Protein 5VE3 (pdb70)

B-factor: mean 38.24, std 14.17, range [18.42, 125.21]

Foldseek 3Di:
DFQDWDWDWDADVQQQFTKMWIAGLPVQEIEIEQAFQVCLQLVVQVSVVSVHQYAEYEYQAQDQRGAGNRVVCCVVRNHFYEFAPQRLAPAGPYHDDAQDWDDHPNWTWGWHQQAALARGGIKTATPVQQEIEREQLDDDLEHHAQPDNNHHLLSSLCRCVPPPLPGDQNRKYAYGGDDPPDGIDGSVCCLDRNPQRHDPDDSVSNVVVNVPPPDPDRPRRVPRRVCCSHPRDNDDDLAPWGAHSVGAIEGDVVRCLVPVVQEAEEEQDDPCVCVDPLAAAPNHDYDHLVRCLVPVVVDDQPGAYEYACQFDSSRVVQVSVVVVPRDRYHYHHGGSVVCVVVVGDGD/DFQDWDWDWDADVQQQFIKIWIAGLHVQEIEIEFAFQVCLQLVVQVSVVSPHQYAEYEYQAQDQRGAGNRVVCCVPRNHFYEFAPQRLAPAGPYHDDAQDWDDHPNWTWGWHQQAALARGGIKTATPVRQEIEREQLDDDLEHHAQDDRVHHLLSSLCSCVPPPLPGDQNRKYAYGGDDPPDGIDGSVCCQDRSPQRHNPDDSVSNVVVNVPPPDDDRDRRVPRNVCVSHPNPHDDDLADWGAHSVGAIEGDVVRCLVPVVQAAEEEQDDPCVCPDDLAAAPNHDYDHLVCCLVPCVVPDLVGAYEYACQFDSSRVVRVSVVVVPRPRYHYHHGGSVVCVVVPGDHD

InterPro domains:
  IPR001279 Metallo-beta-lactamase [PF00753] (13-171)
  IPR001279 Metallo-beta-lactamase [SM00849] (13-174)
  IPR001763 Rhodanese-like domain [PF00581] (258-347)
  IPR001763 Rhodanese-like domain [PS50206] (264-354)
  IPR001763 Rhodanese-like domain [SM00450] (254-351)
  IPR036866 Ribonuclease Z/Hydroxyacylglutathione hydrolase-like [G3DSA:3.60.15.10] (1-241)
  IPR036866 Ribonuclease Z/Hydroxyacylglutathione hydrolase-like [SSF56281] (4-230)
  IPR036873 Rhodanese-like domain superfamily [G3DSA:3.40.250.10] (242-353)
  IPR036873 Rhodanese-like domain superfamily [SSF52821] (245-354)
  IPR044528 Persulfide dioxygenase-like, MBL-fold metallo-hydrolase domain [cd07724] (3-176)
  IPR051682 Mitochondrial Persulfide Dioxygenase [PTHR43084] (2-232)

CATH classification: 3.60.15.10 (+1 more: 3.40.250.10)

Structure (mmCIF, N/CA/C/O backbone):
data_5VE3
#
_entry.id   5VE3
#
_cell.length_a   63.689
_cell.length_b   108.333
_cell.length_c   119.616
_cell.angle_alpha   90.000
_cell.angle_beta   90.000
_cell.angle_gamma   90.000
#
_symmetry.space_group_name_H-M   'P 21 21 21'
#
loop_
_entity.id
_entity.type
_entity.pdbx_description
1 polymer BpPRF
2 non-polymer 'FE (III) ION'
3 water water
#
loop_
_atom_site.group_PDB
_atom_site.id
_atom_site.type_symbol
_atom_site.label_atom_id
_atom_site.label_alt_id
_atom_site.label_comp_id
_atom_site.label_asym_id
_atom_site.label_entity_id
_atom_site.label_seq_id
_atom_site.pdbx_PDB_ins_code
_atom_site.Cartn_x
_atom_site.Cartn_y
_atom_site.Cartn_z
_atom_site.occupancy
_atom_site.B_iso_or_equiv
_atom_site.auth_seq_id
_atom_site.auth_comp_id
_atom_site.auth_asym_id
_atom_site.auth_atom_id
_atom_site.pdbx_PDB_model_num
ATOM 1 N N . GLY A 1 18 ? -14.832 24.780 36.472 1.00 66.99 -2 GLY B N 1
ATOM 2 C CA . GLY A 1 18 ? -14.198 24.806 35.161 1.00 62.82 -2 GLY B CA 1
ATOM 3 C C . GLY A 1 18 ? -14.928 24.116 34.012 1.00 63.74 -2 GLY B C 1
ATOM 4 O O . GLY A 1 18 ? -15.917 24.634 33.502 1.00 73.51 -2 GLY B O 1
ATOM 5 N N . SER A 1 19 ? -14.406 22.966 33.587 1.00 61.28 -1 SER B N 1
ATOM 6 C CA . SER A 1 19 ? -14.962 22.100 32.534 1.00 55.32 -1 SER B CA 1
ATOM 7 C C . SER A 1 19 ? -14.665 22.580 31.102 1.00 48.82 -1 SER B C 1
ATOM 8 O O . SER A 1 19 ? -15.081 23.669 30.693 1.00 42.90 -1 SER B O 1
ATOM 11 N N . HIS A 1 20 ? -13.958 21.735 30.338 1.00 42.31 0 HIS B N 1
ATOM 12 C CA . HIS A 1 20 ? -13.577 21.982 28.940 1.00 37.51 0 HIS B CA 1
ATOM 13 C C . HIS A 1 20 ? -12.896 23.341 28.792 1.00 40.53 0 HIS B C 1
ATOM 14 O O . HIS A 1 20 ? -13.067 24.039 27.798 1.00 38.97 0 HIS B O 1
ATOM 21 N N A MET A 1 21 ? -12.118 23.717 29.801 0.50 38.35 1 MET B N 1
ATOM 22 N N B MET A 1 21 ? -12.117 23.715 29.798 0.50 38.33 1 MET B N 1
ATOM 23 C CA A MET A 1 21 ? -11.252 24.874 29.698 0.50 36.85 1 MET B CA 1
ATOM 24 C CA B MET A 1 21 ? -11.252 24.870 29.690 0.50 36.83 1 MET B CA 1
ATOM 25 C C A MET A 1 21 ? -10.056 24.533 28.821 0.50 35.99 1 MET B C 1
ATOM 26 C C B MET A 1 21 ? -10.067 24.532 28.801 0.50 36.00 1 MET B C 1
ATOM 27 O O A MET A 1 21 ? -9.748 23.369 28.564 0.50 35.59 1 MET B O 1
ATOM 28 O O B MET A 1 21 ? -9.775 23.369 28.518 0.50 35.54 1 MET B O 1
ATOM 37 N N . LEU A 1 22 ? -9.381 25.572 28.354 1.00 33.01 2 LEU B N 1
ATOM 38 C CA . LEU A 1 22 ? -8.233 25.407 27.478 1.00 31.01 2 LEU B CA 1
ATOM 39 C C . LEU A 1 22 ? -6.978 25.235 28.321 1.00 34.03 2 LEU B C 1
ATOM 40 O O . LEU A 1 22 ? -6.670 26.091 29.155 1.00 31.39 2 LEU B O 1
ATOM 45 N N A ILE A 1 23 ? -6.290 24.117 28.133 0.48 28.69 3 ILE B N 1
ATOM 46 N N B ILE A 1 23 ? -6.274 24.126 28.132 0.52 28.57 3 ILE B N 1
ATOM 47 C CA A ILE A 1 23 ? -4.913 23.968 28.578 0.48 27.25 3 ILE B CA 1
ATOM 48 C CA B ILE A 1 23 ? -4.910 24.001 28.627 0.52 27.25 3 ILE B CA 1
ATOM 49 C C A ILE A 1 23 ? -4.039 24.491 27.456 0.48 28.50 3 ILE B C 1
ATOM 50 C C B ILE A 1 23 ? -3.999 24.438 27.499 0.52 28.33 3 ILE B C 1
ATOM 51 O O A ILE A 1 23 ? -4.265 24.157 26.288 0.48 28.29 3 ILE B O 1
ATOM 52 O O B ILE A 1 23 ? -4.157 23.982 26.364 0.52 29.47 3 ILE B O 1
ATOM 61 N N . PHE A 1 24 ? -3.105 25.385 27.785 1.00 23.78 4 PHE B N 1
ATOM 62 C CA . PHE A 1 24 ? -2.334 26.047 26.760 1.00 23.02 4 PHE B CA 1
ATOM 63 C C . PHE A 1 24 ? -0.882 26.079 27.165 1.00 27.47 4 PHE B C 1
ATOM 64 O O . PHE A 1 24 ? -0.580 26.530 28.278 1.00 27.40 4 PHE B O 1
ATOM 72 N N . ARG A 1 25 ? 0.022 25.708 26.257 1.00 22.44 5 ARG B N 1
ATOM 73 C CA . ARG A 1 25 ? 1.462 25.879 26.530 1.00 23.22 5 ARG B CA 1
ATOM 74 C C . ARG A 1 25 ? 2.161 26.381 25.287 1.00 28.08 5 ARG B C 1
ATOM 75 O O . ARG A 1 25 ? 2.070 25.749 24.223 1.00 29.02 5 ARG B O 1
ATOM 83 N N . GLN A 1 26 ? 2.926 27.465 25.449 1.00 21.84 6 GLN B N 1
ATOM 84 C CA . GLN A 1 26 ? 3.773 27.969 24.387 1.00 22.84 6 GLN B CA 1
ATOM 85 C C . GLN A 1 26 ? 5.191 27.518 24.693 1.00 24.57 6 GLN B C 1
ATOM 86 O O . GLN A 1 26 ? 5.652 27.655 25.830 1.00 27.01 6 GLN B O 1
ATOM 92 N N . LEU A 1 27 ? 5.859 26.917 23.705 1.00 20.74 7 LEU B N 1
ATOM 93 C CA . LEU A 1 27 ? 7.190 26.367 23.896 1.00 21.12 7 LEU B CA 1
ATOM 94 C C . LEU A 1 27 ? 8.064 26.948 22.815 1.00 27.13 7 LEU B C 1
ATOM 95 O O . LEU A 1 27 ? 7.644 27.018 21.662 1.00 25.87 7 LEU B O 1
ATOM 100 N N . PHE A 1 28 ? 9.280 27.315 23.167 1.00 23.17 8 PHE B N 1
ATOM 101 C CA . PHE A 1 28 ? 10.187 27.965 22.219 1.00 24.56 8 PHE B CA 1
ATOM 102 C C . PHE A 1 28 ? 11.348 27.031 21.902 1.00 30.01 8 PHE B C 1
ATOM 103 O O . PHE A 1 28 ? 1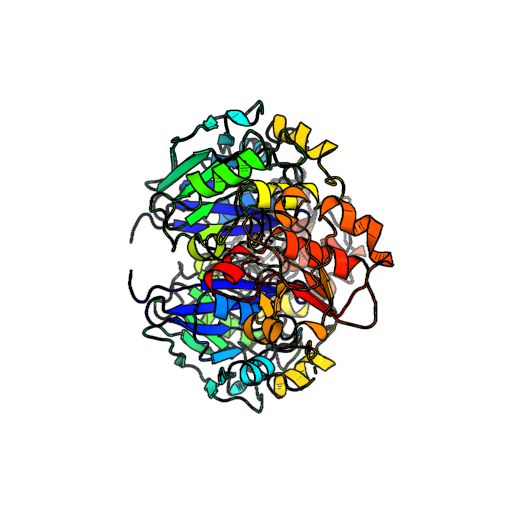1.871 26.347 22.796 1.00 27.02 8 PHE B O 1
ATOM 111 N N . ASP A 1 29 ? 11.758 27.015 20.637 1.00 25.66 9 ASP B N 1
ATOM 112 C CA . ASP A 1 29 ? 12.916 26.249 20.189 1.00 30.59 9 ASP B CA 1
ATOM 113 C C . ASP A 1 29 ? 14.030 27.237 19.904 1.00 30.98 9 ASP B C 1
ATOM 114 O O . ASP A 1 29 ? 13.942 28.010 18.949 1.00 34.19 9 ASP B O 1
ATOM 119 N N . GLN A 1 30 ? 15.068 27.226 20.740 1.00 28.29 10 GLN B N 1
ATOM 120 C CA . GLN A 1 30 ? 16.091 28.251 20.635 1.00 32.43 10 GLN B CA 1
ATOM 121 C C . GLN A 1 30 ? 16.803 28.193 19.303 1.00 34.95 10 GLN B C 1
ATOM 122 O O . GLN A 1 30 ? 17.190 29.227 18.777 1.00 33.87 10 GLN B O 1
ATOM 128 N N . GLN A 1 31 ? 17.009 26.992 18.748 1.00 31.33 11 GLN B N 1
ATOM 129 C CA . GLN A 1 31 ? 17.816 26.896 17.531 1.00 37.06 11 GLN B CA 1
ATOM 130 C C . GLN A 1 31 ? 17.159 27.634 16.361 1.00 35.03 11 GLN B C 1
ATOM 131 O O . GLN A 1 31 ? 17.804 28.421 15.674 1.00 37.57 11 GLN B O 1
ATOM 137 N N . SER A 1 32 ? 15.852 27.462 16.178 1.00 32.47 12 SER B N 1
ATOM 138 C CA . SER A 1 32 ? 15.140 28.025 15.040 1.00 32.47 12 SER B CA 1
ATOM 139 C C . SER A 1 32 ? 14.249 29.212 15.400 1.00 32.33 12 SER B C 1
ATOM 140 O O . SER A 1 32 ? 13.650 29.831 14.505 1.00 31.89 12 SER B O 1
ATOM 143 N N . SER A 1 33 ? 14.123 29.525 16.682 1.00 27.15 13 SER B N 1
ATOM 144 C CA . SER A 1 33 ? 13.239 30.578 17.195 1.00 25.27 13 SER B CA 1
ATOM 145 C C . SER A 1 33 ? 11.794 30.316 16.885 1.00 26.58 13 SER B C 1
ATOM 146 O O . SER A 1 33 ? 11.016 31.257 16.711 1.00 26.77 13 SER B O 1
ATOM 149 N N . THR A 1 34 ? 11.430 29.047 16.841 1.00 25.67 14 THR B N 1
ATOM 150 C CA . THR A 1 34 ? 10.073 28.611 16.542 1.00 25.73 14 THR B CA 1
ATOM 151 C C . THR A 1 34 ? 9.261 28.493 17.821 1.00 24.52 14 THR B C 1
ATOM 152 O O . THR A 1 34 ? 9.730 27.910 18.805 1.00 26.65 14 THR B O 1
ATOM 156 N N . TYR A 1 35 ? 8.001 28.918 17.768 1.00 21.98 15 TYR B N 1
ATOM 157 C CA . TYR A 1 35 ? 7.049 28.614 18.840 1.00 20.39 15 TYR B CA 1
ATOM 158 C C . TYR A 1 35 ? 6.187 27.423 18.454 1.00 24.64 15 TYR B C 1
ATOM 159 O O . TYR A 1 35 ? 5.635 27.389 17.339 1.00 26.89 15 TYR B O 1
ATOM 168 N N . THR A 1 36 ? 6.076 26.455 19.378 1.00 25.72 16 THR B N 1
ATOM 169 C CA . THR A 1 36 ? 5.187 25.304 19.251 1.00 24.32 16 THR B CA 1
ATOM 170 C C . THR A 1 36 ? 4.082 25.519 20.273 1.00 24.54 16 THR B C 1
ATOM 171 O O . THR A 1 36 ? 4.354 25.962 21.384 1.00 25.32 16 THR B O 1
ATOM 175 N N . TYR A 1 37 ? 2.846 25.227 19.925 1.00 24.20 17 TYR B N 1
ATOM 176 C CA . TYR A 1 37 ? 1.749 25.470 20.864 1.00 19.41 17 TYR B CA 1
ATOM 177 C C . TYR A 1 37 ? 1.039 24.161 21.176 1.00 21.97 17 TYR B C 1
ATOM 178 O O . TYR A 1 37 ? 0.529 23.513 20.259 1.00 23.77 17 TYR B O 1
ATOM 187 N N . LEU A 1 38 ? 0.970 23.810 22.462 1.00 24.85 18 LEU B N 1
ATOM 188 C CA . LEU A 1 38 ? 0.169 22.663 22.924 1.00 23.18 18 LEU B CA 1
ATOM 189 C C . LEU A 1 38 ? -1.179 23.193 23.406 1.00 26.19 18 LEU B C 1
ATOM 190 O O . LEU A 1 38 ? -1.225 24.128 24.210 1.00 27.87 18 LEU B O 1
ATOM 195 N N . LEU A 1 39 ? -2.278 22.648 22.894 1.00 21.44 19 LEU B N 1
ATOM 196 C CA . LEU A 1 39 ? -3.608 23.039 23.337 1.00 23.98 19 LEU B CA 1
ATOM 197 C C . LEU A 1 39 ? -4.343 21.785 23.751 1.00 27.95 19 LEU B C 1
ATOM 198 O O . LEU A 1 39 ? -4.240 20.776 23.064 1.00 28.93 19 LEU B O 1
ATOM 203 N N . ALA A 1 40 ? -5.129 21.851 24.830 1.00 26.43 20 ALA B N 1
ATOM 204 C CA . ALA A 1 40 ? -5.916 20.677 25.159 1.00 24.55 20 ALA B CA 1
ATOM 205 C C . ALA A 1 40 ? -7.199 21.097 25.860 1.00 28.46 20 ALA B C 1
ATOM 206 O O . ALA A 1 40 ? -7.292 22.177 26.426 1.00 27.50 20 ALA B O 1
ATOM 208 N N . ASP A 1 41 ? -8.192 20.232 25.766 1.00 29.52 21 ASP B N 1
ATOM 209 C CA . ASP A 1 41 ? -9.421 20.304 26.542 1.00 30.12 21 ASP B CA 1
ATOM 210 C C . ASP A 1 41 ? -9.163 19.772 27.963 1.00 33.50 21 ASP B C 1
ATOM 211 O O . ASP A 1 41 ? -8.785 18.608 28.125 1.00 31.61 21 ASP B O 1
ATOM 216 N N . SER A 1 42 ? -9.442 20.605 28.979 1.00 36.46 22 SER B N 1
ATOM 217 C CA . SER A 1 42 ? -9.088 20.283 30.357 1.00 40.67 22 SER B CA 1
ATOM 218 C C . SER A 1 42 ? -9.866 19.113 30.905 1.00 38.83 22 SER B C 1
ATOM 219 O O . SER A 1 42 ? -9.437 18.507 31.890 1.00 38.97 22 SER B O 1
ATOM 222 N N . THR A 1 43 ? -11.041 18.842 30.364 1.00 33.21 23 THR B N 1
ATOM 223 C CA . THR A 1 43 ? -11.867 17.738 30.853 1.00 33.45 23 THR B CA 1
ATOM 224 C C . THR A 1 43 ? -11.510 16.430 30.158 1.00 38.09 23 THR B C 1
ATOM 225 O O . THR A 1 43 ? -11.264 15.425 30.825 1.00 40.49 23 THR B O 1
ATOM 229 N N . THR A 1 44 ? -11.495 16.418 28.823 1.00 36.41 24 THR B N 1
ATOM 230 C CA . THR A 1 44 ? -11.260 15.184 28.091 1.00 35.63 24 THR B CA 1
ATOM 231 C C . THR A 1 44 ? -9.778 14.871 27.947 1.00 35.80 24 THR B C 1
ATOM 232 O O . THR A 1 44 ? -9.428 13.723 27.611 1.00 37.72 24 THR B O 1
ATOM 236 N N . ARG A 1 45 ? -8.920 15.862 28.172 1.00 30.72 25 ARG B N 1
ATOM 237 C CA . ARG A 1 45 ? -7.466 15.786 28.059 1.00 42.14 25 ARG B CA 1
ATOM 238 C C . ARG A 1 45 ? -6.998 15.484 26.633 1.00 40.23 25 ARG B C 1
ATOM 239 O O . ARG A 1 45 ? -5.828 15.165 26.416 1.00 36.75 25 ARG B O 1
ATOM 247 N N . GLU A 1 46 ? -7.860 15.646 25.644 1.00 34.23 26 GLU B N 1
ATOM 248 C CA . GLU A 1 46 ? -7.430 15.529 24.257 1.00 37.05 26 GLU B CA 1
ATOM 249 C C . GLU A 1 46 ? -6.753 16.817 23.799 1.00 33.53 26 GLU B C 1
ATOM 250 O O . GLU A 1 46 ? -7.208 17.918 24.129 1.00 29.43 26 GLU B O 1
ATOM 256 N N . ALA A 1 47 ? -5.695 16.669 22.995 1.00 29.13 27 ALA B N 1
ATOM 257 C CA . ALA A 1 47 ? -4.743 17.737 22.688 1.00 28.67 27 ALA B CA 1
ATOM 258 C C . ALA A 1 47 ? -4.415 17.800 21.207 1.00 28.31 27 ALA B C 1
ATOM 259 O O . ALA A 1 47 ? -4.520 16.808 20.475 1.00 33.57 27 ALA B O 1
ATOM 261 N N . VAL A 1 48 ? -3.996 19.004 20.781 1.00 27.93 28 VAL B N 1
ATOM 262 C CA . VAL A 1 48 ? -3.330 19.200 19.508 1.00 25.13 28 VAL B CA 1
ATOM 263 C C . VAL A 1 48 ? -2.030 19.935 19.782 1.00 27.97 28 VAL B C 1
ATOM 264 O O . VAL A 1 48 ? -1.876 20.624 20.788 1.00 29.13 28 VAL B O 1
ATOM 268 N N . LEU A 1 49 ? -1.089 19.802 18.856 1.00 24.98 29 LEU B N 1
ATOM 269 C CA . LEU A 1 49 ? 0.214 20.438 18.979 1.00 23.19 29 LEU B CA 1
ATOM 270 C C . LEU A 1 49 ? 0.479 21.119 17.644 1.00 29.69 29 LEU B C 1
ATOM 271 O O . LEU A 1 49 ? 0.456 20.456 16.592 1.00 28.89 29 LEU B O 1
ATOM 276 N N . ILE A 1 50 ? 0.683 22.424 17.674 1.00 23.16 30 ILE B N 1
ATOM 277 C CA . ILE A 1 50 ? 0.853 23.245 16.472 1.00 23.92 30 ILE B CA 1
ATOM 278 C C . ILE A 1 50 ? 2.337 23.485 16.257 1.00 27.38 30 ILE B C 1
ATOM 279 O O . ILE A 1 50 ? 3.009 23.987 17.166 1.00 26.34 30 ILE B O 1
ATOM 284 N N . ASP A 1 51 ? 2.839 23.168 15.058 1.00 25.99 31 ASP B N 1
ATOM 285 C CA . ASP A 1 51 ? 4.232 23.400 14.684 1.00 23.28 31 ASP B CA 1
ATOM 286 C C . ASP A 1 51 ? 5.253 22.768 15.642 1.00 27.22 31 ASP B C 1
ATOM 287 O O . ASP A 1 51 ? 6.172 23.450 16.114 1.00 27.76 31 ASP B O 1
ATOM 292 N N . PRO A 1 52 ? 5.174 21.447 15.868 1.00 29.43 32 PRO B N 1
ATOM 293 C CA . PRO A 1 52 ? 6.225 20.743 16.624 1.00 27.30 32 PRO B CA 1
ATOM 294 C C . PRO A 1 52 ? 7.563 20.720 15.896 1.00 33.08 32 PRO B C 1
ATOM 295 O O . PRO A 1 52 ? 7.635 20.571 14.676 1.00 29.62 32 PRO B O 1
ATOM 299 N N . VAL A 1 53 ? 8.646 20.827 16.654 1.00 30.48 33 VAL B N 1
ATOM 300 C CA . VAL A 1 53 ? 9.984 20.849 16.077 1.00 30.10 33 VAL B CA 1
ATOM 301 C C . VAL A 1 53 ? 10.659 19.505 16.328 1.00 34.61 33 VAL B C 1
ATOM 302 O O . VAL A 1 53 ? 10.669 18.999 17.467 1.00 32.83 33 VAL B O 1
ATOM 306 N N . PHE A 1 54 ? 11.277 18.956 15.275 1.00 35.57 34 PHE B N 1
ATOM 307 C CA . PHE A 1 54 ? 11.919 17.648 15.357 1.00 35.88 34 PHE B CA 1
ATOM 308 C C . PHE A 1 54 ? 12.882 17.522 16.540 1.00 32.33 34 PHE B C 1
ATOM 309 O O . PHE A 1 54 ? 12.873 16.508 17.230 1.00 32.53 34 PHE B O 1
ATOM 317 N N . GLU A 1 55 ? 13.750 18.507 16.758 1.00 32.79 35 GLU B N 1
ATOM 318 C CA . GLU A 1 55 ? 14.710 18.431 17.857 1.00 37.58 35 GLU B CA 1
ATOM 319 C C . GLU A 1 55 ? 14.037 18.417 19.228 1.00 36.23 35 GLU B C 1
ATOM 320 O O . GLU A 1 55 ? 14.667 18.009 20.199 1.00 41.43 35 GLU B O 1
ATOM 326 N N . GLN A 1 56 ? 12.768 18.804 19.318 1.00 33.71 36 GLN B N 1
ATOM 327 C CA . GLN A 1 56 ? 12.054 18.919 20.593 1.00 31.85 36 GLN B CA 1
ATOM 328 C C . GLN A 1 56 ? 11.020 17.817 20.780 1.00 33.89 36 GLN B C 1
ATOM 329 O O . GLN A 1 56 ? 10.140 17.934 21.637 1.00 34.45 36 GLN B O 1
ATOM 335 N N . VAL A 1 57 ? 11.085 16.758 19.976 1.00 31.14 37 VAL B N 1
ATOM 336 C CA . VAL A 1 57 ? 10.040 15.745 20.054 1.00 30.78 37 VAL B CA 1
ATOM 337 C C . VAL A 1 57 ? 10.037 15.055 21.425 1.00 31.16 37 VAL B C 1
ATOM 338 O O . VAL A 1 57 ? 8.969 14.773 21.981 1.00 30.33 37 VAL B O 1
ATOM 342 N N . ARG A 1 58 ? 11.210 14.774 22.008 1.00 31.46 38 ARG B N 1
ATOM 343 C CA . ARG A 1 58 ? 11.167 14.091 23.306 1.00 32.12 38 ARG B CA 1
ATOM 344 C C . ARG A 1 58 ? 10.590 15.028 24.365 1.00 33.48 38 ARG B C 1
ATOM 345 O O . ARG A 1 58 ? 9.831 14.605 25.261 1.00 31.46 38 ARG B O 1
ATOM 353 N N . ARG A 1 59 ? 10.942 16.305 24.269 1.00 30.03 39 ARG B N 1
ATOM 354 C CA . ARG A 1 59 ? 10.445 17.306 25.212 1.00 35.85 39 ARG B CA 1
ATOM 355 C C . ARG A 1 59 ? 8.928 17.418 25.118 1.00 37.50 39 ARG B C 1
ATOM 356 O O . ARG A 1 59 ? 8.217 17.319 26.119 1.00 31.27 39 ARG B O 1
ATOM 364 N N . ASP A 1 60 ? 8.416 17.613 23.906 1.00 33.04 40 ASP B N 1
ATOM 365 C CA . ASP A 1 60 ? 6.973 17.705 23.707 1.00 31.01 40 ASP B CA 1
ATOM 366 C C . ASP A 1 60 ? 6.255 16.459 24.207 1.00 29.69 40 ASP B C 1
ATOM 367 O O . ASP A 1 60 ? 5.223 16.559 24.887 1.00 31.55 40 ASP B O 1
ATOM 372 N N . ALA A 1 61 ? 6.750 15.277 23.843 1.00 27.69 41 ALA B N 1
ATOM 373 C CA . ALA A 1 61 ? 6.115 14.033 24.308 1.00 30.99 41 ALA B CA 1
ATOM 374 C C . ALA A 1 61 ? 6.139 13.923 25.822 1.00 35.01 41 ALA B C 1
ATOM 375 O O . ALA A 1 61 ? 5.170 13.438 26.431 1.00 30.50 41 ALA B O 1
ATOM 377 N N . ALA A 1 62 ? 7.267 14.281 26.444 1.00 29.94 42 ALA B N 1
ATOM 378 C CA . ALA A 1 62 ? 7.312 14.184 27.902 1.00 34.05 42 ALA B CA 1
ATOM 379 C C . ALA A 1 62 ? 6.317 15.151 28.558 1.00 30.24 42 ALA B C 1
ATOM 380 O O . ALA A 1 62 ? 5.709 14.824 29.591 1.00 32.68 42 ALA B O 1
ATOM 382 N N . LEU A 1 63 ? 6.112 16.317 27.975 1.00 29.60 43 LEU B N 1
ATOM 383 C CA . LEU A 1 63 ? 5.168 17.275 28.542 1.00 27.38 43 LEU B CA 1
ATOM 384 C C . LEU A 1 63 ? 3.745 16.773 28.429 1.00 31.24 43 LEU B C 1
ATOM 385 O O . LEU A 1 63 ? 2.936 16.935 29.355 1.00 29.47 43 LEU B O 1
ATOM 390 N N . ILE A 1 64 ? 3.425 16.176 27.283 1.00 32.14 44 ILE B N 1
ATOM 391 C CA . ILE A 1 64 ? 2.098 15.622 27.059 1.00 28.36 44 ILE B CA 1
ATOM 392 C C . ILE A 1 64 ? 1.812 14.519 28.081 1.00 34.23 44 ILE B C 1
ATOM 393 O O . ILE A 1 64 ? 0.711 14.428 28.625 1.00 31.81 44 ILE B O 1
ATOM 398 N N . GLU A 1 65 ? 2.810 13.685 28.369 1.00 32.68 45 GLU B N 1
ATOM 399 C CA . GLU A 1 65 ? 2.679 12.630 29.382 1.00 33.80 45 GLU B CA 1
ATOM 400 C C . GLU A 1 65 ? 2.504 13.216 30.789 1.00 33.38 45 GLU B C 1
ATOM 401 O O . GLU A 1 65 ? 1.638 12.777 31.556 1.00 32.48 45 GLU B O 1
ATOM 407 N N . GLU A 1 66 ? 3.322 14.202 31.153 1.00 32.74 46 GLU B N 1
ATOM 408 C CA . GLU A 1 66 ? 3.206 14.741 32.509 1.00 38.42 46 GLU B CA 1
ATOM 409 C C . GLU A 1 66 ? 1.876 15.458 32.718 1.00 36.24 46 GLU B C 1
ATOM 410 O O . GLU A 1 66 ? 1.341 15.428 33.831 1.00 33.79 46 GLU B O 1
ATOM 416 N N . LEU A 1 67 ? 1.341 16.118 31.685 1.00 34.72 47 LEU B N 1
ATOM 417 C CA . LEU A 1 67 ? 0.021 16.730 31.781 1.00 35.52 47 LEU B CA 1
ATOM 418 C C . LEU A 1 67 ? -1.115 15.729 31.602 1.00 37.17 47 LEU B C 1
ATOM 419 O O . LEU A 1 67 ? -2.292 16.124 31.646 1.00 35.94 47 LEU B O 1
ATOM 424 N N . GLY A 1 68 ? -0.786 14.475 31.338 1.00 32.95 48 GLY B N 1
ATOM 425 C CA . GLY A 1 68 ? -1.761 13.398 31.157 1.00 35.64 48 GLY B CA 1
ATOM 426 C C . GLY A 1 68 ? -2.697 13.588 29.976 1.00 34.29 48 GLY B C 1
ATOM 427 O O . GLY A 1 68 ? -3.893 13.293 30.086 1.00 38.07 48 GLY B O 1
ATOM 428 N N . LEU A 1 69 ? -2.185 14.069 28.855 1.00 34.29 49 LEU B N 1
ATOM 429 C CA . LEU A 1 69 ? -2.955 14.387 27.653 1.00 32.19 49 LEU B CA 1
ATOM 430 C C . LEU A 1 69 ? -2.872 13.260 26.632 1.00 32.54 49 LEU B C 1
ATOM 431 O O . LEU A 1 69 ? -1.952 12.445 26.644 1.00 36.47 49 LEU B O 1
ATOM 436 N N . HIS A 1 70 ? -3.831 13.241 25.721 1.00 35.50 50 HIS B N 1
ATOM 437 C CA . HIS A 1 70 ? -3.801 12.355 24.550 1.00 33.05 50 HIS B CA 1
ATOM 438 C C . HIS A 1 70 ? -3.651 13.239 23.297 1.00 32.36 50 HIS B C 1
ATOM 439 O O . HIS A 1 70 ? -4.539 14.033 22.980 1.00 31.46 50 HIS B O 1
ATOM 446 N N . LEU A 1 71 ? -2.518 13.139 22.603 1.00 28.31 51 LEU B N 1
ATOM 447 C CA . LEU A 1 71 ? -2.286 14.009 21.440 1.00 29.43 51 LEU B CA 1
ATOM 448 C C . LEU A 1 71 ? -2.986 13.423 20.211 1.00 33.27 51 LEU B C 1
ATOM 449 O O . LEU A 1 71 ? -2.591 12.371 19.689 1.00 34.09 51 LEU B O 1
ATOM 454 N N . LEU A 1 72 ? -4.041 14.098 19.741 1.00 30.95 52 LEU B N 1
ATOM 455 C CA . LEU A 1 72 ? -4.789 13.607 18.585 1.00 33.45 52 LEU B CA 1
ATOM 456 C C . LEU A 1 72 ? -4.110 13.982 17.261 1.00 37.87 52 LEU B C 1
ATOM 457 O O . LEU A 1 72 ? -4.112 13.190 16.314 1.00 32.99 52 LEU B O 1
ATOM 462 N N . TYR A 1 73 ? -3.536 15.183 17.183 1.00 30.33 53 TYR B N 1
ATOM 463 C CA . TYR A 1 73 ? -3.026 15.753 15.942 1.00 30.25 53 TYR B CA 1
ATOM 464 C C . TYR A 1 73 ? -1.801 16.602 16.226 1.00 30.07 53 TYR B C 1
ATOM 465 O O . TYR A 1 73 ? -1.781 17.340 17.208 1.00 31.34 53 TYR B O 1
ATOM 474 N N . THR A 1 74 ? -0.821 16.572 15.314 1.00 28.14 54 THR B N 1
ATOM 475 C CA . THR A 1 74 ? 0.067 17.710 15.113 1.00 26.51 54 THR B CA 1
ATOM 476 C C . THR A 1 74 ? -0.492 18.485 13.925 1.00 31.61 54 THR B C 1
ATOM 477 O O . THR A 1 74 ? -1.042 17.884 13.007 1.00 29.26 54 THR B O 1
ATOM 481 N N . ILE A 1 75 ? -0.369 19.811 13.968 1.00 26.57 55 ILE B N 1
ATOM 482 C CA . ILE A 1 75 ? -0.820 20.686 12.896 1.00 26.85 55 ILE B CA 1
ATOM 483 C C . ILE A 1 75 ? 0.338 21.574 12.493 1.00 27.87 55 ILE B C 1
ATOM 484 O O . ILE A 1 75 ? 0.878 22.302 13.331 1.00 28.43 55 ILE B O 1
ATOM 489 N N . ASP A 1 76 ? 0.727 21.525 11.219 1.00 27.89 56 ASP B N 1
ATOM 490 C CA . ASP A 1 76 ? 1.722 22.473 10.734 1.00 31.15 56 ASP B CA 1
ATOM 491 C C . ASP A 1 76 ? 1.024 23.624 9.996 1.00 34.02 56 ASP B C 1
ATOM 492 O O . ASP A 1 76 ? 0.162 23.384 9.141 1.00 32.10 56 ASP B O 1
ATOM 497 N N . THR A 1 77 ? 1.340 24.860 10.410 1.00 29.66 57 THR B N 1
ATOM 498 C CA . THR A 1 77 ? 0.788 26.055 9.768 1.00 29.42 57 THR B CA 1
ATOM 499 C C . THR A 1 77 ? 1.267 26.170 8.325 1.00 26.99 57 THR B C 1
ATOM 500 O O . THR A 1 77 ? 0.569 26.761 7.512 1.00 30.36 57 THR B O 1
ATOM 504 N N . HIS A 1 78 ? 2.412 25.578 7.988 1.00 26.68 58 HIS B N 1
ATOM 505 C CA . HIS A 1 78 ? 2.930 25.653 6.616 1.00 28.46 58 HIS B CA 1
ATOM 506 C C . HIS A 1 78 ? 4.140 24.724 6.541 1.00 31.46 58 HIS B C 1
ATOM 507 O O . HIS A 1 78 ? 4.552 24.138 7.548 1.00 30.28 58 HIS B O 1
ATOM 514 N N . VAL A 1 79 ? 4.710 24.593 5.345 1.00 31.05 59 VAL B N 1
ATOM 515 C CA . VAL A 1 79 ? 5.979 23.887 5.165 1.00 30.49 59 VAL B CA 1
ATOM 516 C C . VAL A 1 79 ? 7.091 24.799 5.670 1.00 32.25 59 VAL B C 1
ATOM 517 O O . VAL A 1 79 ? 7.356 25.849 5.075 1.00 30.46 59 VAL B O 1
ATOM 521 N N . HIS A 1 80 ? 7.764 24.399 6.753 1.00 33.25 60 HIS B N 1
ATOM 522 C CA . HIS A 1 80 ? 8.780 25.267 7.348 1.00 28.88 60 HIS B CA 1
ATOM 523 C C . HIS A 1 80 ? 10.106 25.203 6.594 1.00 30.39 60 HIS B C 1
ATOM 524 O O . HIS A 1 80 ? 10.540 24.147 6.115 1.00 29.56 60 HIS B O 1
ATOM 531 N N . ALA A 1 81 ? 10.777 26.352 6.504 1.00 28.67 61 ALA B N 1
ATOM 532 C CA . ALA A 1 81 ? 12.076 26.369 5.863 1.00 30.80 61 ALA B CA 1
ATOM 533 C C . ALA A 1 81 ? 13.220 26.369 6.856 1.00 29.02 61 ALA B C 1
ATOM 534 O O . ALA A 1 81 ? 14.377 26.258 6.448 1.00 37.40 61 ALA B O 1
ATOM 536 N N . ASP A 1 82 ? 12.919 26.614 8.121 1.00 31.93 62 ASP B N 1
ATOM 537 C CA . ASP A 1 82 ? 13.923 26.865 9.148 1.00 35.40 62 ASP B CA 1
ATOM 538 C C . ASP A 1 82 ? 14.147 25.669 10.062 1.00 35.26 62 ASP B C 1
ATOM 539 O O . ASP A 1 82 ? 15.136 25.659 10.811 1.00 34.55 62 ASP B O 1
ATOM 544 N N . HIS A 1 83 ? 13.266 24.667 10.025 1.00 31.46 63 HIS B N 1
ATOM 545 C CA . HIS A 1 83 ? 13.460 23.467 10.852 1.00 33.55 63 HIS B CA 1
ATOM 546 C C . HIS A 1 83 ? 12.635 22.358 10.244 1.00 33.11 63 HIS B C 1
ATOM 547 O O . HIS A 1 83 ? 11.720 22.619 9.462 1.00 35.46 63 HIS B O 1
ATOM 554 N N . VAL A 1 84 ? 12.942 21.119 10.657 1.00 31.69 64 VAL B N 1
ATOM 555 C CA . VAL A 1 84 ? 12.153 19.958 10.274 1.00 29.39 64 VAL B CA 1
ATOM 556 C C . VAL A 1 84 ? 11.036 19.752 11.286 1.00 32.43 64 VAL B C 1
ATOM 557 O O . VAL A 1 84 ? 11.266 19.803 12.490 1.00 31.31 64 VAL B O 1
ATOM 561 N N . THR A 1 85 ? 9.816 19.567 10.798 1.00 27.72 65 THR B N 1
ATOM 562 C CA . THR A 1 85 ? 8.691 19.318 11.688 1.00 29.22 65 THR B CA 1
ATOM 563 C C . THR A 1 85 ? 8.861 17.991 12.460 1.00 31.97 65 THR B C 1
ATOM 564 O O . THR A 1 85 ? 9.460 17.018 11.966 1.00 31.18 65 THR B O 1
ATOM 568 N N . GLY A 1 86 ? 8.359 17.971 13.691 1.00 31.51 66 GLY B N 1
ATOM 569 C CA . GLY A 1 86 ? 8.314 16.743 14.452 1.00 33.28 66 GLY B CA 1
ATOM 570 C C . GLY A 1 86 ? 7.103 15.876 14.190 1.00 30.47 66 GLY B C 1
ATOM 571 O O . GLY A 1 86 ? 6.905 14.868 14.894 1.00 30.88 66 GLY B O 1
ATOM 572 N N . ALA A 1 87 ? 6.273 16.253 13.223 1.00 30.79 67 ALA B N 1
ATOM 573 C CA . ALA A 1 87 ? 5.025 15.533 12.959 1.00 35.44 67 ALA B CA 1
ATOM 574 C C . ALA A 1 87 ? 5.266 14.046 12.733 1.00 34.33 67 ALA B C 1
ATOM 575 O O . ALA A 1 87 ? 4.612 13.209 13.360 1.00 34.05 67 ALA B O 1
ATOM 577 N N . TRP A 1 88 ? 6.204 13.708 11.849 1.00 31.13 68 TRP B N 1
ATOM 578 C CA . TRP A 1 88 ? 6.453 12.310 11.513 1.00 34.41 68 TRP B CA 1
ATOM 579 C C . TRP A 1 88 ? 6.882 11.520 12.736 1.00 36.64 68 TRP B C 1
ATOM 580 O O . TRP A 1 88 ? 6.406 10.405 12.960 1.00 37.41 68 TRP B O 1
ATOM 591 N N . MET A 1 89 ? 7.796 12.080 13.520 1.00 37.76 69 MET B N 1
ATOM 592 C CA . MET A 1 89 ? 8.381 11.339 14.624 1.00 39.04 69 MET B CA 1
ATOM 593 C C . MET A 1 89 ? 7.374 11.188 15.763 1.00 36.49 69 MET B C 1
ATOM 594 O O . MET A 1 89 ? 7.340 10.153 16.442 1.00 37.87 69 MET B O 1
ATOM 599 N N . LEU A 1 90 ? 6.509 12.179 15.957 1.00 34.72 70 LEU B N 1
ATOM 600 C CA . LEU A 1 90 ? 5.487 12.036 16.987 1.00 32.19 70 LEU B CA 1
ATOM 601 C C . LEU A 1 90 ? 4.415 11.046 16.554 1.00 37.29 70 LEU B C 1
ATOM 602 O O . LEU A 1 90 ? 3.831 10.333 17.391 1.00 36.67 70 LEU B O 1
ATOM 607 N N . ASN A 1 91 ? 4.105 11.023 15.251 1.00 32.77 71 ASN B N 1
ATOM 608 C CA . ASN A 1 91 ? 3.169 10.029 14.751 1.00 38.30 71 ASN B CA 1
ATOM 609 C C . ASN A 1 91 ? 3.700 8.635 15.035 1.00 37.34 71 ASN B C 1
ATOM 610 O O . ASN A 1 91 ? 2.976 7.757 15.526 1.00 37.06 71 ASN B O 1
ATOM 615 N N . ARG A 1 92 ? 4.990 8.444 14.795 1.00 42.21 72 ARG B N 1
ATOM 616 C CA . ARG A 1 92 ? 5.620 7.153 15.026 1.00 47.06 72 ARG B CA 1
ATOM 617 C C . ARG A 1 92 ? 5.642 6.816 16.508 1.00 42.87 72 ARG B C 1
ATOM 618 O O . ARG A 1 92 ? 5.412 5.667 16.902 1.00 42.10 72 ARG B O 1
ATOM 626 N N . ARG A 1 93 ? 5.925 7.803 17.345 1.00 40.08 73 ARG B N 1
ATOM 627 C CA . ARG A 1 93 ? 6.177 7.529 18.757 1.00 43.57 73 ARG B CA 1
ATOM 628 C C . ARG A 1 93 ? 4.901 7.419 19.579 1.00 43.57 73 ARG B C 1
ATOM 629 O O . ARG A 1 93 ? 4.773 6.500 20.386 1.00 47.77 73 ARG B O 1
ATOM 637 N N . ILE A 1 94 ? 3.943 8.302 19.389 1.00 37.23 74 ILE B N 1
ATOM 638 C CA . ILE A 1 94 ? 2.776 8.293 20.261 1.00 38.40 74 ILE B CA 1
ATOM 639 C C . ILE A 1 94 ? 1.475 8.278 19.466 1.00 42.79 74 ILE B C 1
ATOM 640 O O . ILE A 1 94 ? 0.401 8.403 20.043 1.00 45.34 74 ILE B O 1
ATOM 645 N N . GLY A 1 95 ? 1.547 8.092 18.150 1.00 40.76 75 GLY B N 1
ATOM 646 C CA . GLY A 1 95 ? 0.358 7.885 17.344 1.00 39.59 75 GLY B CA 1
ATOM 647 C C . GLY A 1 95 ? -0.494 9.102 17.025 1.00 43.55 75 GLY B C 1
ATOM 648 O O . GLY A 1 95 ? -1.632 8.929 16.573 1.00 43.40 75 GLY B O 1
ATOM 649 N N . SER A 1 96 ? -0.003 10.325 17.229 1.00 35.05 76 SER B N 1
ATOM 650 C CA . SER A 1 96 ? -0.747 11.492 16.775 1.00 36.09 76 SER B CA 1
ATOM 651 C C . SER A 1 96 ? -0.873 11.461 15.254 1.00 34.27 76 SER B C 1
ATOM 652 O O . SER A 1 96 ? -0.005 10.932 14.550 1.00 37.31 76 SER B O 1
ATOM 655 N N . ARG A 1 97 ? -1.983 11.983 14.755 1.00 34.10 77 ARG B N 1
ATOM 656 C CA . ARG A 1 97 ? -2.207 12.140 13.324 1.00 33.15 77 ARG B CA 1
ATOM 657 C C . ARG A 1 97 ? -1.572 13.435 12.807 1.00 36.12 77 ARG B C 1
ATOM 658 O O . ARG A 1 97 ? -1.424 14.419 13.538 1.00 37.96 77 ARG B O 1
ATOM 666 N N . ILE A 1 98 ? -1.169 13.418 11.545 1.00 34.08 78 ILE B N 1
ATOM 667 C CA . ILE A 1 98 ? -0.464 14.535 10.926 1.00 33.24 78 ILE B CA 1
ATOM 668 C C . ILE A 1 98 ? -1.462 15.329 10.103 1.00 34.33 78 ILE B C 1
ATOM 669 O O . ILE A 1 98 ? -2.122 14.757 9.219 1.00 33.71 78 ILE B O 1
ATOM 674 N N . ALA A 1 99 ? -1.554 16.633 10.366 1.00 33.37 79 ALA B N 1
ATOM 675 C CA . ALA A 1 99 ? -2.398 17.527 9.583 1.00 33.55 79 ALA B CA 1
ATOM 676 C C . ALA A 1 99 ? -1.566 18.693 9.061 1.00 39.86 79 ALA B C 1
ATOM 677 O O . ALA A 1 99 ? -0.703 19.228 9.767 1.00 36.86 79 ALA B O 1
ATOM 679 N N . ILE A 1 100 ? -1.809 19.056 7.800 1.00 37.02 80 ILE B N 1
ATOM 680 C CA . ILE A 1 100 ? -1.137 20.172 7.145 1.00 34.11 80 ILE B CA 1
ATOM 681 C C . ILE A 1 100 ? -2.129 20.668 6.092 1.00 31.47 80 ILE B C 1
ATOM 682 O O . ILE A 1 100 ? -3.106 19.985 5.783 1.00 35.83 80 ILE B O 1
ATOM 687 N N . SER A 1 101 ? -1.931 21.879 5.583 1.00 33.52 81 SER B N 1
ATOM 688 C CA . SER A 1 101 ? -2.850 22.325 4.524 1.00 34.22 81 SER B CA 1
ATOM 689 C C . SER A 1 101 ? -2.739 21.508 3.241 1.00 35.68 81 SER B C 1
ATOM 690 O O . SER A 1 101 ? -1.662 21.024 2.851 1.00 34.39 81 SER B O 1
ATOM 693 N N . ALA A 1 102 ? -3.886 21.375 2.541 1.00 36.32 82 ALA B N 1
ATOM 694 C CA . ALA A 1 102 ? -3.874 20.783 1.215 1.00 41.07 82 ALA B CA 1
ATOM 695 C C . ALA A 1 102 ? -3.054 21.642 0.264 1.00 44.10 82 ALA B C 1
ATOM 696 O O . ALA A 1 102 ? -2.348 21.126 -0.598 1.00 43.29 82 ALA B O 1
ATOM 698 N N . ALA A 1 103 ? -3.074 22.955 0.456 1.00 38.93 83 ALA B N 1
ATOM 699 C CA . ALA A 1 103 ? -2.350 23.809 -0.474 1.00 41.22 83 ALA B CA 1
ATOM 700 C C . ALA A 1 103 ? -0.837 23.742 -0.300 1.00 46.04 83 ALA B C 1
ATOM 701 O O . ALA A 1 103 ? -0.124 24.250 -1.165 1.00 44.85 83 ALA B O 1
ATOM 703 N N . SER A 1 104 ? -0.330 23.148 0.801 1.00 42.46 84 SER B N 1
ATOM 704 C CA . SER A 1 104 ? 1.113 23.078 1.011 1.00 37.95 84 SER B CA 1
ATOM 705 C C . SER A 1 104 ? 1.811 22.191 -0.022 1.00 41.59 84 SER B C 1
ATOM 706 O O . SER A 1 104 ? 3.023 22.327 -0.240 1.00 41.25 84 SER B O 1
ATOM 709 N N . GLY A 1 105 ? 1.094 21.251 -0.613 1.00 40.66 85 GLY B N 1
ATOM 710 C CA . GLY A 1 105 ? 1.753 20.270 -1.451 1.00 45.76 85 GLY B CA 1
ATOM 711 C C . GLY A 1 105 ? 2.486 19.183 -0.690 1.00 47.08 85 GLY B C 1
ATOM 712 O O . GLY A 1 105 ? 3.135 18.354 -1.310 1.00 42.84 85 GLY B O 1
ATOM 713 N N . ALA A 1 106 ? 2.401 19.142 0.630 1.00 40.92 86 ALA B N 1
ATOM 714 C CA . ALA A 1 106 ? 3.127 18.114 1.373 1.00 42.08 86 ALA B CA 1
ATOM 715 C C . ALA A 1 106 ? 2.503 16.721 1.188 1.00 43.67 86 ALA B C 1
ATOM 716 O O . ALA A 1 106 ? 1.293 16.571 1.033 1.00 49.82 86 ALA B O 1
ATOM 718 N N . GLU A 1 107 ? 3.348 15.689 1.196 1.00 39.19 87 GLU B N 1
ATOM 719 C CA . GLU A 1 107 ? 2.883 14.308 1.119 1.00 53.25 87 GLU B CA 1
ATOM 720 C C . GLU A 1 107 ? 2.997 13.623 2.477 1.00 47.31 87 GLU B C 1
ATOM 721 O O . GLU A 1 107 ? 3.855 13.968 3.275 1.00 45.66 87 GLU B O 1
ATOM 727 N N . GLY A 1 108 ? 2.154 12.619 2.707 1.00 47.40 88 GLY B N 1
ATOM 728 C CA . GLY A 1 108 ? 2.254 11.776 3.890 1.00 48.47 88 GLY B CA 1
ATOM 729 C C . GLY A 1 108 ? 1.516 12.264 5.113 1.00 49.37 88 GLY B C 1
ATOM 730 O O . GLY A 1 108 ? 1.798 11.787 6.209 1.00 54.49 88 GLY B O 1
ATOM 731 N N . ALA A 1 109 ? 0.604 13.212 4.974 1.00 41.64 89 ALA B N 1
ATOM 732 C CA . ALA A 1 109 ? -0.228 13.627 6.089 1.00 36.60 89 ALA B CA 1
ATOM 733 C C . ALA A 1 109 ? -1.448 12.714 6.202 1.00 38.97 89 ALA B C 1
ATOM 734 O O . ALA A 1 109 ? -1.790 11.975 5.279 1.00 45.00 89 ALA B O 1
ATOM 736 N N . ASP A 1 110 ? -2.038 12.705 7.398 1.00 36.01 90 ASP B N 1
ATOM 737 C CA . ASP A 1 110 ? -3.277 12.005 7.708 1.00 38.64 90 ASP B CA 1
ATOM 738 C C . ASP A 1 110 ? -4.495 12.837 7.386 1.00 45.35 90 ASP B C 1
ATOM 739 O O . ASP A 1 110 ? -5.548 12.279 7.034 1.00 43.80 90 ASP B O 1
ATOM 744 N N . ARG A 1 111 ? -4.366 14.166 7.467 1.00 39.81 91 ARG B N 1
ATOM 745 C CA . ARG A 1 111 ? -5.467 15.045 7.140 1.00 43.88 91 ARG B CA 1
ATOM 746 C C . ARG A 1 111 ? -4.956 16.291 6.417 1.00 35.02 91 ARG B C 1
ATOM 747 O O . ARG A 1 111 ? -4.032 16.962 6.889 1.00 34.42 91 ARG B O 1
ATOM 755 N N . TYR A 1 112 ? -5.587 16.617 5.295 1.00 36.94 92 TYR B N 1
ATOM 756 C CA . TYR A 1 112 ? -5.230 17.805 4.535 1.00 39.34 92 TYR B CA 1
ATOM 757 C C . TYR A 1 112 ? -6.273 18.888 4.804 1.00 39.88 92 TYR B C 1
ATOM 758 O O . TYR A 1 112 ? -7.472 18.668 4.600 1.00 40.54 92 TYR B O 1
ATOM 767 N N . LEU A 1 113 ? -5.833 20.044 5.278 1.00 34.35 93 LEU B N 1
ATOM 768 C CA . LEU A 1 113 ? -6.742 21.081 5.732 1.00 35.71 93 LEU B CA 1
ATOM 769 C C . LEU A 1 113 ? -7.015 22.122 4.645 1.00 40.42 93 LEU B C 1
ATOM 770 O O . LEU A 1 113 ? -6.098 22.557 3.934 1.00 37.59 93 LEU B O 1
ATOM 775 N N . SER A 1 114 ? -8.273 22.567 4.579 1.00 35.37 94 SER B N 1
ATOM 776 C CA . SER A 1 114 ? -8.724 23.628 3.689 1.00 38.68 94 SER B CA 1
ATOM 777 C C . SER A 1 114 ? -9.434 24.677 4.524 1.00 40.39 94 SER B C 1
ATOM 778 O O . SER A 1 114 ? -9.925 24.390 5.619 1.00 33.70 94 SER B O 1
ATOM 781 N N . HIS A 1 115 ? -9.515 25.878 3.954 1.00 36.75 95 HIS B N 1
ATOM 782 C CA . HIS A 1 115 ? -10.250 26.990 4.548 1.00 35.41 95 HIS B CA 1
ATOM 783 C C . HIS A 1 115 ? -11.587 26.510 5.102 1.00 36.31 95 HIS B C 1
ATOM 784 O O . HIS A 1 115 ? -12.382 25.900 4.386 1.00 32.87 95 HIS B O 1
ATOM 791 N N . GLY A 1 116 ? -11.853 26.816 6.358 1.00 31.74 96 GLY B N 1
ATOM 792 C CA . GLY A 1 116 ? -13.143 26.469 6.949 1.00 33.04 96 GLY B CA 1
ATOM 793 C C . GLY A 1 116 ? -13.171 25.143 7.692 1.00 39.66 96 GLY B C 1
ATOM 794 O O . GLY A 1 116 ? -14.143 24.864 8.415 1.00 38.12 96 GLY B O 1
ATOM 795 N N . ASP A 1 117 ? -12.156 24.312 7.531 1.00 37.22 97 ASP B N 1
ATOM 796 C CA . ASP A 1 117 ? -12.116 23.043 8.257 1.00 35.86 97 ASP B CA 1
ATOM 797 C C . ASP A 1 117 ? -11.953 23.278 9.757 1.00 36.06 97 ASP B C 1
ATOM 798 O 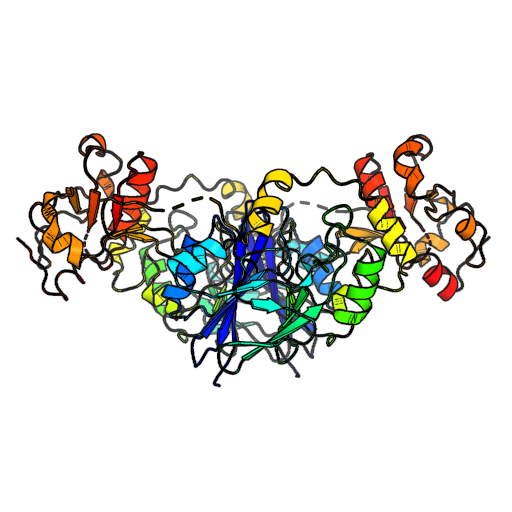O . ASP A 1 117 ? -11.305 24.234 10.186 1.00 30.63 97 ASP B O 1
ATOM 803 N N . LYS A 1 118 ? -12.527 22.370 10.564 1.00 36.91 98 LYS B N 1
ATOM 804 C CA . LYS A 1 118 ? -12.376 22.376 12.024 1.00 38.66 98 LYS B CA 1
ATOM 805 C C . LYS A 1 118 ? -11.482 21.233 12.466 1.00 40.65 98 LYS B C 1
ATOM 806 O O . LYS A 1 118 ? -11.677 20.087 12.029 1.00 37.48 98 LYS B O 1
ATOM 812 N N . VAL A 1 119 ? -10.497 21.541 13.306 1.00 33.21 99 VAL B N 1
ATOM 813 C CA . VAL A 1 119 ? -9.697 20.518 13.980 1.00 39.89 99 VAL B CA 1
ATOM 814 C C . VAL A 1 119 ? -10.199 20.425 15.416 1.00 34.56 99 VAL B C 1
ATOM 815 O O . VAL A 1 119 ? -9.991 21.346 16.212 1.00 33.84 99 VAL B O 1
ATOM 819 N N . GLU A 1 120 ? -10.817 19.299 15.754 1.00 31.77 100 GLU B N 1
ATOM 820 C CA A GLU A 1 120 ? -11.563 19.141 16.998 0.49 35.18 100 GLU B CA 1
ATOM 821 C CA B GLU A 1 120 ? -11.540 19.181 17.002 0.51 35.07 100 GLU B CA 1
ATOM 822 C C . GLU A 1 120 ? -10.694 18.470 18.056 1.00 38.44 100 GLU B C 1
ATOM 823 O O . GLU A 1 120 ? -9.905 17.585 17.742 1.00 38.29 100 GLU B O 1
ATOM 834 N N . PHE A 1 121 ? -10.818 18.914 19.303 1.00 35.50 101 PHE B N 1
ATOM 835 C CA . PHE A 1 121 ? -10.162 18.221 20.407 1.00 33.82 101 PHE B CA 1
ATOM 836 C C . PHE A 1 121 ? -11.057 18.365 21.636 1.00 34.85 101 PHE B C 1
ATOM 837 O O . PHE A 1 121 ? -11.210 19.460 22.190 1.00 36.43 101 PHE B O 1
ATOM 845 N N . GLY A 1 122 ? -11.681 17.257 22.020 1.00 33.05 102 GLY B N 1
ATOM 846 C CA . GLY A 1 122 ? -12.736 17.294 23.028 1.00 39.15 102 GLY B CA 1
ATOM 847 C C . GLY A 1 122 ? -13.896 18.084 22.466 1.00 42.67 102 GLY B C 1
ATOM 848 O O . GLY A 1 122 ? -14.280 17.899 21.311 1.00 40.96 102 GLY B O 1
ATOM 849 N N . THR A 1 123 ? -14.429 19.017 23.257 1.00 43.06 103 THR B N 1
ATOM 850 C CA . THR A 1 123 ? -15.447 19.942 22.779 1.00 42.79 103 THR B CA 1
ATOM 851 C C . THR A 1 123 ? -14.856 21.216 22.187 1.00 39.07 103 THR B C 1
ATOM 852 O O . THR A 1 123 ? -15.603 22.095 21.756 1.00 43.72 103 THR B O 1
ATOM 856 N N . ARG A 1 124 ? -13.544 21.350 22.149 1.00 32.03 104 ARG B N 1
ATOM 857 C CA . ARG A 1 124 ? -12.909 22.545 21.631 1.00 32.22 104 ARG B CA 1
ATOM 858 C C . ARG A 1 124 ? -12.504 22.323 20.172 1.00 36.71 104 ARG B C 1
ATOM 859 O O . ARG A 1 124 ? -12.373 21.175 19.710 1.00 32.40 104 ARG B O 1
ATOM 867 N N . TYR A 1 125 ? -12.294 23.419 19.446 1.00 30.62 105 TYR B N 1
ATOM 868 C CA . TYR A 1 125 ? -11.780 23.274 18.087 1.00 32.36 105 TYR B CA 1
ATOM 869 C C . TYR A 1 125 ? -11.022 24.510 17.627 1.00 32.91 105 TYR B C 1
ATOM 870 O O . TYR A 1 125 ? -11.154 25.595 18.195 1.00 28.77 105 TYR B O 1
ATOM 879 N N . LEU A 1 126 ? -10.191 24.305 16.592 1.00 29.02 106 LEU B N 1
ATOM 880 C CA . LEU A 1 126 ? -9.565 25.354 15.800 1.00 24.76 106 LEU B CA 1
ATOM 881 C C . LEU A 1 126 ? -10.236 25.379 14.426 1.00 29.95 106 LEU B C 1
ATOM 882 O O . LEU A 1 126 ? -10.616 24.329 13.894 1.00 33.21 106 LEU B O 1
ATOM 887 N N . THR A 1 127 ? -10.460 26.569 13.879 1.00 27.98 107 THR B N 1
ATOM 888 C CA . THR A 1 127 ? -10.981 26.673 12.519 1.00 29.26 107 THR B CA 1
ATOM 889 C C . THR A 1 127 ? -9.855 27.178 11.624 1.00 31.15 107 THR B C 1
ATOM 890 O O . THR A 1 127 ? -9.069 28.027 12.036 1.00 31.13 107 THR B O 1
ATOM 894 N N . VAL A 1 128 ? -9.778 26.632 10.429 1.00 26.22 108 VAL B N 1
ATOM 895 C CA . VAL A 1 128 ? -8.721 26.947 9.484 1.00 26.31 108 VAL B CA 1
ATOM 896 C C . VAL A 1 128 ? -9.112 28.146 8.649 1.00 26.60 108 VAL B C 1
ATOM 897 O O . VAL A 1 128 ? -10.192 28.165 8.032 1.00 30.14 108 VAL B O 1
ATOM 901 N N . ARG A 1 129 ? -8.206 29.116 8.558 1.00 27.26 109 ARG B N 1
ATOM 902 C CA . ARG A 1 129 ? -8.333 30.182 7.569 1.00 25.86 109 ARG B CA 1
ATOM 903 C C . ARG A 1 129 ? -7.110 30.115 6.668 1.00 29.00 109 ARG B C 1
ATOM 904 O O . ARG A 1 129 ? -5.987 30.009 7.172 1.00 30.21 109 ARG B O 1
ATOM 912 N N . ALA A 1 130 ? -7.319 30.171 5.352 1.00 27.74 110 ALA B N 1
ATOM 913 C CA . ALA A 1 130 ? -6.201 30.126 4.402 1.00 31.82 110 ALA B CA 1
ATOM 914 C C . ALA A 1 130 ? -5.513 31.488 4.398 1.00 32.42 110 ALA B C 1
ATOM 915 O O . ALA A 1 130 ? -6.158 32.505 4.169 1.00 31.87 110 ALA B O 1
ATOM 917 N N . THR A 1 131 ? -4.216 31.535 4.658 1.00 28.73 111 THR B N 1
ATOM 918 C CA . THR A 1 131 ? -3.508 32.816 4.740 1.00 26.69 111 THR B CA 1
ATOM 919 C C . THR A 1 131 ? -2.170 32.688 4.034 1.00 29.07 111 THR B C 1
ATOM 920 O O . THR A 1 131 ? -1.102 32.793 4.675 1.00 31.37 111 THR B O 1
ATOM 924 N N . PRO A 1 132 ? -2.190 32.448 2.719 1.00 29.65 112 PRO B N 1
ATOM 925 C CA . PRO A 1 132 ? -0.940 32.290 1.968 1.00 33.90 112 PRO B CA 1
ATOM 926 C C . PRO A 1 132 ? -0.235 33.631 1.834 1.00 37.13 112 PRO B C 1
ATOM 927 O O . PRO A 1 132 ? -0.757 34.666 2.246 1.00 35.28 112 PRO B O 1
ATOM 931 N N . GLY A 1 133 ? 1.002 33.582 1.338 1.00 31.20 113 GLY B N 1
ATOM 932 C CA . GLY A 1 133 ? 1.792 34.785 1.166 1.00 30.44 113 GLY B CA 1
ATOM 933 C C . GLY A 1 133 ? 3.242 34.597 1.546 1.00 27.62 113 GLY B C 1
ATOM 934 O O . GLY A 1 133 ? 4.154 34.985 0.810 1.00 32.33 113 GLY B O 1
ATOM 935 N N . HIS A 1 134 ? 3.469 34.076 2.742 1.00 28.03 114 HIS B N 1
ATOM 936 C CA . HIS A 1 134 ? 4.789 33.600 3.102 1.00 29.35 114 HIS B CA 1
ATOM 937 C C . HIS A 1 134 ? 5.142 32.390 2.248 1.00 31.35 114 HIS B C 1
ATOM 938 O O . HIS A 1 134 ? 6.230 32.320 1.653 1.00 33.01 114 HIS B O 1
ATOM 945 N N . THR A 1 135 ? 4.226 31.415 2.185 1.00 30.60 115 THR B N 1
ATOM 946 C CA . THR A 1 135 ? 4.257 30.303 1.242 1.00 28.05 115 THR B CA 1
ATOM 947 C C . THR A 1 135 ? 2.873 30.207 0.609 1.00 30.62 115 THR B C 1
ATOM 948 O O . THR A 1 135 ? 1.910 30.793 1.112 1.00 35.24 115 THR B O 1
ATOM 952 N N . ASP A 1 136 ? 2.719 29.300 -0.369 1.00 32.48 116 ASP B N 1
ATOM 953 C CA . ASP A 1 136 ? 1.379 29.135 -0.912 1.00 41.75 116 ASP B CA 1
ATOM 954 C C . ASP A 1 136 ? 0.468 28.266 -0.020 1.00 41.10 116 ASP B C 1
ATOM 955 O O . ASP A 1 136 ? -0.760 28.286 -0.182 1.00 47.64 116 ASP B O 1
ATOM 960 N N . GLY A 1 137 ? 1.008 27.569 0.971 1.00 36.03 117 GLY B N 1
ATOM 961 C CA . GLY A 1 137 ? 0.204 26.685 1.794 1.00 35.24 117 GLY B CA 1
ATOM 962 C C . GLY A 1 137 ? -0.024 27.124 3.227 1.00 36.41 117 GLY B C 1
ATOM 963 O O . GLY A 1 137 ? -0.456 26.298 4.041 1.00 34.18 117 GLY B O 1
ATOM 964 N N . CYS A 1 138 ? 0.264 28.383 3.585 1.00 28.90 118 CYS B N 1
ATOM 965 C CA . CYS A 1 138 ? 0.091 28.826 4.960 1.00 28.50 118 CYS B CA 1
ATOM 966 C C . CYS A 1 138 ? -1.378 28.852 5.350 1.00 29.39 118 CYS B C 1
ATOM 967 O O . CYS A 1 138 ? -2.245 29.221 4.554 1.00 31.96 118 CYS B O 1
ATOM 970 N N . ILE A 1 139 ? -1.639 28.514 6.605 1.00 23.89 119 ILE B N 1
ATOM 971 C CA . ILE A 1 139 ? -2.961 28.641 7.209 1.00 26.63 119 ILE B CA 1
ATOM 972 C C . ILE A 1 139 ? -2.827 29.288 8.576 1.00 26.82 119 ILE B C 1
ATOM 973 O O . ILE A 1 139 ? -1.761 29.283 9.196 1.00 30.34 119 ILE B O 1
ATOM 978 N N . THR A 1 140 ? -3.948 29.849 9.050 1.00 24.75 120 THR B N 1
ATOM 979 C CA . THR A 1 140 ? -4.075 30.461 10.364 1.00 25.79 120 THR B CA 1
ATOM 980 C C . THR A 1 140 ? -5.145 29.646 11.078 1.00 25.23 120 THR B C 1
ATOM 981 O O . THR A 1 140 ? -6.119 29.228 10.453 1.00 27.95 120 THR B O 1
ATOM 985 N N . LEU A 1 141 ? -4.902 29.331 12.337 1.00 22.34 121 LEU B N 1
ATOM 986 C CA . LEU A 1 141 ? -5.784 28.480 13.145 1.00 25.20 121 LEU B CA 1
ATOM 987 C C . LEU A 1 141 ? -6.452 29.361 14.184 1.00 23.53 121 LEU B C 1
ATOM 988 O O . LEU A 1 141 ? -5.774 29.906 15.044 1.00 24.01 121 LEU B O 1
ATOM 993 N N . VAL A 1 142 ? -7.774 29.433 14.152 1.00 24.70 122 VAL B N 1
ATOM 994 C CA . VAL A 1 142 ? -8.534 30.317 15.008 1.00 26.19 122 VAL B CA 1
ATOM 995 C C . VAL A 1 142 ? -9.244 29.487 16.074 1.00 25.95 122 VAL B C 1
ATOM 996 O O . VAL A 1 142 ? -10.040 28.601 15.754 1.00 26.67 122 VAL B O 1
ATOM 1000 N N . LEU A 1 143 ? -8.961 29.778 17.353 1.00 24.06 123 LEU B N 1
ATOM 1001 C CA . LEU A 1 143 ? -9.656 29.075 18.429 1.00 22.32 123 LEU B CA 1
ATOM 1002 C C . LEU A 1 143 ? -11.150 29.313 18.325 1.00 29.92 123 LEU B C 1
ATOM 1003 O O . LEU A 1 143 ? -11.590 30.372 17.885 1.00 31.33 123 LEU B O 1
ATOM 1008 N N . ASP A 1 144 ? -11.932 28.297 18.752 1.00 28.25 124 ASP B N 1
ATOM 1009 C CA . ASP A 1 144 ? -13.387 28.332 18.632 1.00 28.63 124 ASP B CA 1
ATOM 1010 C C . ASP A 1 144 ? -13.991 29.669 19.069 1.00 35.39 124 ASP B C 1
ATOM 1011 O O . ASP A 1 144 ? -14.901 30.186 18.415 1.00 35.38 124 ASP B O 1
ATOM 1016 N N . ASN A 1 145 ? -13.599 30.182 20.237 1.00 32.16 125 ASN B N 1
ATOM 1017 C CA . ASN A 1 145 ? -14.242 31.402 20.745 1.00 30.77 125 ASN B CA 1
ATOM 1018 C C . ASN A 1 145 ? -13.562 32.676 20.237 1.00 33.51 125 ASN B C 1
ATOM 1019 O O . ASN A 1 145 ? -13.901 33.749 20.701 1.00 32.68 125 ASN B O 1
ATOM 1024 N N . GLU A 1 146 ? -12.595 32.564 19.331 1.00 29.93 126 GLU B N 1
ATOM 1025 C CA . GLU A 1 146 ? -11.924 33.703 18.705 1.00 30.28 126 GLU B CA 1
ATOM 1026 C C . GLU A 1 146 ? -11.229 34.589 19.717 1.00 32.95 126 GLU B C 1
ATOM 1027 O O . GLU A 1 146 ? -11.115 35.789 19.496 1.00 33.13 126 GLU B O 1
ATOM 1033 N N . THR A 1 147 ? -10.758 34.000 20.828 1.00 31.82 127 THR B N 1
ATOM 1034 C CA . THR A 1 147 ? -9.926 34.727 21.784 1.00 26.20 127 THR B CA 1
ATOM 1035 C C . THR A 1 147 ? -8.465 34.596 21.445 1.00 27.27 127 THR B C 1
ATOM 1036 O O . THR A 1 147 ? -7.667 35.407 21.914 1.00 26.16 127 THR B O 1
ATOM 1040 N N . MET A 1 148 ? -8.089 33.612 20.631 1.00 28.22 128 MET B N 1
ATOM 1041 C CA . MET A 1 148 ? -6.720 33.583 20.116 1.00 26.27 128 MET B CA 1
ATOM 1042 C C . MET A 1 148 ? -6.684 32.897 18.755 1.00 21.59 128 MET B C 1
ATOM 1043 O O . MET A 1 148 ? -7.611 32.182 18.381 1.00 26.75 128 MET B O 1
ATOM 1048 N N . ALA A 1 149 ? -5.601 33.142 18.013 1.00 21.92 129 ALA B N 1
ATOM 1049 C CA . ALA A 1 149 ? -5.405 32.582 16.688 1.00 22.69 129 ALA B CA 1
ATOM 1050 C C . ALA A 1 149 ? -3.912 32.414 16.520 1.00 25.33 129 ALA B C 1
ATOM 1051 O O . ALA A 1 149 ? -3.140 33.118 17.148 1.00 23.91 129 ALA B O 1
ATOM 1053 N N . PHE A 1 150 ? -3.515 31.379 15.789 1.00 25.64 130 PHE B N 1
ATOM 1054 C CA . PHE A 1 150 ? -2.121 31.033 15.564 1.00 22.93 130 PHE B CA 1
ATOM 1055 C C . PHE A 1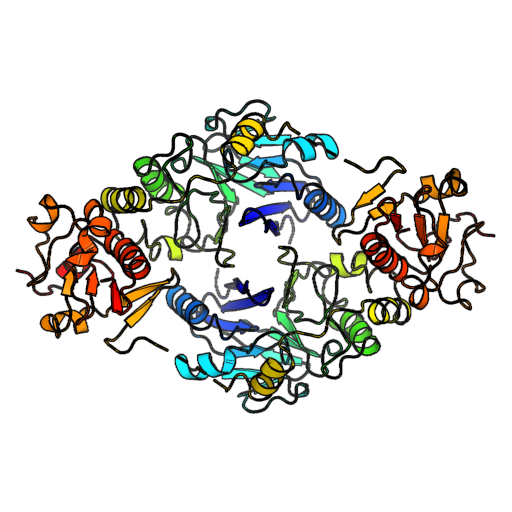 150 ? -1.835 31.389 14.101 1.00 26.22 130 PHE B C 1
ATOM 1056 O O . PHE A 1 150 ? -2.432 30.796 13.226 1.00 24.54 130 PHE B O 1
ATOM 1064 N N . THR A 1 151 ? -0.938 32.356 13.847 1.00 23.76 131 THR B N 1
ATOM 1065 C CA . THR A 1 151 ? -0.790 32.950 12.518 1.00 23.73 131 THR B CA 1
ATOM 1066 C C . THR A 1 151 ? 0.386 32.399 11.727 1.00 26.70 131 THR B C 1
ATOM 1067 O O . THR A 1 151 ? 0.675 32.914 10.626 1.00 26.20 131 THR B O 1
ATOM 1071 N N . GLY A 1 152 ? 1.102 31.403 12.256 1.00 26.72 132 GLY B N 1
ATOM 1072 C CA . GLY A 1 152 ? 2.216 30.847 11.500 1.00 26.16 132 GLY B CA 1
ATOM 1073 C C . GLY A 1 152 ? 3.247 31.941 11.249 1.00 29.22 132 GLY B C 1
ATOM 1074 O O . GLY A 1 152 ? 3.517 32.793 12.121 1.00 27.03 132 GLY B O 1
ATOM 1075 N N . ASP A 1 153 ? 3.826 31.916 10.039 1.00 28.40 133 ASP B N 1
ATOM 1076 C CA . ASP A 1 153 ? 4.715 32.954 9.532 1.00 27.54 133 ASP B CA 1
ATOM 1077 C C . ASP A 1 153 ? 3.983 33.983 8.665 1.00 30.32 133 ASP B C 1
ATOM 1078 O O . ASP A 1 153 ? 4.621 34.748 7.955 1.00 33.96 133 ASP B O 1
ATOM 1083 N N . CYS A 1 154 ? 2.666 34.048 8.743 1.00 24.41 134 CYS B N 1
ATOM 1084 C CA . CYS A 1 154 ? 1.957 35.035 7.947 1.00 25.30 134 CYS B CA 1
ATOM 1085 C C . CYS A 1 154 ? 2.064 36.414 8.615 1.00 28.30 134 CYS B C 1
ATOM 1086 O O . CYS A 1 154 ? 2.689 37.316 8.070 1.00 33.36 134 CYS B O 1
ATOM 1089 N N . LEU A 1 155 ? 1.498 36.570 9.815 1.00 28.14 135 LEU B N 1
ATOM 1090 C CA . LEU A 1 155 ? 1.628 37.785 10.629 1.00 27.93 135 LEU B CA 1
ATOM 1091 C C . LEU A 1 155 ? 2.521 37.446 11.803 1.00 27.83 135 LEU B C 1
ATOM 1092 O O . LEU A 1 155 ? 2.284 36.429 12.468 1.00 28.66 135 LEU B O 1
ATOM 1097 N N . LEU A 1 156 ? 3.593 38.216 11.985 1.00 21.94 136 LEU B N 1
ATOM 1098 C CA . LEU A 1 156 ? 4.488 38.092 13.137 1.00 21.37 136 LEU B CA 1
ATOM 1099 C C . LEU A 1 156 ? 4.305 39.310 14.054 1.00 27.15 136 LEU B C 1
ATOM 1100 O O . LEU A 1 156 ? 3.572 40.248 13.728 1.00 29.88 136 LEU B O 1
ATOM 1105 N N . ILE A 1 157 ? 4.970 39.297 15.216 1.00 22.10 137 ILE B N 1
ATOM 1106 C CA . ILE A 1 157 ? 4.778 40.408 16.160 1.00 25.99 137 ILE B CA 1
ATOM 1107 C C . ILE A 1 157 ? 5.439 41.673 15.584 1.00 26.87 137 ILE B C 1
ATOM 1108 O O . ILE A 1 157 ? 6.657 41.738 15.429 1.00 26.59 137 ILE B O 1
ATOM 1113 N N . ARG A 1 158 ? 4.619 42.667 15.205 1.00 25.64 138 ARG B N 1
ATOM 1114 C CA . ARG A 1 158 ? 5.073 43.904 14.511 1.00 25.09 138 ARG B CA 1
ATOM 1115 C C . ARG A 1 158 ? 5.922 43.573 13.281 1.00 28.53 138 ARG B C 1
ATOM 1116 O O . ARG A 1 158 ? 6.919 44.231 12.998 1.00 25.98 138 ARG B O 1
ATOM 1124 N N . GLY A 1 159 ? 5.540 42.523 12.563 1.00 27.64 139 GLY B N 1
ATOM 1125 C CA . GLY A 1 159 ? 6.231 42.166 11.337 1.00 22.51 139 GLY B CA 1
ATOM 1126 C C . GLY A 1 159 ? 5.418 41.161 10.561 1.00 25.05 139 GLY B C 1
ATOM 1127 O O . GLY A 1 159 ? 4.221 41.007 10.789 1.00 24.96 139 GLY B O 1
ATOM 1128 N N . THR A 1 160 ? 6.083 40.483 9.623 1.00 26.64 140 THR B N 1
ATOM 1129 C CA . THR A 1 160 ? 5.495 39.448 8.779 1.00 25.37 140 THR B CA 1
ATOM 1130 C C . THR A 1 160 ? 6.590 38.436 8.475 1.00 26.20 140 THR B C 1
ATOM 1131 O O . THR A 1 160 ? 7.777 38.752 8.577 1.00 24.37 140 THR B O 1
ATOM 1135 N N . GLY A 1 161 ? 6.191 37.248 7.992 1.00 27.32 141 GLY B N 1
ATOM 1136 C CA . GLY A 1 161 ? 7.162 36.353 7.379 1.00 24.58 141 GLY B CA 1
ATOM 1137 C C . GLY A 1 161 ? 7.733 36.931 6.100 1.00 30.45 141 GLY B C 1
ATOM 1138 O O . GLY A 1 161 ? 7.181 37.846 5.464 1.00 28.79 141 GLY B O 1
ATOM 1139 N N . ARG A 1 162 ? 8.864 36.388 5.706 1.00 27.22 142 ARG B N 1
ATOM 1140 C CA . ARG A 1 162 ? 9.448 36.818 4.457 1.00 29.99 142 ARG B CA 1
ATOM 1141 C C . ARG A 1 162 ? 8.666 36.227 3.268 1.00 31.68 142 ARG B C 1
ATOM 1142 O O . ARG A 1 162 ? 7.941 35.235 3.402 1.00 29.48 142 ARG B O 1
ATOM 1150 N N . THR A 1 163 ? 8.777 36.882 2.096 1.00 26.48 143 THR B N 1
ATOM 1151 C CA . THR A 1 163 ? 7.945 36.518 0.946 1.00 30.42 143 THR B CA 1
ATOM 1152 C C . THR A 1 163 ? 8.744 36.108 -0.286 1.00 41.20 143 THR B C 1
ATOM 1153 O O . THR A 1 163 ? 8.155 35.891 -1.357 1.00 39.16 143 THR B O 1
ATOM 1157 N N . ASP A 1 164 ? 10.056 35.972 -0.167 1.00 39.40 144 ASP B N 1
ATOM 1158 C CA . ASP A 1 164 ? 10.909 35.767 -1.327 1.00 41.37 144 ASP B CA 1
ATOM 1159 C C . ASP A 1 164 ? 11.191 34.296 -1.656 1.00 42.47 144 ASP B C 1
ATOM 1160 O O . ASP A 1 164 ? 11.871 34.044 -2.639 1.00 41.34 144 ASP B O 1
ATOM 1165 N N . PHE A 1 165 ? 10.692 33.316 -0.897 1.00 38.62 145 PHE B N 1
ATOM 1166 C CA . PHE A 1 165 ? 10.891 31.901 -1.243 1.00 37.64 145 PHE B CA 1
ATOM 1167 C C . PHE A 1 165 ? 9.582 31.118 -1.160 1.00 34.04 145 PHE B C 1
ATOM 1168 O O . PHE A 1 165 ? 8.557 31.628 -0.732 1.00 34.28 145 PHE B O 1
ATOM 1176 N N . GLN A 1 166 ? 9.615 29.842 -1.566 1.00 37.05 146 GLN B N 1
ATOM 1177 C CA . GLN A 1 166 ? 8.471 28.942 -1.345 1.00 41.72 146 GLN B CA 1
ATOM 1178 C C . GLN A 1 166 ? 7.189 29.462 -1.996 1.00 39.03 146 GLN B C 1
ATOM 1179 O O . GLN A 1 166 ? 6.083 29.263 -1.472 1.00 37.54 146 GLN B O 1
ATOM 1185 N N . ARG A 1 167 ? 7.344 30.171 -3.111 1.00 42.38 147 ARG B N 1
ATOM 1186 C CA . ARG A 1 167 ? 6.214 30.702 -3.858 1.00 39.33 147 ARG B CA 1
ATOM 1187 C C . ARG A 1 167 ? 5.491 31.781 -3.062 1.00 44.22 147 ARG B C 1
ATOM 1188 O O . ARG A 1 167 ? 4.281 31.960 -3.211 1.00 48.21 147 ARG B O 1
ATOM 1196 N N . GLY A 1 168 ? 6.231 32.454 -2.162 1.00 35.93 148 GLY B N 1
ATOM 1197 C CA . GLY A 1 168 ? 5.653 33.537 -1.385 1.00 30.66 148 GLY B CA 1
ATOM 1198 C C . GLY A 1 168 ? 5.353 34.706 -2.293 1.00 35.30 148 GLY B C 1
ATOM 1199 O O . GLY A 1 168 ? 5.820 34.766 -3.434 1.00 33.99 148 GLY B O 1
ATOM 1200 N N . ASP A 1 169 ? 4.525 35.624 -1.805 1.00 35.38 149 ASP B N 1
ATOM 1201 C CA . ASP A 1 169 ? 4.050 36.678 -2.683 1.00 36.53 149 ASP B CA 1
ATOM 1202 C C . ASP A 1 169 ? 3.540 37.794 -1.795 1.00 30.81 149 ASP B C 1
ATOM 1203 O O . ASP A 1 169 ? 2.659 37.582 -0.931 1.00 28.62 149 ASP B O 1
ATOM 1208 N N . ALA A 1 170 ? 4.142 38.969 -1.919 1.00 30.11 150 ALA B N 1
ATOM 1209 C CA . ALA A 1 170 ? 3.805 39.974 -0.919 1.00 32.96 150 ALA B CA 1
ATOM 1210 C C . ALA A 1 170 ? 2.393 40.514 -1.136 1.00 35.12 150 ALA B C 1
ATOM 1211 O O . ALA A 1 170 ? 1.692 40.844 -0.170 1.00 32.90 150 ALA B O 1
ATOM 1213 N N . HIS A 1 171 ? 1.956 40.614 -2.385 1.00 34.24 151 HIS B N 1
ATOM 1214 C CA . HIS A 1 171 ? 0.567 40.994 -2.631 1.00 34.90 151 HIS B CA 1
ATOM 1215 C C . HIS A 1 171 ? -0.380 40.026 -1.934 1.00 34.21 151 HIS B C 1
ATOM 1216 O O . HIS A 1 171 ? -1.319 40.433 -1.250 1.00 33.88 151 HIS B O 1
ATOM 1223 N N . THR A 1 172 ? -0.114 38.726 -2.068 1.00 31.34 152 THR B N 1
ATOM 1224 C CA . THR A 1 172 ? -0.969 37.712 -1.444 1.00 28.67 152 THR B CA 1
ATOM 1225 C C . THR A 1 172 ? -0.936 37.801 0.073 1.00 28.13 152 THR B C 1
ATOM 1226 O O . THR A 1 172 ? -1.978 37.701 0.743 1.00 28.83 152 THR B O 1
ATOM 1230 N N . MET A 1 173 ? 0.258 37.949 0.649 1.00 25.65 153 MET B N 1
ATOM 1231 C CA . MET A 1 173 ? 0.353 38.137 2.095 1.00 28.28 153 MET B CA 1
ATOM 1232 C C . MET A 1 173 ? -0.476 39.325 2.582 1.00 29.22 153 MET B C 1
ATOM 1233 O O . MET A 1 173 ? -1.163 39.243 3.610 1.00 25.29 153 MET B O 1
ATOM 1238 N N . PHE A 1 174 ? -0.362 40.472 1.904 1.00 25.73 154 PHE B N 1
ATOM 1239 C CA . PHE A 1 174 ? -1.110 41.638 2.359 1.00 31.12 154 PHE B CA 1
ATOM 1240 C C . PHE A 1 174 ? -2.603 41.334 2.395 1.00 25.60 154 PHE B C 1
ATOM 1241 O O . PHE A 1 174 ? -3.295 41.665 3.362 1.00 25.81 154 PHE B O 1
ATOM 1249 N N . ARG A 1 175 ? -3.119 40.726 1.320 1.00 27.49 155 ARG B N 1
ATOM 1250 C CA . ARG A 1 175 ? -4.541 40.424 1.229 1.00 29.49 155 ARG B CA 1
ATOM 1251 C C . ARG A 1 175 ? -4.963 39.386 2.264 1.00 30.63 155 ARG B C 1
ATOM 1252 O O . ARG A 1 175 ? -6.082 39.457 2.782 1.00 29.64 155 ARG B O 1
ATOM 1260 N N . ALA A 1 176 ? -4.102 38.412 2.553 1.00 29.90 156 ALA B N 1
ATOM 1261 C CA . ALA A 1 176 ? -4.439 37.419 3.580 1.00 31.81 156 ALA B CA 1
ATOM 1262 C C . ALA A 1 176 ? -4.492 38.063 4.965 1.00 30.26 156 ALA B C 1
ATOM 1263 O O . ALA A 1 176 ? -5.436 37.834 5.730 1.00 30.22 156 ALA B O 1
ATOM 1265 N N . VAL A 1 177 ? -3.461 38.835 5.329 1.00 23.03 157 VAL B N 1
ATOM 1266 C CA . VAL A 1 177 ? -3.485 39.481 6.636 1.00 23.14 157 VAL B CA 1
ATOM 1267 C C . VAL A 1 177 ? -4.717 40.359 6.754 1.00 28.14 157 VAL B C 1
ATOM 1268 O O . VAL A 1 177 ? -5.495 40.245 7.721 1.00 27.14 157 VAL B O 1
ATOM 1272 N N . HIS A 1 178 ? -4.919 41.256 5.767 1.00 24.80 158 HIS B N 1
ATOM 1273 C CA . HIS A 1 178 ? -6.060 42.153 5.873 1.00 26.53 158 HIS B CA 1
ATOM 1274 C C . HIS A 1 178 ? -7.367 41.400 5.785 1.00 30.86 158 HIS B C 1
ATOM 1275 O O . HIS A 1 178 ? -8.331 41.773 6.460 1.00 31.29 158 HIS B O 1
ATOM 1282 N N . GLY A 1 179 ? -7.416 40.327 5.001 1.00 28.61 159 GLY B N 1
ATOM 1283 C CA . GLY A 1 179 ? -8.713 39.719 4.783 1.00 29.72 159 GLY B CA 1
ATOM 1284 C C . GLY A 1 179 ? -9.101 38.606 5.753 1.00 28.97 159 GLY B C 1
ATOM 1285 O O . GLY A 1 179 ? -10.288 38.283 5.883 1.00 33.34 159 GLY B O 1
ATOM 1286 N N . GLN A 1 180 ? -8.136 38.002 6.415 1.00 25.18 160 GLN B N 1
ATOM 1287 C CA . GLN A 1 180 ? -8.381 36.853 7.292 1.00 29.16 160 GLN B CA 1
ATOM 1288 C C . GLN A 1 180 ? -7.955 37.041 8.738 1.00 29.39 160 GLN B C 1
ATOM 1289 O O . GLN A 1 180 ? -8.490 36.361 9.614 1.00 30.86 160 GLN B O 1
ATOM 1295 N N . ILE A 1 181 ? -6.956 37.866 9.005 1.00 23.11 161 ILE B N 1
ATOM 1296 C CA . ILE A 1 181 ? -6.473 38.064 10.361 1.00 22.69 161 ILE B CA 1
ATOM 1297 C C . ILE A 1 181 ? -6.987 39.370 10.935 1.00 28.28 161 ILE B C 1
ATOM 1298 O O . ILE A 1 181 ? -7.496 39.395 12.052 1.00 26.02 161 ILE B O 1
ATOM 1303 N N . PHE A 1 182 ? -6.883 40.468 10.167 1.00 24.37 162 PHE B N 1
ATOM 1304 C CA . PHE A 1 182 ? -7.359 41.744 10.717 1.00 24.85 162 PHE B CA 1
ATOM 1305 C C . PHE A 1 182 ? -8.874 41.791 10.806 1.00 31.04 162 PHE B C 1
ATOM 1306 O O . PHE A 1 182 ? -9.418 42.780 11.286 1.00 30.93 162 PHE B O 1
ATOM 1314 N N . THR A 1 183 ? -9.582 40.783 10.286 1.00 25.31 163 THR B N 1
ATOM 1315 C CA . THR A 1 183 ? -11.022 40.730 10.426 1.00 23.87 163 THR B CA 1
ATOM 1316 C C . THR A 1 183 ? -11.462 40.009 11.700 1.00 26.73 163 THR B C 1
ATOM 1317 O O . THR A 1 183 ? -12.663 39.871 11.942 1.00 27.93 163 THR B O 1
ATOM 1321 N N . LEU A 1 184 ? -10.536 39.464 12.460 1.00 23.58 164 LEU B N 1
ATOM 1322 C CA . LEU A 1 184 ? -10.857 38.846 13.756 1.00 27.15 164 LEU B CA 1
ATOM 1323 C C . LEU A 1 184 ? -11.178 39.929 14.783 1.00 31.31 164 LEU B C 1
ATOM 1324 O O . LEU A 1 184 ? -10.966 41.112 14.524 1.00 27.96 164 LEU B O 1
ATOM 1329 N N . PRO A 1 185 ? -11.703 39.576 15.957 1.00 29.60 165 PRO B N 1
ATOM 1330 C CA . PRO A 1 185 ? -12.034 40.627 16.942 1.00 24.45 165 PRO B CA 1
ATOM 1331 C C . PRO A 1 185 ? -10.774 41.325 17.441 1.00 24.80 165 PRO B C 1
ATOM 1332 O O . PRO A 1 185 ? -9.699 40.723 17.517 1.00 25.67 165 PRO B O 1
ATOM 1336 N N . THR A 1 186 ? -10.916 42.619 17.799 1.00 25.14 166 THR B N 1
ATOM 1337 C CA . THR A 1 186 ? -9.716 43.404 18.132 1.00 22.29 166 THR B CA 1
ATOM 1338 C C . THR A 1 186 ? -8.981 42.857 19.355 1.00 24.49 166 THR B C 1
ATOM 1339 O O . THR A 1 186 ? -7.751 42.901 19.408 1.00 25.22 166 THR B O 1
ATOM 1343 N N . ALA A 1 187 ? -9.701 42.332 20.345 1.00 25.67 167 ALA B N 1
ATOM 1344 C CA . ALA A 1 187 ? -9.076 41.710 21.520 1.00 29.13 167 ALA B CA 1
ATOM 1345 C C . ALA A 1 187 ? -8.490 40.312 21.251 1.00 25.00 167 ALA B C 1
ATOM 1346 O O . ALA A 1 187 ? -7.842 39.752 22.133 1.00 29.19 167 ALA B O 1
ATOM 1348 N N . CYS A 1 188 ? -8.624 39.762 20.059 1.00 24.48 168 CYS B N 1
ATOM 1349 C CA . CYS A 1 188 ? -8.129 38.402 19.802 1.00 23.14 168 CYS B CA 1
ATOM 1350 C C . CYS A 1 188 ? -6.606 38.379 19.881 1.00 26.27 168 CYS B C 1
ATOM 1351 O O . CYS A 1 188 ? -5.936 39.185 19.244 1.00 25.71 168 CYS B O 1
ATOM 1354 N N . LEU A 1 189 ? -6.048 37.455 20.650 1.00 20.97 169 LEU B N 1
ATOM 1355 C CA . LEU A 1 189 ? -4.588 37.305 20.727 1.00 22.51 169 LEU B CA 1
ATOM 1356 C C . LEU A 1 189 ? -4.042 36.585 19.499 1.00 24.65 169 LEU B C 1
ATOM 1357 O O . LEU A 1 189 ? -4.716 35.749 18.904 1.00 25.60 169 LEU B O 1
ATOM 1362 N N . LEU A 1 190 ? -2.815 36.936 19.094 1.00 21.33 170 LEU B N 1
ATOM 1363 C CA . LEU A 1 190 ? -2.218 36.352 17.893 1.00 22.34 170 LEU B CA 1
ATOM 1364 C C . LEU A 1 190 ? -0.870 35.794 18.272 1.00 23.78 170 LEU B C 1
ATOM 1365 O O . LEU A 1 190 ? 0.002 36.540 18.714 1.00 22.93 170 LEU B O 1
ATOM 1370 N N . TYR A 1 191 ? -0.722 34.483 18.110 1.00 21.36 171 TYR B N 1
ATOM 1371 C CA . TYR A 1 191 ? 0.476 33.723 18.459 1.00 22.47 171 TYR B CA 1
ATOM 1372 C C . TYR A 1 191 ? 1.192 33.323 17.191 1.00 23.75 171 TYR B C 1
ATOM 1373 O O . TYR A 1 191 ? 0.685 32.499 16.419 1.00 27.11 171 TYR B O 1
ATOM 1382 N N . PRO A 1 192 ? 2.387 33.808 17.004 1.00 24.82 172 PRO B N 1
ATOM 1383 C CA . PRO A 1 192 ? 3.122 33.551 15.772 1.00 21.70 172 PRO B CA 1
ATOM 1384 C C . PRO A 1 192 ? 3.988 32.309 15.871 1.00 23.42 172 PRO B C 1
ATOM 1385 O O . PRO A 1 192 ? 4.264 31.778 16.958 1.00 23.63 172 PRO B O 1
ATOM 1389 N N . ALA A 1 193 ? 4.477 31.891 14.700 1.00 24.92 173 ALA B N 1
ATOM 1390 C CA . ALA A 1 193 ? 5.298 30.701 14.653 1.00 25.44 173 ALA B CA 1
ATOM 1391 C C . ALA A 1 193 ? 6.738 31.028 14.984 1.00 26.67 173 ALA B C 1
ATOM 1392 O O . ALA A 1 193 ? 7.494 30.122 15.267 1.00 24.21 173 ALA B O 1
ATOM 1394 N N . HIS A 1 194 ? 7.157 32.293 14.880 1.00 25.32 174 HIS B N 1
ATOM 1395 C CA . HIS A 1 194 ? 8.535 32.648 15.221 1.00 22.50 174 HIS B CA 1
ATOM 1396 C C . HIS A 1 194 ? 8.554 33.992 15.945 1.00 25.41 174 HIS B C 1
ATOM 1397 O O . HIS A 1 194 ? 7.701 34.837 15.690 1.00 28.91 174 HIS B O 1
ATOM 1404 N N . ASP A 1 195 ? 9.598 34.227 16.746 1.00 23.24 175 ASP B N 1
ATOM 1405 C CA . ASP A 1 195 ? 9.895 35.592 17.178 1.00 27.03 175 ASP B CA 1
ATOM 1406 C C . ASP A 1 195 ? 11.360 35.604 17.543 1.00 28.30 175 ASP B C 1
ATOM 1407 O O . ASP A 1 195 ? 11.854 34.629 18.129 1.00 29.57 175 ASP B O 1
ATOM 1412 N N . TYR A 1 196 ? 12.051 36.682 17.184 1.00 25.32 176 TYR B N 1
ATOM 1413 C CA . TYR A 1 196 ? 13.491 36.744 17.384 1.00 30.30 176 TYR B CA 1
ATOM 1414 C C . TYR A 1 196 ? 13.864 37.749 18.460 1.00 34.16 176 TYR B C 1
ATOM 1415 O O . TYR A 1 196 ? 15.061 38.009 18.652 1.00 31.57 176 TYR B O 1
ATOM 1424 N N . ARG A 1 197 ? 12.875 38.343 19.134 1.00 24.27 177 ARG B N 1
ATOM 1425 C CA . ARG A 1 197 ? 13.151 39.415 20.097 1.00 31.62 177 ARG B CA 1
ATOM 1426 C C . ARG A 1 197 ? 12.641 39.127 21.515 1.00 34.75 177 ARG B C 1
ATOM 1427 O O . ARG A 1 197 ? 12.663 40.018 22.356 1.00 28.79 177 ARG B O 1
ATOM 1435 N N . GLY A 1 198 ? 12.235 37.901 21.824 1.00 27.29 178 GLY B N 1
ATOM 1436 C CA . GLY A 1 198 ? 11.730 37.632 23.159 1.00 28.32 178 GLY B CA 1
ATOM 1437 C C . GLY A 1 198 ? 10.277 37.985 23.329 1.00 31.83 178 GLY B C 1
ATOM 1438 O O . GLY A 1 198 ? 9.786 38.033 24.461 1.00 32.16 178 GLY B O 1
ATOM 1439 N N . LEU A 1 199 ? 9.555 38.234 22.247 1.00 25.41 179 LEU B N 1
ATOM 1440 C CA . LEU A 1 199 ? 8.142 38.551 22.372 1.00 25.60 179 LEU B CA 1
ATOM 1441 C C . LEU A 1 199 ? 7.291 37.303 22.163 1.00 28.53 179 LEU B C 1
ATOM 1442 O O . LEU A 1 199 ? 7.613 36.457 21.331 1.00 30.02 179 LEU B O 1
ATOM 1447 N N . THR A 1 200 ? 6.168 37.219 22.883 1.00 24.87 180 THR B N 1
ATOM 1448 C CA . THR A 1 200 ? 5.410 35.972 22.892 1.00 22.39 180 THR B CA 1
ATOM 1449 C C . THR A 1 200 ? 4.076 36.077 22.182 1.00 21.81 180 THR B C 1
ATOM 1450 O O . THR A 1 200 ? 3.566 35.060 21.724 1.00 23.38 180 THR B O 1
ATOM 1454 N N . VAL A 1 201 ? 3.453 37.254 22.136 1.00 25.61 181 VAL B N 1
ATOM 1455 C CA . VAL A 1 201 ? 2.082 37.340 21.636 1.00 23.24 181 VAL B CA 1
ATOM 1456 C C . VAL A 1 201 ? 1.832 38.769 21.198 1.00 27.83 181 VAL B C 1
ATOM 1457 O O . VAL A 1 201 ? 2.482 39.705 21.676 1.00 23.77 181 VAL B O 1
ATOM 1461 N N . THR A 1 202 ? 0.866 38.934 20.301 1.00 23.10 182 THR B N 1
ATOM 1462 C CA . THR A 1 202 ? 0.369 40.234 19.916 1.00 28.85 182 THR B CA 1
ATOM 1463 C C . THR A 1 202 ? -1.152 40.103 19.861 1.00 30.67 182 THR B C 1
ATOM 1464 O O . THR A 1 202 ? -1.728 39.143 20.368 1.00 25.58 182 THR B O 1
ATOM 1468 N N . SER A 1 203 ? -1.824 41.084 19.304 1.00 29.19 183 SER B N 1
ATOM 1469 C CA . SER A 1 203 ? -3.279 41.074 19.253 1.00 27.21 183 SER B CA 1
ATOM 1470 C C . SER A 1 203 ? -3.740 41.738 17.953 1.00 28.54 183 SER B C 1
ATOM 1471 O O . SER A 1 203 ? -2.987 42.458 17.285 1.00 25.36 183 SER B O 1
ATOM 1474 N N . VAL A 1 204 ? -4.984 41.463 17.577 1.00 23.07 184 VAL B N 1
ATOM 1475 C CA . VAL A 1 204 ? -5.519 42.027 16.355 1.00 24.28 184 VAL B CA 1
ATOM 1476 C C . VAL A 1 204 ? -5.465 43.554 16.412 1.00 24.97 184 VAL B C 1
ATOM 1477 O O . VAL A 1 204 ? -4.955 44.204 15.498 1.00 24.75 184 VAL B O 1
ATOM 1481 N N . GLY A 1 205 ? -5.899 44.139 17.516 1.00 23.32 185 GLY B N 1
ATOM 1482 C CA . GLY A 1 205 ? -5.950 45.596 17.584 1.00 25.57 185 GLY B CA 1
ATOM 1483 C C . GLY A 1 205 ? -4.582 46.243 17.498 1.00 28.58 185 GLY B C 1
ATOM 1484 O O . GLY A 1 205 ? -4.406 47.266 16.816 1.00 26.89 185 GLY B O 1
ATOM 1485 N N . GLU A 1 206 ? -3.583 45.632 18.142 1.00 25.02 186 GLU B N 1
ATOM 1486 C CA . GLU A 1 206 ? -2.215 46.143 18.070 1.00 26.96 186 GLU B CA 1
ATOM 1487 C C . GLU A 1 206 ? -1.682 46.121 16.644 1.00 26.39 186 GLU B C 1
ATOM 1488 O O . GLU A 1 206 ? -1.009 47.050 16.194 1.00 25.26 186 GLU B O 1
ATOM 1494 N N . GLU A 1 207 ? -1.815 44.973 15.981 1.00 22.54 187 GLU B N 1
ATOM 1495 C CA . GLU A 1 207 ? -1.239 44.875 14.656 1.00 25.37 187 GLU B CA 1
ATOM 1496 C C . GLU A 1 207 ? -1.996 45.747 13.666 1.00 25.62 187 GLU B C 1
ATOM 1497 O O . GLU A 1 207 ? -1.376 46.373 12.811 1.00 24.62 187 GLU B O 1
ATOM 1503 N N . ARG A 1 208 ? -3.331 45.801 13.765 1.00 22.22 188 ARG B N 1
ATOM 1504 C CA . ARG A 1 208 ? -4.100 46.657 12.872 1.00 23.57 188 ARG B CA 1
ATOM 1505 C C . ARG A 1 208 ? -3.568 48.082 12.927 1.00 26.28 188 ARG B C 1
ATOM 1506 O O . ARG A 1 208 ? -3.514 48.797 11.921 1.00 27.86 188 ARG B O 1
ATOM 1514 N N . ARG A 1 209 ? -3.159 48.485 14.107 1.00 24.23 189 ARG B N 1
ATOM 1515 C CA . ARG A 1 209 ? -2.810 49.879 14.297 1.00 26.87 189 ARG B CA 1
ATOM 1516 C C . ARG A 1 209 ? -1.323 50.118 14.092 1.00 29.57 189 ARG B C 1
ATOM 1517 O O . ARG A 1 209 ? -0.916 51.122 13.474 1.00 27.29 189 ARG B O 1
ATOM 1525 N N . PHE A 1 210 ? -0.506 49.211 14.589 1.00 25.75 190 PHE B N 1
ATOM 1526 C CA . PHE A 1 210 ? 0.914 49.475 14.782 1.00 25.65 190 PHE B CA 1
ATOM 1527 C C . PHE A 1 210 ? 1.838 48.612 13.943 1.00 23.73 190 PHE B C 1
ATOM 1528 O O . PHE A 1 210 ? 3.046 48.862 13.969 1.00 27.95 190 PHE B O 1
ATOM 1536 N N . ASN A 1 211 ? 1.340 47.599 13.242 1.00 26.36 191 ASN B N 1
ATOM 1537 C CA . ASN A 1 211 ? 2.264 46.819 12.386 1.00 20.47 191 ASN B CA 1
ATOM 1538 C C . ASN A 1 211 ? 2.951 47.774 11.388 1.00 22.21 191 ASN B C 1
ATOM 1539 O O . ASN A 1 211 ? 2.267 48.513 10.666 1.00 25.42 191 ASN B O 1
ATOM 1544 N N . PRO A 1 212 ? 4.279 47.806 11.339 1.00 24.05 192 PRO B N 1
ATOM 1545 C CA . PRO A 1 212 ? 4.960 48.851 10.584 1.00 28.91 192 PRO B CA 1
ATOM 1546 C C . PRO A 1 212 ? 5.060 48.545 9.111 1.00 31.42 192 PRO B C 1
ATOM 1547 O O . PRO A 1 212 ? 5.502 49.415 8.348 1.00 27.10 192 PRO B O 1
ATOM 1551 N N . ARG A 1 213 ? 4.681 47.333 8.702 1.00 27.26 193 ARG B N 1
ATOM 1552 C CA . ARG A 1 213 ? 4.771 46.942 7.291 1.00 25.36 193 ARG B CA 1
ATOM 1553 C C . ARG A 1 213 ? 3.444 47.039 6.596 1.00 26.62 193 ARG B C 1
ATOM 1554 O O . ARG A 1 213 ? 3.397 47.403 5.427 1.00 28.74 193 ARG B O 1
ATOM 1562 N N . LEU A 1 214 ? 2.364 46.711 7.303 1.00 25.24 194 LEU B N 1
ATOM 1563 C CA . LEU A 1 214 ? 1.066 46.691 6.636 1.00 23.31 194 LEU B CA 1
ATOM 1564 C C . LEU A 1 214 ? -0.077 47.086 7.573 1.00 24.00 194 LEU B C 1
ATOM 1565 O O . LEU A 1 214 ? -1.231 46.837 7.228 1.00 28.43 194 LEU B O 1
ATOM 1570 N N . GLY A 1 215 ? 0.188 47.716 8.727 1.00 22.62 195 GLY B N 1
ATOM 1571 C CA . GLY A 1 215 ? -0.874 48.225 9.571 1.00 24.65 195 GLY B CA 1
ATOM 1572 C C . GLY A 1 215 ? -1.184 49.692 9.285 1.00 24.89 195 GLY B C 1
ATOM 1573 O O . GLY A 1 215 ? -0.817 50.240 8.246 1.00 27.06 195 GLY B O 1
ATOM 1574 N N . GLY A 1 216 ? -1.895 50.317 10.213 1.00 24.80 196 GLY B N 1
ATOM 1575 C CA . GLY A 1 216 ? -2.291 51.713 10.022 1.00 24.88 196 GLY B CA 1
ATOM 1576 C C . GLY A 1 216 ? -2.985 51.916 8.682 1.00 31.50 196 GLY B C 1
ATOM 1577 O O . GLY A 1 216 ? -3.887 51.155 8.302 1.00 27.88 196 GLY B O 1
ATOM 1578 N N . GLU A 1 217 ? -2.575 52.958 7.941 1.00 28.93 197 GLU B N 1
ATOM 1579 C CA . GLU A 1 217 ? -3.151 53.219 6.629 1.00 31.68 197 GLU B CA 1
ATOM 1580 C C . GLU A 1 217 ? -2.302 52.667 5.464 1.00 28.77 197 GLU B C 1
ATOM 1581 O O . GLU A 1 217 ? -2.467 53.101 4.328 1.00 27.07 197 GLU B O 1
ATOM 1587 N N . LEU A 1 218 ? -1.338 51.800 5.746 1.00 25.99 198 LEU B N 1
ATOM 1588 C CA . LEU A 1 218 ? -0.438 51.322 4.695 1.00 25.47 198 LEU B CA 1
ATOM 1589 C C . LEU A 1 218 ? -1.222 50.515 3.649 1.00 29.25 198 LEU B C 1
ATOM 1590 O O . LEU A 1 218 ? -2.063 49.689 4.003 1.00 31.09 198 LEU B O 1
ATOM 1595 N N . CYS A 1 219 ? -0.967 50.784 2.373 1.00 28.22 199 CYS B N 1
ATOM 1596 C CA . CYS A 1 219 ? -1.639 50.029 1.329 1.00 33.92 199 CYS B CA 1
ATOM 1597 C C . CYS A 1 219 ? -0.741 48.917 0.795 1.00 31.26 199 CYS B C 1
ATOM 1598 O O . CYS A 1 219 ? 0.421 48.760 1.187 1.00 29.93 199 CYS B O 1
ATOM 1601 N N . GLU A 1 220 ? -1.306 48.122 -0.112 1.00 32.87 200 GLU B N 1
ATOM 1602 C CA . GLU A 1 220 ? -0.592 46.949 -0.608 1.00 29.01 200 GLU B CA 1
ATOM 1603 C C . GLU A 1 220 ? 0.742 47.327 -1.270 1.00 31.56 200 GLU B C 1
ATOM 1604 O O . GLU A 1 220 ? 1.759 46.656 -1.058 1.00 34.52 200 GLU B O 1
ATOM 1610 N N . GLU A 1 221 ? 0.759 48.401 -2.069 1.00 29.12 201 GLU B N 1
ATOM 1611 C CA . GLU A 1 221 ? 2.009 48.860 -2.693 1.00 28.99 201 GLU B CA 1
ATOM 1612 C C . GLU A 1 221 ? 3.032 49.355 -1.656 1.00 27.80 201 GLU B C 1
ATOM 1613 O O . GLU A 1 221 ? 4.241 49.161 -1.833 1.00 32.32 201 GLU B O 1
ATOM 1619 N N . ASP A 1 222 ? 2.584 49.986 -0.573 1.00 27.12 202 ASP B N 1
ATOM 1620 C CA . ASP A 1 222 ? 3.519 50.362 0.485 1.00 25.61 202 ASP B CA 1
ATOM 1621 C C . ASP A 1 222 ? 4.179 49.120 1.060 1.00 30.15 202 ASP B C 1
ATOM 1622 O O . ASP A 1 222 ? 5.392 49.098 1.304 1.00 29.08 202 ASP B O 1
ATOM 1627 N N . PHE A 1 223 ? 3.374 48.081 1.303 1.00 28.72 203 PHE B N 1
ATOM 1628 C CA . PHE A 1 223 ? 3.864 46.839 1.878 1.00 27.13 203 PHE B CA 1
ATOM 1629 C C . PHE A 1 223 ? 4.825 46.139 0.931 1.00 28.44 203 PHE B C 1
ATOM 1630 O O . PHE A 1 223 ? 5.899 45.685 1.350 1.00 29.65 203 PHE B O 1
ATOM 1638 N N . THR A 1 224 ? 4.494 46.072 -0.351 1.00 28.47 204 THR B N 1
ATOM 1639 C CA A THR A 1 224 ? 5.367 45.347 -1.274 0.68 30.23 204 THR B CA 1
ATOM 1640 C CA B THR A 1 224 ? 5.371 45.339 -1.262 0.32 31.33 204 THR B CA 1
ATOM 1641 C C . THR A 1 224 ? 6.682 46.084 -1.478 1.00 36.48 204 THR B C 1
ATOM 1642 O O . THR A 1 224 ? 7.718 45.447 -1.623 1.00 34.08 204 THR B O 1
ATOM 1649 N N . GLY A 1 225 ? 6.670 47.431 -1.420 1.00 36.13 205 GLY B N 1
ATOM 1650 C CA . GLY A 1 225 ? 7.930 48.167 -1.451 1.00 30.70 205 GLY B CA 1
ATOM 1651 C C . GLY A 1 225 ? 8.767 47.898 -0.207 1.00 27.60 205 GLY B C 1
ATOM 1652 O O . GLY A 1 225 ? 9.988 47.754 -0.284 1.00 37.85 205 GLY B O 1
ATOM 1653 N N . TYR A 1 226 ? 8.125 47.829 0.960 1.00 28.57 206 TYR B N 1
ATOM 1654 C CA . TYR A 1 226 ? 8.849 47.420 2.162 1.00 27.47 206 TYR B CA 1
ATOM 1655 C C . TYR A 1 226 ? 9.513 46.061 1.940 1.00 33.06 206 TYR B C 1
ATOM 1656 O O . TYR A 1 226 ? 10.719 45.894 2.177 1.00 27.29 206 TYR B O 1
ATOM 1665 N N . MET A 1 227 ? 8.731 45.077 1.478 1.00 31.11 207 MET B N 1
ATOM 1666 C CA . MET A 1 227 ? 9.239 43.695 1.430 1.00 29.24 207 MET B CA 1
ATOM 1667 C C . MET A 1 227 ? 10.346 43.528 0.387 1.00 33.50 207 MET B C 1
ATOM 1668 O O . MET A 1 227 ? 11.350 42.837 0.623 1.00 33.25 207 MET B O 1
ATOM 1673 N N . THR A 1 228 ? 10.206 44.188 -0.744 1.00 28.29 208 THR B N 1
ATOM 1674 C CA . THR A 1 228 ? 11.241 44.146 -1.781 1.00 30.97 208 THR B CA 1
ATOM 1675 C C . THR A 1 228 ? 12.598 44.633 -1.270 1.00 36.96 208 THR B C 1
ATOM 1676 O O . THR A 1 228 ? 13.651 44.268 -1.820 1.00 35.70 208 THR B O 1
ATOM 1680 N N . ASN A 1 229 ? 12.612 45.514 -0.266 1.00 34.14 209 ASN B N 1
ATOM 1681 C CA . ASN A 1 229 ? 13.874 46.087 0.183 1.00 30.96 209 ASN B CA 1
ATOM 1682 C C . ASN A 1 229 ? 14.302 45.565 1.553 1.00 38.22 209 ASN B C 1
ATOM 1683 O O . ASN A 1 229 ? 15.127 46.209 2.212 1.00 43.00 209 ASN B O 1
ATOM 1688 N N . LEU A 1 230 ? 13.812 44.395 1.978 1.00 53.69 210 LEU B N 1
ATOM 1689 C CA . LEU A 1 230 ? 14.378 43.775 3.168 1.00 50.75 210 LEU B CA 1
ATOM 1690 C C . LEU A 1 230 ? 15.787 43.245 2.907 1.00 55.79 210 LEU B C 1
ATOM 1691 O O . LEU A 1 230 ? 16.693 43.438 3.727 1.00 54.29 210 LEU B O 1
ATOM 1696 N N . HIS A 1 231 ? 15.977 42.538 1.790 1.00 52.03 211 HIS B N 1
ATOM 1697 C CA . HIS A 1 231 ? 17.241 41.876 1.442 1.00 62.26 211 HIS B CA 1
ATOM 1698 C C . HIS A 1 231 ? 17.797 41.049 2.612 1.00 63.96 211 HIS B C 1
ATOM 1699 O O . HIS A 1 231 ? 18.916 41.233 3.091 1.00 71.82 211 HIS B O 1
ATOM 1706 N N . LEU A 1 232 ? 16.971 40.127 3.073 1.00 55.69 212 LEU B N 1
ATOM 1707 C CA . LEU A 1 232 ? 17.376 39.210 4.120 1.00 55.29 212 LEU B CA 1
ATOM 1708 C C . LEU A 1 232 ? 18.431 38.250 3.577 1.00 55.71 212 LEU B C 1
ATOM 1709 O O . LEU A 1 232 ? 18.442 37.938 2.383 1.00 51.66 212 LEU B O 1
ATOM 1714 N N . PRO A 1 233 ? 19.321 37.751 4.430 1.00 58.93 213 PRO B N 1
ATOM 1715 C CA . PRO A 1 233 ? 20.230 36.692 3.983 1.00 57.95 213 PRO B CA 1
ATOM 1716 C C . PRO A 1 233 ? 19.459 35.467 3.493 1.00 49.19 213 PRO B C 1
ATOM 1717 O O . PRO A 1 233 ? 18.297 35.249 3.836 1.00 47.15 213 PRO B O 1
ATOM 1721 N N . HIS A 1 234 ? 20.122 34.682 2.653 1.00 46.95 214 HIS B N 1
ATOM 1722 C CA . HIS A 1 234 ? 19.552 33.437 2.165 1.00 47.58 214 HIS B CA 1
ATOM 1723 C C . HIS A 1 234 ? 19.162 32.537 3.333 1.00 43.36 214 HIS B C 1
ATOM 1724 O O . HIS A 1 234 ? 19.956 32.362 4.261 1.00 46.75 214 HIS B O 1
ATOM 1731 N N . PRO A 1 235 ? 17.966 31.955 3.326 1.00 41.18 215 PRO B N 1
ATOM 1732 C CA . PRO A 1 235 ? 17.540 31.075 4.434 1.00 41.53 215 PRO B CA 1
ATOM 1733 C C . PRO A 1 235 ? 18.503 29.912 4.613 1.00 47.31 215 PRO B C 1
ATOM 1734 O O . PRO A 1 235 ? 18.715 29.124 3.703 1.00 47.67 215 PRO B O 1
ATOM 1738 N N . LYS A 1 236 ? 19.082 29.804 5.803 1.00 48.44 216 LYS B N 1
ATOM 1739 C CA . LYS A 1 236 ? 20.223 28.911 5.992 1.00 55.93 216 LYS B CA 1
ATOM 1740 C C . LYS A 1 236 ? 19.861 27.424 5.927 1.00 47.19 216 LYS B C 1
ATOM 1741 O O . LYS A 1 236 ? 20.739 26.614 5.629 1.00 49.14 216 LYS B O 1
ATOM 1747 N N . GLN A 1 237 ? 18.603 27.043 6.180 1.00 42.94 217 GLN B N 1
ATOM 1748 C CA . GLN A 1 237 ? 18.207 25.625 6.243 1.00 46.72 217 GLN B CA 1
ATOM 1749 C C . GLN A 1 237 ? 17.232 25.205 5.149 1.00 37.14 217 GLN B C 1
ATOM 1750 O O . GLN A 1 237 ? 16.848 24.032 5.103 1.00 37.32 217 GLN B O 1
ATOM 1756 N N . ILE A 1 238 ? 16.828 26.118 4.270 1.00 39.72 218 ILE B N 1
ATOM 1757 C CA . ILE A 1 238 ? 15.727 25.849 3.345 1.00 41.36 218 ILE B CA 1
ATOM 1758 C C . ILE A 1 238 ? 16.020 24.639 2.455 1.00 42.06 218 ILE B C 1
ATOM 1759 O O . ILE A 1 238 ? 15.101 23.919 2.060 1.00 37.69 218 ILE B O 1
ATOM 1764 N N . ASP A 1 239 ? 17.278 24.390 2.134 1.00 36.70 219 ASP B N 1
ATOM 1765 C CA . ASP A 1 239 ? 17.534 23.314 1.180 1.00 43.91 219 ASP B CA 1
ATOM 1766 C C . ASP A 1 239 ? 17.468 21.935 1.838 1.00 51.38 219 ASP B C 1
ATOM 1767 O O . ASP A 1 239 ? 17.361 20.939 1.124 1.00 54.01 219 ASP B O 1
ATOM 1772 N N . VAL A 1 240 ? 17.553 21.865 3.164 1.00 47.80 220 VAL B N 1
ATOM 1773 C CA . VAL A 1 240 ? 17.357 20.632 3.914 1.00 48.48 220 VAL B CA 1
ATOM 1774 C C . VAL A 1 240 ? 15.931 20.534 4.439 1.00 46.22 220 VAL B C 1
ATOM 1775 O O . VAL A 1 240 ? 15.280 19.492 4.319 1.00 45.48 220 VAL B O 1
ATOM 1779 N N . ALA A 1 241 ? 15.436 21.632 5.010 1.00 37.36 221 ALA B N 1
ATOM 1780 C CA . ALA A 1 241 ? 14.167 21.608 5.738 1.00 41.08 221 ALA B CA 1
ATOM 1781 C C . ALA A 1 241 ? 12.977 21.401 4.815 1.00 35.29 221 ALA B C 1
ATOM 1782 O O . ALA A 1 241 ? 12.068 20.633 5.129 1.00 36.87 221 ALA B O 1
ATOM 1784 N N . VAL A 1 242 ? 12.937 22.105 3.702 1.00 32.24 222 VAL B N 1
ATOM 1785 C CA . VAL A 1 242 ? 11.775 22.024 2.822 1.00 35.80 222 VAL B CA 1
ATOM 1786 C C . VAL A 1 242 ? 11.577 20.623 2.236 1.00 40.10 222 VAL B C 1
ATOM 1787 O O . VAL A 1 242 ? 10.446 20.111 2.298 1.00 39.82 222 VAL B O 1
ATOM 1791 N N . PRO A 1 243 ? 12.598 19.947 1.667 1.00 44.62 223 PRO B N 1
ATOM 1792 C CA . PRO A 1 243 ? 12.349 18.573 1.182 1.00 44.13 223 PRO B CA 1
ATOM 1793 C C . PRO A 1 243 ? 11.924 17.627 2.295 1.00 46.13 223 PRO B C 1
ATOM 1794 O O . PRO A 1 243 ? 11.090 16.740 2.063 1.00 45.23 223 PRO B O 1
ATOM 1798 N N . ALA A 1 244 ? 12.439 17.816 3.516 1.00 40.55 224 ALA B N 1
ATOM 1799 C CA . ALA A 1 244 ? 12.002 16.957 4.614 1.00 46.90 224 ALA B CA 1
ATOM 1800 C C . ALA A 1 244 ? 10.541 17.235 4.987 1.00 38.80 224 ALA B C 1
ATOM 1801 O O . ALA A 1 244 ? 9.751 16.304 5.213 1.00 44.03 224 ALA B O 1
ATOM 1803 N N . ASN A 1 245 ? 10.165 18.501 5.038 1.00 34.32 225 ASN B N 1
ATOM 1804 C CA . ASN A 1 245 ? 8.811 18.867 5.420 1.00 34.74 225 ASN B CA 1
ATOM 1805 C C . ASN A 1 245 ? 7.774 18.605 4.334 1.00 37.19 225 ASN B C 1
ATOM 1806 O O . ASN A 1 245 ? 6.588 18.458 4.659 1.00 39.57 225 ASN B O 1
ATOM 1811 N N . LEU A 1 246 ? 8.190 18.500 3.068 1.00 35.97 226 LEU B N 1
ATOM 1812 C CA . LEU A 1 246 ? 7.277 18.057 2.017 1.00 41.87 226 LEU B CA 1
ATOM 1813 C C . LEU A 1 246 ? 6.906 16.575 2.131 1.00 39.78 226 LEU B C 1
ATOM 1814 O O . LEU A 1 246 ? 6.093 16.107 1.332 1.00 45.54 226 LEU B O 1
ATOM 1819 N N . LYS A 1 247 ? 7.501 15.850 3.086 1.00 39.15 227 LYS B N 1
ATOM 1820 C CA . LYS A 1 247 ? 7.153 14.492 3.492 1.00 47.63 227 LYS B CA 1
ATOM 1821 C C . LYS A 1 247 ? 6.792 14.452 4.979 1.00 49.79 227 LYS B C 1
ATOM 1822 O O . LYS A 1 247 ? 6.829 13.390 5.619 1.00 47.79 227 LYS B O 1
ATOM 1828 N N . CYS A 1 248 ? 6.453 15.621 5.527 1.00 42.51 228 CYS B N 1
ATOM 1829 C CA . CYS A 1 248 ? 5.956 15.797 6.871 1.00 37.23 228 CYS B CA 1
ATOM 1830 C C . CYS A 1 248 ? 6.991 15.407 7.909 1.00 38.90 228 CYS B C 1
ATOM 1831 O O . CYS A 1 248 ? 6.651 14.966 9.010 1.00 39.35 228 CYS B O 1
ATOM 1834 N N . GLY A 1 249 ? 8.262 15.562 7.572 1.00 37.99 229 GLY B N 1
ATOM 1835 C CA . GLY A 1 249 ? 9.307 15.319 8.539 1.00 38.04 229 GLY B CA 1
ATOM 1836 C C . GLY A 1 249 ? 9.939 13.938 8.525 1.00 45.74 229 GLY B C 1
ATOM 1837 O O . GLY A 1 249 ? 10.547 13.553 9.533 1.00 56.23 229 GLY B O 1
ATOM 1838 N N . LEU A 1 250 ? 9.754 13.170 7.461 1.00 49.90 230 LEU B N 1
ATOM 1839 C CA . LEU A 1 250 ? 10.503 11.934 7.245 1.00 58.78 230 LEU B CA 1
ATOM 1840 C C . LEU A 1 250 ? 11.965 12.241 6.915 1.00 72.46 230 LEU B C 1
ATOM 1841 O O . LEU A 1 250 ? 12.256 13.002 5.976 1.00 73.13 230 LEU B O 1
ATOM 1846 N N . ALA A 1 251 ? 12.882 11.616 7.659 1.00 79.72 231 ALA B N 1
ATOM 1847 C CA . ALA A 1 251 ? 14.332 11.801 7.457 1.00 83.49 231 ALA B CA 1
ATOM 1848 C C . ALA A 1 251 ? 14.866 11.483 6.040 1.00 88.73 231 ALA B C 1
ATOM 1849 O O . ALA A 1 251 ? 14.205 10.858 5.199 1.00 91.70 231 ALA B O 1
ATOM 1851 N N . GLU A 1 260 ? 18.047 6.838 20.406 1.00 95.19 240 GLU B N 1
ATOM 1852 C CA . GLU A 1 260 ? 17.388 6.565 21.688 1.00 97.93 240 GLU B CA 1
ATOM 1853 C C . GLU A 1 260 ? 18.116 5.474 22.493 1.00 97.16 240 GLU B C 1
ATOM 1854 O O . GLU A 1 260 ? 18.652 4.526 21.917 1.00 100.70 240 GLU B O 1
ATOM 1860 N N . PRO A 1 261 ? 18.117 5.602 23.822 1.00 91.42 241 PRO B N 1
ATOM 1861 C CA . PRO A 1 261 ? 18.862 4.646 24.663 1.00 88.88 241 PRO B CA 1
ATOM 1862 C C . PRO A 1 261 ? 18.146 3.305 24.744 1.00 85.83 241 PRO B C 1
ATOM 1863 O O . PRO A 1 261 ? 16.968 3.229 25.104 1.00 85.88 241 PRO B O 1
ATOM 1867 N N . ASP A 1 262 ? 18.874 2.242 24.419 1.00 80.97 242 ASP B N 1
ATOM 1868 C CA . ASP A 1 262 ? 18.285 0.931 24.210 1.00 82.03 242 ASP B CA 1
ATOM 1869 C C . ASP A 1 262 ? 18.764 -0.099 25.219 1.00 72.13 242 ASP B C 1
ATOM 1870 O O . ASP A 1 262 ? 18.416 -1.280 25.090 1.00 72.20 242 ASP B O 1
ATOM 1875 N N . TRP A 1 263 ? 19.562 0.308 26.213 1.00 61.91 243 TRP B N 1
ATOM 1876 C CA . TRP A 1 263 ? 20.118 -0.659 27.148 1.00 53.85 243 TRP B CA 1
ATOM 1877 C C . TRP A 1 263 ? 19.105 -1.111 28.199 1.00 50.49 243 TRP B C 1
ATOM 1878 O O . TRP A 1 263 ? 19.354 -2.098 28.902 1.00 51.32 243 TRP B O 1
ATOM 1889 N N . ALA A 1 264 ? 17.945 -0.478 28.258 1.00 40.97 244 ALA B N 1
ATOM 1890 C CA . ALA A 1 264 ? 16.878 -0.800 29.191 1.00 43.82 244 ALA B CA 1
ATOM 1891 C C . ALA A 1 264 ? 15.638 -0.033 28.755 1.00 46.52 244 ALA B C 1
ATOM 1892 O O . ALA A 1 264 ? 15.746 0.930 27.987 1.00 46.30 244 ALA B O 1
ATOM 1894 N N . PRO A 1 265 ? 14.462 -0.399 29.284 1.00 51.59 245 PRO B N 1
ATOM 1895 C CA . PRO A 1 265 ? 13.291 0.484 29.145 1.00 51.28 245 PRO B CA 1
ATOM 1896 C C . PRO A 1 265 ? 13.485 1.799 29.927 1.00 43.58 245 PRO B C 1
ATOM 1897 O O . PRO A 1 265 ? 13.443 1.794 31.161 1.00 36.61 245 PRO B O 1
ATOM 1901 N N . LEU A 1 266 ? 13.744 2.894 29.213 1.00 35.38 246 LEU B N 1
ATOM 1902 C CA . LEU A 1 266 ? 14.071 4.202 29.776 1.00 36.01 246 LEU B CA 1
ATOM 1903 C C . LEU A 1 266 ? 13.017 5.185 29.345 1.00 36.67 246 LEU B C 1
ATOM 1904 O O . LEU A 1 266 ? 12.466 5.054 28.263 1.00 39.49 246 LEU B O 1
ATOM 1909 N N . THR A 1 267 ? 12.760 6.191 30.169 1.00 33.57 247 THR B N 1
ATOM 1910 C CA . THR A 1 267 ? 11.907 7.294 29.758 1.00 35.94 247 THR B CA 1
ATOM 1911 C C . THR A 1 267 ? 12.564 8.577 30.238 1.00 38.14 247 THR B C 1
ATOM 1912 O O . THR A 1 267 ? 13.242 8.592 31.282 1.00 37.24 247 THR B O 1
ATOM 1916 N N . CYS A 1 268 ? 12.413 9.638 29.444 1.00 29.00 248 CYS B N 1
ATOM 1917 C CA . CYS A 1 268 ? 13.036 10.912 29.749 1.00 34.56 248 CYS B CA 1
ATOM 1918 C C . CYS A 1 268 ? 11.948 11.811 30.331 1.00 34.55 248 CYS B C 1
ATOM 1919 O O . CYS A 1 268 ? 10.863 11.933 29.748 1.00 33.96 248 CYS B O 1
ATOM 1922 N N . SER A 1 269 ? 12.218 12.399 31.492 1.00 28.66 249 SER B N 1
ATOM 1923 C CA . SER A 1 269 ? 11.237 13.289 32.077 1.00 30.27 249 SER B CA 1
ATOM 1924 C C . SER A 1 269 ? 11.209 14.628 31.322 1.00 29.68 249 SER B C 1
ATOM 1925 O O . SER A 1 269 ? 12.147 14.998 30.608 1.00 28.56 249 SER B O 1
ATOM 1928 N N . PHE A 1 270 ? 10.136 15.385 31.531 1.00 28.18 250 PHE B N 1
ATOM 1929 C CA . PHE A 1 270 ? 10.110 16.741 30.985 1.00 27.77 250 PHE B CA 1
ATOM 1930 C C . PHE A 1 270 ? 11.285 17.551 31.504 1.00 27.37 250 PHE B C 1
ATOM 1931 O O . PHE A 1 270 ? 11.881 18.332 30.749 1.00 32.01 250 PHE B O 1
ATOM 1939 N N . ALA A 1 271 ? 11.668 17.354 32.777 1.00 30.26 251 ALA B N 1
ATOM 1940 C CA . ALA A 1 271 ? 12.882 18.008 33.290 1.00 31.04 251 ALA B CA 1
ATOM 1941 C C . ALA A 1 271 ? 14.152 17.588 32.555 1.00 33.43 251 ALA B C 1
ATOM 1942 O O . ALA A 1 271 ? 15.166 18.241 32.742 1.00 36.06 251 ALA B O 1
ATOM 1944 N N . GLY A 1 272 ? 14.144 16.517 31.752 1.00 31.69 252 GLY B N 1
ATOM 1945 C CA . GLY A 1 272 ? 15.349 16.093 31.070 1.00 33.20 252 GLY B CA 1
ATOM 1946 C C . GLY A 1 272 ? 16.128 14.956 31.722 1.00 36.31 252 GLY B C 1
ATOM 1947 O O . GLY A 1 272 ? 17.268 14.737 31.347 1.00 40.69 252 GLY B O 1
ATOM 1948 N N . ILE A 1 273 ? 15.554 14.232 32.674 1.00 31.76 253 ILE B N 1
ATOM 1949 C CA . ILE A 1 273 ? 16.276 13.187 33.380 1.00 33.65 253 ILE B CA 1
ATOM 1950 C C . ILE A 1 273 ? 15.825 11.845 32.824 1.00 29.60 253 ILE B C 1
ATOM 1951 O O . ILE A 1 273 ? 14.625 11.588 32.678 1.00 30.53 253 ILE B O 1
ATOM 1956 N N . TRP A 1 274 ? 16.785 11.007 32.479 1.00 28.18 254 TRP B N 1
ATOM 1957 C CA . TRP A 1 274 ? 16.506 9.648 32.046 1.00 29.25 254 TRP B CA 1
ATOM 1958 C C . TRP A 1 274 ? 16.173 8.796 33.272 1.00 33.30 254 TRP B C 1
ATOM 1959 O O . TRP A 1 274 ? 16.958 8.752 34.216 1.00 30.42 254 TRP B O 1
ATOM 1970 N N . GLU A 1 275 ? 15.013 8.129 33.255 1.00 30.96 255 GLU B N 1
ATOM 1971 C CA . GLU A 1 275 ? 14.518 7.325 34.364 1.00 29.55 255 GLU B CA 1
ATOM 1972 C C . GLU A 1 275 ? 14.369 5.873 33.938 1.00 25.49 255 GLU B C 1
ATOM 1973 O O . GLU A 1 275 ? 13.873 5.592 32.848 1.00 26.35 255 GLU B O 1
ATOM 1979 N N . ILE A 1 276 ? 14.795 4.956 34.778 1.00 29.13 256 ILE B N 1
ATOM 1980 C CA . ILE A 1 276 ? 14.704 3.530 34.433 1.00 27.71 256 ILE B CA 1
ATOM 1981 C C . ILE A 1 276 ? 13.416 2.958 34.989 1.00 32.36 256 ILE B C 1
ATOM 1982 O O . ILE A 1 276 ? 12.878 3.426 35.988 1.00 36.32 256 ILE B O 1
ATOM 1987 N N . ASN A 1 277 ? 12.933 1.900 34.346 1.00 31.61 257 ASN B N 1
ATOM 1988 C CA . ASN A 1 277 ? 11.768 1.179 34.811 1.00 34.15 257 ASN B CA 1
ATOM 1989 C C . ASN A 1 277 ? 12.167 0.308 36.006 1.00 38.21 257 ASN B C 1
ATOM 1990 O O . ASN A 1 277 ? 13.109 -0.485 35.914 1.00 32.26 257 ASN B O 1
ATOM 1995 N N . ALA A 1 278 ? 11.465 0.455 37.130 1.00 31.89 258 ALA B N 1
ATOM 1996 C CA . ALA A 1 278 ? 11.918 -0.186 38.359 1.00 25.30 258 ALA B CA 1
ATOM 1997 C C . ALA A 1 278 ? 11.678 -1.709 38.333 1.00 30.01 258 ALA B C 1
ATOM 1998 O O . ALA A 1 278 ? 12.484 -2.468 38.871 1.00 27.01 258 ALA B O 1
ATOM 2000 N N . GLN A 1 279 ? 10.570 -2.173 37.724 1.00 27.37 259 GLN B N 1
ATOM 2001 C CA . GLN A 1 279 ? 10.348 -3.616 37.588 1.00 27.27 259 GLN B CA 1
ATOM 2002 C C . GLN A 1 279 ? 11.461 -4.265 36.783 1.00 29.76 259 GLN B C 1
ATOM 2003 O O . GLN A 1 279 ? 11.978 -5.318 37.165 1.00 32.82 259 GLN B O 1
ATOM 2009 N N . TRP A 1 280 ? 11.835 -3.655 35.656 1.00 29.84 260 TRP B N 1
ATOM 2010 C CA . TRP A 1 280 ? 12.950 -4.166 34.863 1.00 30.17 260 TRP B CA 1
ATOM 2011 C C . TRP A 1 280 ? 14.226 -4.204 35.679 1.00 29.65 260 TRP B C 1
ATOM 2012 O O . TRP A 1 280 ? 14.978 -5.191 35.652 1.00 27.98 260 TRP B O 1
ATOM 2023 N N . LEU A 1 281 ? 14.512 -3.107 36.377 1.00 28.25 261 LEU B N 1
ATOM 2024 C CA . LEU A 1 281 ? 15.709 -3.052 37.210 1.00 30.53 261 LEU B CA 1
ATOM 2025 C C . LEU A 1 281 ? 15.730 -4.203 38.218 1.00 28.75 261 LEU B C 1
ATOM 2026 O O . LEU A 1 281 ? 16.745 -4.861 38.390 1.00 29.03 261 LEU B O 1
ATOM 2031 N N . GLU A 1 282 ? 14.620 -4.452 38.911 1.00 25.56 262 GLU B N 1
ATOM 2032 C CA . GLU A 1 282 ? 14.670 -5.507 39.914 1.00 24.35 262 GLU B CA 1
ATOM 2033 C C . GLU A 1 282 ? 14.939 -6.870 39.268 1.00 29.66 262 GLU B C 1
ATOM 2034 O O . GLU A 1 282 ? 15.570 -7.746 39.882 1.00 27.70 262 GLU B O 1
ATOM 2040 N N . GLU A 1 283 ? 14.511 -7.046 38.024 1.00 30.37 263 GLU B N 1
ATOM 2041 C CA . GLU A 1 283 ? 14.715 -8.321 37.320 1.00 35.57 263 GLU B CA 1
ATOM 2042 C C . GLU A 1 283 ? 16.044 -8.377 36.623 1.00 32.08 263 GLU B C 1
ATOM 2043 O O . GLU A 1 283 ? 16.421 -9.426 36.094 1.00 35.00 263 GLU B O 1
ATOM 2049 N N . ASN A 1 284 ? 16.789 -7.293 36.630 1.00 34.51 264 ASN B N 1
ATOM 2050 C CA . ASN A 1 284 ? 18.033 -7.264 35.874 1.00 32.59 264 ASN B CA 1
ATOM 2051 C C . ASN A 1 284 ? 19.121 -6.588 36.672 1.00 33.60 264 ASN B C 1
ATOM 2052 O O . ASN A 1 284 ? 19.943 -5.861 36.109 1.00 31.15 264 ASN B O 1
ATOM 2057 N N . LEU A 1 285 ? 19.149 -6.826 37.994 1.00 32.57 265 LEU B N 1
ATOM 2058 C CA . LEU A 1 285 ? 20.040 -6.072 38.897 1.00 36.46 265 LEU B CA 1
ATOM 2059 C C . LEU A 1 285 ? 21.507 -6.230 38.530 1.00 36.32 265 LEU B C 1
ATOM 2060 O O . LEU A 1 285 ? 22.295 -5.296 38.694 1.00 41.48 265 LEU B O 1
ATOM 2065 N N . ARG A 1 286 ? 21.899 -7.392 38.051 1.00 34.86 266 ARG B N 1
ATOM 2066 C CA . ARG A 1 286 ? 23.300 -7.600 37.703 1.00 42.95 266 ARG B CA 1
ATOM 2067 C C . ARG A 1 286 ? 23.694 -6.982 36.363 1.00 41.99 266 ARG B C 1
ATOM 2068 O O . ARG A 1 286 ? 24.883 -6.953 36.044 1.00 43.08 266 ARG B O 1
ATOM 2076 N N . ALA A 1 287 ? 22.748 -6.494 35.558 1.00 36.02 267 ALA B N 1
ATOM 2077 C CA . ALA A 1 287 ? 23.151 -5.894 34.289 1.00 37.87 267 ALA B CA 1
ATOM 2078 C C . ALA A 1 287 ? 23.655 -4.461 34.457 1.00 41.62 267 ALA B C 1
ATOM 2079 O O . ALA A 1 287 ? 24.245 -3.913 33.522 1.00 44.77 267 ALA B O 1
ATOM 2081 N N . VAL A 1 288 ? 23.484 -3.857 35.631 1.00 39.57 268 VAL B N 1
ATOM 2082 C CA . VAL A 1 288 ? 23.832 -2.449 35.844 1.00 41.21 268 VAL B CA 1
ATOM 2083 C C . VAL A 1 288 ? 24.654 -2.307 37.109 1.00 42.76 268 VAL B C 1
ATOM 2084 O O . VAL A 1 288 ? 24.633 -3.163 37.990 1.00 40.05 268 VAL B O 1
ATOM 2088 N N . GLU A 1 289 ? 25.368 -1.192 37.210 1.00 36.67 269 GLU B N 1
ATOM 2089 C CA . GLU A 1 289 ? 25.981 -0.820 38.466 1.00 32.85 269 GLU B CA 1
ATOM 2090 C C . GLU A 1 289 ? 25.025 0.138 39.191 1.00 39.23 269 GLU B C 1
ATOM 2091 O O . GLU A 1 289 ? 24.629 1.171 38.639 1.00 39.05 269 GLU B O 1
ATOM 2097 N N . ILE A 1 290 ? 24.631 -0.220 40.401 1.00 29.37 270 ILE B N 1
ATOM 2098 C CA . ILE A 1 290 ? 23.720 0.586 41.212 1.00 25.42 270 ILE B CA 1
ATOM 2099 C C . ILE A 1 290 ? 24.581 1.483 42.081 1.00 26.39 270 ILE B C 1
ATOM 2100 O O . ILE A 1 290 ? 25.305 0.982 42.943 1.00 30.78 270 ILE B O 1
ATOM 2105 N N . VAL A 1 291 ? 24.480 2.794 41.886 1.00 29.26 271 VAL B N 1
ATOM 2106 C CA . VAL A 1 291 ? 25.234 3.773 42.663 1.00 29.92 271 VAL B CA 1
ATOM 2107 C C . VAL A 1 291 ? 24.264 4.487 43.601 1.00 28.37 271 VAL B C 1
ATOM 2108 O O . VAL A 1 291 ? 23.392 5.237 43.160 1.00 30.89 271 VAL B O 1
ATOM 2112 N N . ASP A 1 292 ? 24.450 4.267 44.900 1.00 26.92 272 ASP B N 1
ATOM 2113 C CA . ASP A 1 292 ? 23.610 4.843 45.923 1.00 26.22 272 ASP B CA 1
ATOM 2114 C C . ASP A 1 292 ? 24.301 6.135 46.403 1.00 27.88 272 ASP B C 1
ATOM 2115 O O . ASP A 1 292 ? 25.388 6.084 46.993 1.00 26.63 272 ASP B O 1
ATOM 2120 N N . VAL A 1 293 ? 23.679 7.274 46.183 1.00 29.98 273 VAL B N 1
ATOM 2121 C CA . VAL A 1 293 ? 24.343 8.541 46.502 1.00 27.68 273 VAL B CA 1
ATOM 2122 C C . VAL A 1 293 ? 23.831 9.125 47.826 1.00 31.97 273 VAL B C 1
ATOM 2123 O O . VAL A 1 293 ? 24.056 10.320 48.121 1.00 33.76 273 VAL B O 1
ATOM 2127 N N . ARG A 1 294 ? 23.184 8.304 48.659 1.00 29.31 274 ARG B N 1
ATOM 2128 C CA . ARG A 1 294 ? 22.758 8.811 49.960 1.00 30.27 274 ARG B CA 1
ATOM 2129 C C . ARG A 1 294 ? 23.961 8.981 50.901 1.00 30.34 274 ARG B C 1
ATOM 2130 O O . ARG A 1 294 ? 25.090 8.587 50.602 1.00 34.18 274 ARG B O 1
ATOM 2138 N N . GLU A 1 295 ? 23.695 9.511 52.080 1.00 31.79 275 GLU B N 1
ATOM 2139 C CA . GLU A 1 295 ? 24.702 9.608 53.127 1.00 35.35 275 GLU B CA 1
ATOM 2140 C C . GLU A 1 295 ? 24.857 8.267 53.846 1.00 37.09 275 GLU B C 1
ATOM 2141 O O . GLU A 1 295 ? 23.946 7.424 53.819 1.00 32.31 275 GLU B O 1
ATOM 2147 N N . PRO A 1 296 ? 26.021 8.027 54.469 1.00 38.47 276 PRO B N 1
ATOM 2148 C CA . PRO A 1 296 ? 26.267 6.714 55.094 1.00 43.07 276 PRO B CA 1
ATOM 2149 C C . PRO A 1 296 ? 25.199 6.303 56.095 1.00 42.39 276 PRO B C 1
ATOM 2150 O O . PRO A 1 296 ? 24.805 5.134 56.117 1.00 48.92 276 PRO B O 1
ATOM 2154 N N . GLU A 1 297 ? 24.688 7.236 56.899 1.00 40.37 277 GLU B N 1
ATOM 2155 C CA . GLU A 1 297 ? 23.684 6.877 57.899 1.00 44.31 277 GLU B CA 1
ATOM 2156 C C . GLU A 1 297 ? 22.415 6.374 57.233 1.00 43.76 277 GLU B C 1
ATOM 2157 O O . GLU A 1 297 ? 21.726 5.502 57.770 1.00 45.74 277 GLU B O 1
ATOM 2163 N N . GLU A 1 298 ? 22.080 6.922 56.063 1.00 35.81 278 GLU B N 1
ATOM 2164 C CA . GLU A 1 298 ? 20.939 6.413 55.318 1.00 35.38 278 GLU B CA 1
ATOM 2165 C C . GLU A 1 298 ? 21.250 5.047 54.712 1.00 41.32 278 GLU B C 1
ATOM 2166 O O . GLU A 1 298 ? 20.409 4.145 54.736 1.00 39.58 278 GLU B O 1
ATOM 2172 N N . PHE A 1 299 ? 22.418 4.916 54.071 1.00 35.62 279 PHE B N 1
ATOM 2173 C CA . PHE A 1 299 ? 22.761 3.648 53.412 1.00 41.83 279 PHE B CA 1
ATOM 2174 C C . PHE A 1 299 ? 22.626 2.493 54.399 1.00 43.98 279 PHE B C 1
ATOM 2175 O O . PHE A 1 299 ? 22.114 1.418 54.061 1.00 40.33 279 PHE B O 1
ATOM 2183 N N . ASN A 1 300 ? 22.975 2.737 55.649 1.00 41.00 280 ASN B N 1
ATOM 2184 C CA . ASN A 1 300 ? 22.854 1.746 56.717 1.00 53.87 280 ASN B CA 1
ATOM 2185 C C . ASN A 1 300 ? 21.586 1.907 57.556 1.00 53.79 280 ASN B C 1
ATOM 2186 O O . ASN A 1 300 ? 21.546 1.455 58.707 1.00 55.35 280 ASN B O 1
ATOM 2191 N N . GLY A 1 301 ? 20.529 2.480 56.983 1.00 47.20 281 GLY B N 1
ATOM 2192 C CA . GLY A 1 301 ? 19.389 2.913 57.759 1.00 53.15 281 GLY B CA 1
ATOM 2193 C C . GLY A 1 301 ? 18.176 2.043 57.507 1.00 51.68 281 GLY B C 1
ATOM 2194 O O . GLY A 1 301 ? 18.254 1.042 56.802 1.00 49.96 281 GLY B O 1
ATOM 2195 N N . PRO A 1 302 ? 17.023 2.428 58.054 1.00 52.49 282 PRO B N 1
ATOM 2196 C CA . PRO A 1 302 ? 15.858 1.535 57.993 1.00 57.52 282 PRO B CA 1
ATOM 2197 C C . PRO A 1 302 ? 15.271 1.351 56.606 1.00 57.73 282 PRO B C 1
ATOM 2198 O O . PRO A 1 302 ? 14.538 0.369 56.406 1.00 57.04 282 PRO B O 1
ATOM 2202 N N . LEU A 1 303 ? 15.599 2.214 55.619 1.00 52.01 283 LEU B N 1
ATOM 2203 C CA . LEU A 1 303 ? 15.139 1.983 54.242 1.00 54.69 283 LEU B CA 1
ATOM 2204 C C . LEU A 1 303 ? 15.871 0.840 53.546 1.00 47.93 283 LEU B C 1
ATOM 2205 O O . LEU A 1 303 ? 15.400 0.361 52.508 1.00 41.71 283 LEU B O 1
ATOM 2210 N N . GLY A 1 304 ? 16.999 0.403 54.075 1.00 49.57 284 GLY B N 1
ATOM 2211 C CA . GLY A 1 304 ? 17.665 -0.689 53.442 1.00 45.30 284 GLY B CA 1
ATOM 2212 C C . GLY A 1 304 ? 18.361 -0.221 52.183 1.00 41.61 284 GLY B C 1
ATOM 2213 O O . GLY A 1 304 ? 18.481 0.978 51.876 1.00 43.22 284 GLY B O 1
ATOM 2214 N N . ARG A 1 305 ? 18.866 -1.198 51.451 1.00 39.16 285 ARG B N 1
ATOM 2215 C CA . ARG A 1 305 ? 19.482 -0.845 50.200 1.00 38.43 285 ARG B CA 1
ATOM 2216 C C . ARG A 1 305 ? 19.290 -1.966 49.189 1.00 33.11 285 ARG B C 1
ATOM 2217 O O . ARG A 1 305 ? 19.042 -3.122 49.537 1.00 36.38 285 ARG B O 1
ATOM 2225 N N . ILE A 1 306 ? 19.409 -1.588 47.926 1.00 28.97 286 ILE B N 1
ATOM 2226 C CA . ILE A 1 306 ? 19.213 -2.538 46.832 1.00 30.15 286 ILE B CA 1
ATOM 2227 C C . ILE A 1 306 ? 20.407 -3.478 46.796 1.00 35.23 286 ILE B C 1
ATOM 2228 O O . ILE A 1 306 ? 21.542 -3.032 47.081 1.00 33.93 286 ILE B O 1
ATOM 2233 N N . PRO A 1 307 ? 20.222 -4.783 46.545 1.00 39.70 287 PRO B N 1
ATOM 2234 C CA . PRO A 1 307 ? 21.379 -5.692 46.551 1.00 40.03 287 PRO B CA 1
ATOM 2235 C C . PRO A 1 307 ? 22.498 -5.158 45.670 1.00 38.28 287 PRO B C 1
ATOM 2236 O O . PRO A 1 307 ? 22.266 -4.748 44.527 1.00 37.55 287 PRO B O 1
ATOM 2240 N N . ALA A 1 308 ? 23.726 -5.187 46.198 1.00 41.70 288 ALA B N 1
ATOM 2241 C CA . ALA A 1 308 ? 24.936 -4.812 45.474 1.00 45.23 288 ALA B CA 1
ATOM 2242 C C . ALA A 1 308 ? 24.998 -3.321 45.176 1.00 39.90 288 ALA B C 1
ATOM 2243 O O . ALA A 1 308 ? 25.855 -2.889 44.417 1.00 37.42 288 ALA B O 1
ATOM 2245 N N . ALA A 1 309 ? 24.128 -2.516 45.779 1.00 39.03 289 ALA B N 1
ATOM 2246 C CA . ALA A 1 309 ? 24.271 -1.065 45.673 1.00 35.23 289 ALA B CA 1
ATOM 2247 C C . ALA A 1 309 ? 25.624 -0.649 46.228 1.00 34.30 289 ALA B C 1
ATOM 2248 O O . ALA A 1 309 ? 26.107 -1.186 47.232 1.00 32.60 289 ALA B O 1
ATOM 2250 N N . ARG A 1 310 ? 26.260 0.295 45.558 1.00 33.85 290 ARG B N 1
ATOM 2251 C CA . ARG A 1 310 ? 27.575 0.780 45.967 1.00 36.90 290 ARG B CA 1
ATOM 2252 C C . ARG A 1 310 ? 27.407 2.198 46.486 1.00 36.47 290 ARG B C 1
ATOM 2253 O O . ARG A 1 310 ? 26.912 3.074 45.777 1.00 32.64 290 ARG B O 1
ATOM 2261 N N . LEU A 1 311 ? 27.865 2.441 47.701 1.00 35.47 291 LEU B N 1
ATOM 2262 C CA . LEU A 1 311 ? 27.680 3.753 48.292 1.00 28.21 291 LEU B CA 1
ATOM 2263 C C . LEU A 1 311 ? 28.722 4.688 47.719 1.00 30.23 291 LEU B C 1
ATOM 2264 O O . LEU A 1 311 ? 29.920 4.435 47.866 1.00 31.58 291 LEU B O 1
ATOM 2269 N N . ILE A 1 312 ? 28.287 5.734 47.036 1.00 29.96 292 ILE B N 1
ATOM 2270 C CA . ILE A 1 312 ? 29.172 6.867 46.797 1.00 31.85 292 ILE B CA 1
ATOM 2271 C C . ILE A 1 312 ? 28.342 8.119 47.075 1.00 27.63 292 ILE B C 1
ATOM 2272 O O . ILE A 1 312 ? 27.551 8.523 46.225 1.00 29.61 292 ILE B O 1
ATOM 2277 N N . SER A 1 313 ? 28.497 8.714 48.261 1.00 28.62 293 SER B N 1
ATOM 2278 C CA . SER A 1 313 ? 27.618 9.826 48.623 1.00 30.16 293 SER B CA 1
ATOM 2279 C C . SER A 1 313 ? 27.776 10.989 47.654 1.00 33.03 293 SER B C 1
ATOM 2280 O O . SER A 1 313 ? 28.859 11.240 47.097 1.00 32.46 293 SER B O 1
ATOM 2283 N N . LEU A 1 314 ? 26.648 11.666 47.417 1.00 32.23 294 LEU B N 1
ATOM 2284 C CA . LEU A 1 314 ? 26.572 12.663 46.353 1.00 31.74 294 LEU B CA 1
ATOM 2285 C C . LEU A 1 314 ? 27.692 13.684 46.460 1.00 32.08 294 LEU B C 1
ATOM 2286 O O . LEU A 1 314 ? 28.289 14.071 45.446 1.00 37.32 294 LEU B O 1
ATOM 2291 N N . GLY A 1 315 ? 28.015 14.120 47.681 1.00 36.58 295 GLY B N 1
ATOM 2292 C CA . GLY A 1 315 ? 29.071 15.113 47.798 1.00 35.51 295 GLY B CA 1
ATOM 2293 C C . GLY A 1 315 ? 30.475 14.604 47.505 1.00 41.18 295 GLY B C 1
ATOM 2294 O O . GLY A 1 315 ? 31.414 15.407 47.501 1.00 38.03 295 GLY B O 1
ATOM 2295 N N . GLU A 1 316 ? 30.650 13.299 47.290 1.00 35.99 296 GLU B N 1
ATOM 2296 C CA . GLU A 1 316 ? 31.950 12.734 46.929 1.00 42.55 296 GLU B CA 1
ATOM 2297 C C . GLU A 1 316 ? 31.987 12.263 45.478 1.00 35.55 296 GLU B C 1
ATOM 2298 O O . GLU A 1 316 ? 33.061 11.941 44.970 1.00 36.48 296 GLU B O 1
ATOM 2304 N N . LEU A 1 317 ? 30.838 12.178 44.826 1.00 31.82 297 LEU B N 1
ATOM 2305 C CA . LEU A 1 317 ? 30.746 11.432 43.575 1.00 37.08 297 LEU B CA 1
ATOM 2306 C C . LEU A 1 317 ? 31.615 12.072 42.510 1.00 42.07 297 LEU B C 1
ATOM 2307 O O . LEU A 1 317 ? 32.333 11.378 41.785 1.00 41.79 297 LEU B O 1
ATOM 2312 N N . ALA A 1 318 ? 31.556 13.410 42.402 1.00 45.05 298 ALA B N 1
ATOM 2313 C CA . ALA A 1 318 ? 32.243 14.088 41.303 1.00 41.04 298 ALA B CA 1
ATOM 2314 C C . ALA A 1 318 ? 33.718 13.728 41.324 1.00 43.10 298 ALA B C 1
ATOM 2315 O O . ALA A 1 318 ? 34.322 13.482 40.277 1.00 49.47 298 ALA B O 1
ATOM 2317 N N . GLY A 1 319 ? 34.298 13.629 42.520 1.00 41.00 299 GLY B N 1
ATOM 2318 C CA . GLY A 1 319 ? 35.719 13.355 42.649 1.00 41.53 299 GLY B CA 1
ATOM 2319 C C . GLY A 1 319 ? 36.103 11.893 42.596 1.00 43.96 299 GLY B C 1
ATOM 2320 O O . GLY A 1 319 ? 37.292 11.587 42.664 1.00 50.33 299 GLY B O 1
ATOM 2321 N N . ARG A 1 320 ? 35.135 10.975 42.474 1.00 44.86 300 ARG B N 1
ATOM 2322 C CA . ARG A 1 320 ? 35.391 9.535 42.544 1.00 47.49 300 ARG B CA 1
ATOM 2323 C C . ARG A 1 320 ? 34.887 8.779 41.319 1.00 46.13 300 ARG B C 1
ATOM 2324 O O . ARG A 1 320 ? 34.664 7.568 41.408 1.00 47.11 300 ARG B O 1
ATOM 2332 N N . THR A 1 321 ? 34.690 9.451 40.180 1.00 46.02 301 THR B N 1
ATOM 2333 C CA . THR A 1 321 ? 34.106 8.755 39.026 1.00 44.11 301 THR B CA 1
ATOM 2334 C C . THR A 1 321 ? 35.050 7.698 38.444 1.00 44.83 301 THR B C 1
ATOM 2335 O O . THR A 1 321 ? 34.579 6.774 37.792 1.00 49.89 301 THR B O 1
ATOM 2339 N N . ALA A 1 322 ? 36.362 7.809 38.672 1.00 47.22 302 ALA B N 1
ATOM 2340 C CA . ALA A 1 322 ? 37.305 6.772 38.242 1.00 49.93 302 ALA B CA 1
ATOM 2341 C C . ALA A 1 322 ? 36.978 5.398 38.810 1.00 54.40 302 ALA B C 1
ATOM 2342 O O . ALA A 1 322 ? 37.529 4.404 38.340 1.00 54.72 302 ALA B O 1
ATOM 2344 N N . GLU A 1 323 ? 36.139 5.314 39.836 1.00 53.61 303 GLU B N 1
ATOM 2345 C CA . GLU A 1 323 ? 35.808 4.030 40.429 1.00 54.30 303 GLU B CA 1
ATOM 2346 C C . GLU A 1 323 ? 34.642 3.359 39.733 1.00 49.94 303 GLU B C 1
ATOM 2347 O O . GLU A 1 323 ? 34.408 2.165 39.949 1.00 48.08 303 GLU B O 1
ATOM 2353 N N . LEU A 1 324 ? 33.891 4.106 38.934 1.00 39.71 304 LEU B N 1
ATOM 2354 C CA . LEU A 1 324 ? 32.787 3.532 38.190 1.00 41.64 304 LEU B CA 1
ATOM 2355 C C . LEU A 1 324 ? 33.284 2.867 36.924 1.00 50.35 304 LEU B C 1
ATOM 2356 O O . LEU A 1 324 ? 34.222 3.349 36.276 1.00 53.09 304 LEU B O 1
ATOM 2361 N N . THR A 1 325 ? 32.648 1.752 36.578 1.00 62.16 305 THR B N 1
ATOM 2362 C CA . THR A 1 325 ? 33.051 1.006 35.395 1.00 76.41 305 THR B CA 1
ATOM 2363 C C . THR A 1 325 ? 32.482 1.655 34.139 1.00 71.04 305 THR B C 1
ATOM 2364 O O . THR A 1 325 ? 31.427 2.301 34.155 1.00 63.88 305 THR B O 1
ATOM 2368 N N . LYS A 1 326 ? 33.208 1.497 33.045 1.00 76.26 306 LYS B N 1
ATOM 2369 C CA . LYS A 1 326 ? 32.748 1.986 31.759 1.00 81.77 306 LYS B CA 1
ATOM 2370 C C . LYS A 1 326 ? 32.162 0.874 30.906 1.00 81.58 306 LYS B C 1
ATOM 2371 O O . LYS A 1 326 ? 31.981 1.054 29.701 1.00 87.50 306 LYS B O 1
ATOM 2377 N N . ASP A 1 327 ? 31.841 -0.263 31.512 1.00 76.97 307 ASP B N 1
ATOM 2378 C CA . ASP A 1 327 ? 31.427 -1.443 30.770 1.00 79.57 307 ASP B CA 1
ATOM 2379 C C . ASP A 1 327 ? 29.981 -1.821 31.027 1.00 67.76 307 ASP B C 1
ATOM 2380 O O . ASP A 1 327 ? 29.441 -2.666 30.311 1.00 69.81 307 ASP B O 1
ATOM 2385 N N . ARG A 1 328 ? 29.347 -1.232 32.030 1.00 58.51 308 ARG B N 1
ATOM 2386 C CA . ARG A 1 328 ? 27.945 -1.477 32.286 1.00 52.80 308 ARG B CA 1
ATOM 2387 C C . ARG A 1 328 ? 27.265 -0.132 32.493 1.00 47.92 308 ARG B C 1
ATOM 2388 O O . ARG A 1 328 ? 27.919 0.848 32.850 1.00 45.40 308 ARG B O 1
ATOM 2396 N N . PRO A 1 329 ? 25.962 -0.058 32.257 1.00 45.79 309 PRO B N 1
ATOM 2397 C CA . PRO A 1 329 ? 25.204 1.143 32.620 1.00 40.24 309 PRO B CA 1
ATOM 2398 C C . PRO A 1 329 ? 25.183 1.345 34.123 1.00 38.93 309 PRO B C 1
ATOM 2399 O O . PRO A 1 329 ? 25.376 0.410 34.898 1.00 40.63 309 PRO B O 1
ATOM 2403 N N . ILE A 1 330 ? 24.933 2.598 34.527 1.00 35.60 310 ILE B N 1
ATOM 2404 C CA . ILE A 1 330 ? 24.851 3.021 3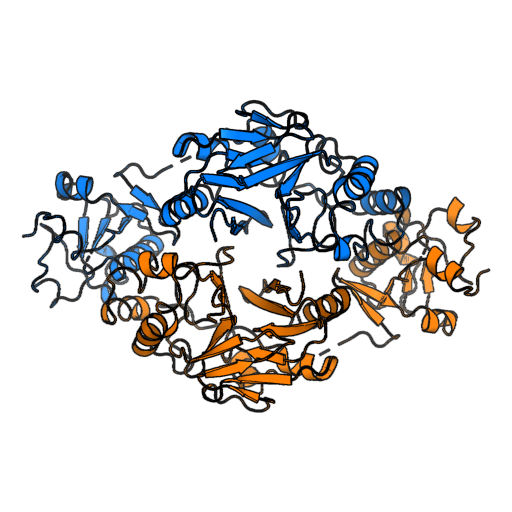5.930 1.00 29.28 310 ILE B CA 1
ATOM 2405 C C . ILE A 1 330 ? 23.432 3.483 36.197 1.00 31.15 310 ILE B C 1
ATOM 2406 O O . ILE A 1 330 ? 22.857 4.215 35.380 1.00 33.93 310 ILE B O 1
ATOM 2411 N N . VAL A 1 331 ? 22.857 3.029 37.307 1.00 28.14 311 VAL B N 1
ATOM 2412 C CA . VAL A 1 331 ? 21.578 3.511 37.808 1.00 26.90 311 VAL B CA 1
ATOM 2413 C C . VAL A 1 331 ? 21.850 4.163 39.157 1.00 30.13 311 VAL B C 1
ATOM 2414 O O . VAL A 1 331 ? 22.494 3.563 40.033 1.00 30.07 311 VAL B O 1
ATOM 2418 N N . THR A 1 332 ? 21.446 5.426 39.305 1.00 28.75 312 THR B N 1
ATOM 2419 C CA . THR A 1 332 ? 21.661 6.139 40.558 1.00 24.58 312 THR B CA 1
ATOM 2420 C C . THR A 1 332 ? 20.416 6.023 41.433 1.00 22.73 312 THR B C 1
ATOM 2421 O O . THR A 1 332 ? 19.293 6.011 40.935 1.00 26.77 312 THR B O 1
ATOM 2425 N N . VAL A 1 333 ? 20.638 5.918 42.724 1.00 24.89 313 VAL B N 1
ATOM 2426 C CA A VAL A 1 333 ? 19.571 5.731 43.709 0.24 27.86 313 VAL B CA 1
ATOM 2427 C CA B VAL A 1 333 ? 19.522 5.826 43.660 0.41 28.00 313 VAL B CA 1
ATOM 2428 C CA C VAL A 1 333 ? 19.578 5.727 43.717 0.35 28.17 313 VAL B CA 1
ATOM 2429 C C . VAL A 1 333 ? 19.712 6.670 44.903 1.00 28.19 313 VAL B C 1
ATOM 2430 O O . VAL A 1 333 ? 20.836 6.898 45.424 1.00 26.37 313 VAL B O 1
ATOM 2447 N N . ARG A 1 335 ? 17.086 8.575 48.298 1.00 23.74 315 ARG B N 1
ATOM 2448 C CA . ARG A 1 335 ? 15.917 8.379 49.135 1.00 26.10 315 ARG B CA 1
ATOM 2449 C C . ARG A 1 335 ? 14.630 8.455 48.327 1.00 25.93 315 ARG B C 1
ATOM 2450 O O . ARG A 1 335 ? 13.780 7.582 48.467 1.00 28.61 315 ARG B O 1
ATOM 2458 N N . ALA A 1 336 ? 14.475 9.491 47.510 1.00 25.70 316 ALA B N 1
ATOM 2459 C CA . ALA A 1 336 ? 13.188 9.710 46.864 1.00 25.72 316 ALA B CA 1
ATOM 2460 C C . ALA A 1 336 ? 13.344 10.193 45.433 1.00 31.90 316 ALA B C 1
ATOM 2461 O O . ALA A 1 336 ? 12.367 10.683 44.864 1.00 31.43 316 ALA B O 1
ATOM 2463 N N . GLY A 1 337 ? 14.550 10.110 44.871 1.00 32.35 317 GLY B N 1
ATOM 2464 C CA . GLY A 1 337 ? 14.782 10.308 43.457 1.00 27.40 317 GLY B CA 1
ATOM 2465 C C . GLY A 1 337 ? 15.436 11.620 43.082 1.00 28.53 317 GLY B C 1
ATOM 2466 O O . GLY A 1 337 ? 15.646 11.844 41.882 1.00 30.21 317 GLY B O 1
ATOM 2467 N N . GLY A 1 338 ? 15.715 12.511 44.047 1.00 25.07 318 GLY B N 1
ATOM 2468 C CA . GLY A 1 338 ? 16.136 13.884 43.726 1.00 25.31 318 GLY B CA 1
ATOM 2469 C C . GLY A 1 338 ? 17.642 13.956 43.633 1.00 31.32 318 GLY B C 1
ATOM 2470 O O . GLY A 1 338 ? 18.199 14.334 42.598 1.00 29.77 318 GLY B O 1
ATOM 2471 N N . ARG A 1 339 ? 18.325 13.587 44.721 1.00 30.04 319 ARG B N 1
ATOM 2472 C CA . ARG A 1 339 ? 19.785 13.586 44.687 1.00 30.52 319 ARG B CA 1
ATOM 2473 C C . ARG A 1 339 ? 20.314 12.702 43.572 1.00 28.05 319 ARG B C 1
ATOM 2474 O O . ARG A 1 339 ? 21.304 13.056 42.911 1.00 29.60 319 ARG B O 1
ATOM 2482 N N . SER A 1 340 ? 19.655 11.559 43.338 1.00 22.71 320 SER B N 1
ATOM 2483 C CA . SER A 1 340 ? 20.081 10.651 42.273 1.00 24.33 320 SER B CA 1
ATOM 2484 C C . SER A 1 340 ? 19.851 11.248 40.886 1.00 26.68 320 SER B C 1
ATOM 2485 O O . SER A 1 340 ? 20.624 10.944 39.966 1.00 29.87 320 SER B O 1
ATOM 2488 N N . ALA A 1 341 ? 18.878 12.174 40.735 1.00 26.90 321 ALA B N 1
ATOM 2489 C CA . ALA A 1 341 ? 18.744 12.868 39.473 1.00 30.05 321 ALA B CA 1
ATOM 2490 C C . ALA A 1 341 ? 19.933 13.786 39.246 1.00 32.93 321 ALA B C 1
ATOM 2491 O O . ALA A 1 341 ? 20.453 13.861 38.125 1.00 31.54 321 ALA B O 1
ATOM 2493 N N . GLN A 1 342 ? 20.380 14.491 40.292 1.00 28.46 322 GLN B N 1
ATOM 2494 C CA . GLN A 1 342 ? 21.540 15.371 40.103 1.00 30.12 322 GLN B CA 1
ATOM 2495 C C . GLN A 1 342 ? 22.794 14.546 39.851 1.00 29.23 322 GLN B C 1
ATOM 2496 O O . GLN A 1 342 ? 23.680 14.973 39.098 1.00 33.41 322 GLN B O 1
ATOM 2502 N N . ALA A 1 343 ? 22.855 13.340 40.419 1.00 27.27 323 ALA B N 1
ATOM 2503 C CA . ALA A 1 343 ? 23.975 12.444 40.126 1.00 30.24 323 ALA B CA 1
ATOM 2504 C C . ALA A 1 343 ? 24.020 12.052 38.657 1.00 32.32 323 ALA B C 1
ATOM 2505 O O . ALA A 1 343 ? 25.113 11.933 38.088 1.00 33.47 323 ALA B O 1
ATOM 2507 N N . THR A 1 344 ? 22.857 11.846 38.012 1.00 28.76 324 THR B N 1
ATOM 2508 C CA . THR A 1 344 ? 22.902 11.549 36.573 1.00 30.93 324 THR B CA 1
ATOM 2509 C C . THR A 1 344 ? 23.521 12.698 35.801 1.00 36.23 324 THR B C 1
ATOM 2510 O O . THR A 1 344 ? 24.289 12.481 34.846 1.00 38.03 324 THR B O 1
ATOM 2514 N N . VAL A 1 345 ? 23.232 13.940 36.220 1.00 40.66 325 VAL B N 1
ATOM 2515 C CA . VAL A 1 345 ? 23.809 15.113 35.555 1.00 42.36 325 VAL B CA 1
ATOM 2516 C C . VAL A 1 345 ? 25.321 15.121 35.717 1.00 38.01 325 VAL B C 1
ATOM 2517 O O . VAL A 1 345 ? 26.067 15.369 34.764 1.00 43.67 325 VAL B O 1
ATOM 2521 N N . MET A 1 346 ? 25.794 14.873 36.931 1.00 35.60 326 MET B N 1
ATOM 2522 C CA . MET A 1 346 ? 27.231 14.857 37.180 1.00 41.13 326 MET B CA 1
ATOM 2523 C C . MET A 1 346 ? 27.911 13.753 36.379 1.00 43.03 326 MET B C 1
ATOM 2524 O O . MET A 1 346 ? 29.002 13.948 35.838 1.00 45.80 326 MET B O 1
ATOM 2529 N N . LEU A 1 347 ? 27.288 12.576 36.306 1.00 40.11 327 LEU B N 1
ATOM 2530 C CA . LEU A 1 347 ? 27.889 11.472 35.551 1.00 39.75 327 LEU B CA 1
ATOM 2531 C C . LEU A 1 347 ? 27.905 11.760 34.052 1.00 41.56 327 LEU B C 1
ATOM 2532 O O . LEU A 1 347 ? 28.882 11.438 33.361 1.00 43.03 327 LEU B O 1
ATOM 2537 N N . ARG A 1 348 ? 26.834 12.354 33.521 1.00 41.54 328 ARG B N 1
ATOM 2538 C CA . ARG A 1 348 ? 26.891 12.755 32.111 1.00 50.01 328 ARG B CA 1
ATOM 2539 C C . ARG A 1 348 ? 27.983 13.782 31.889 1.00 51.88 328 ARG B C 1
ATOM 2540 O O . ARG A 1 348 ? 28.733 13.698 30.906 1.00 57.45 328 ARG B O 1
ATOM 2548 N N . GLN A 1 349 ? 28.125 14.737 32.807 1.00 54.99 329 GLN B N 1
ATOM 2549 C CA . GLN A 1 349 ? 29.183 15.736 32.631 1.00 62.67 329 GLN B CA 1
ATOM 2550 C C . GLN A 1 349 ? 30.579 15.131 32.730 1.00 58.99 329 GLN B C 1
ATOM 2551 O O . GLN A 1 349 ? 31.534 15.719 32.225 1.00 57.86 329 GLN B O 1
ATOM 2557 N N . ALA A 1 350 ? 30.716 13.977 33.367 1.00 56.15 330 ALA B N 1
ATOM 2558 C CA . ALA A 1 350 ? 31.966 13.231 33.414 1.00 55.24 330 ALA B CA 1
ATOM 2559 C C . ALA A 1 350 ? 32.116 12.250 32.248 1.00 56.03 330 ALA B C 1
ATOM 2560 O O . ALA A 1 350 ? 33.079 11.473 32.220 1.00 56.63 330 ALA B O 1
ATOM 2562 N N . GLY A 1 351 ? 31.193 12.256 31.289 1.00 50.85 331 GLY B N 1
ATOM 2563 C CA . GLY A 1 351 ? 31.352 11.441 30.100 1.00 53.94 331 GLY B CA 1
ATOM 2564 C C . GLY A 1 351 ? 30.711 10.071 30.150 1.00 51.17 331 GLY B C 1
ATOM 2565 O O . GLY A 1 351 ? 30.901 9.286 29.220 1.00 55.10 331 GLY B O 1
ATOM 2566 N N . PHE A 1 352 ? 29.953 9.752 31.189 1.00 43.37 332 PHE B N 1
ATOM 2567 C CA . PHE A 1 352 ? 29.231 8.486 31.220 1.00 43.95 332 PHE B CA 1
ATOM 2568 C C . PHE A 1 352 ? 27.938 8.607 30.413 1.00 49.37 332 PHE B C 1
ATOM 2569 O O . PHE A 1 352 ? 27.056 9.395 30.764 1.00 58.01 332 PHE B O 1
ATOM 2577 N N . GLU A 1 353 ? 27.795 7.793 29.368 1.00 47.34 333 GLU B N 1
ATOM 2578 C CA . GLU A 1 353 ? 26.677 7.929 28.447 1.00 54.46 333 GLU B CA 1
ATOM 2579 C C . GLU A 1 353 ? 25.533 6.937 28.682 1.00 53.57 333 GLU B C 1
ATOM 2580 O O . GLU A 1 353 ? 24.476 7.090 28.071 1.00 63.77 333 GLU B O 1
ATOM 2586 N N . ARG A 1 354 ? 25.681 5.940 29.543 1.00 45.96 334 ARG B N 1
ATOM 2587 C CA . ARG A 1 354 ? 24.558 5.051 29.849 1.00 44.83 334 ARG B CA 1
ATOM 2588 C C . ARG A 1 354 ? 24.288 5.177 31.350 1.00 42.26 334 ARG B C 1
ATOM 2589 O O . ARG A 1 354 ? 24.859 4.471 32.189 1.00 40.58 334 ARG B O 1
ATOM 2597 N N . VAL A 1 355 ? 23.401 6.110 31.695 1.00 39.15 335 VAL B N 1
ATOM 2598 C CA . VAL A 1 355 ? 23.108 6.472 33.079 1.00 35.57 335 VAL B CA 1
ATOM 2599 C C . VAL A 1 355 ? 21.628 6.739 33.163 1.00 34.34 335 VAL B C 1
ATOM 2600 O O . VAL A 1 355 ? 21.059 7.359 32.252 1.00 34.50 335 VAL B O 1
ATOM 2604 N N . ALA A 1 356 ? 21.001 6.245 34.227 1.00 32.05 336 ALA B N 1
ATOM 2605 C CA . ALA A 1 356 ? 19.597 6.525 34.461 1.00 33.11 336 ALA B CA 1
ATOM 2606 C C . ALA A 1 356 ? 19.344 6.671 35.958 1.00 28.71 336 ALA B C 1
ATOM 2607 O O . ALA A 1 356 ? 20.071 6.152 36.807 1.00 27.89 336 ALA B O 1
ATOM 2609 N N . ASN A 1 357 ? 18.287 7.416 36.255 1.00 27.45 337 ASN B N 1
ATOM 2610 C CA . ASN A 1 357 ? 17.793 7.619 37.611 1.00 27.54 337 ASN B CA 1
ATOM 2611 C C . ASN A 1 357 ? 16.757 6.570 38.007 1.00 22.68 337 ASN B C 1
ATOM 2612 O O . ASN A 1 357 ? 15.918 6.176 37.188 1.00 29.37 337 ASN B O 1
ATOM 2617 N N . LEU A 1 358 ? 16.777 6.149 39.258 1.00 25.42 338 LEU B N 1
ATOM 2618 C CA . LEU A 1 358 ? 15.657 5.357 39.780 1.00 28.33 338 LEU B CA 1
ATOM 2619 C C . LEU A 1 358 ? 14.537 6.262 40.298 1.00 26.94 338 LEU B C 1
ATOM 2620 O O . LEU A 1 358 ? 14.679 6.848 41.389 1.00 28.32 338 LEU B O 1
ATOM 2625 N N . PRO A 1 359 ? 13.423 6.399 39.586 1.00 30.66 339 PRO B N 1
ATOM 2626 C CA . PRO A 1 359 ? 12.432 7.377 40.006 1.00 33.06 339 PRO B CA 1
ATOM 2627 C C . PRO A 1 359 ? 11.801 6.930 41.323 1.00 31.23 339 PRO B C 1
ATOM 2628 O O . PRO A 1 359 ? 11.545 5.752 41.529 1.00 30.43 339 PRO B O 1
ATOM 2632 N N . GLY A 1 360 ? 11.548 7.901 42.226 1.00 28.10 340 GLY B N 1
ATOM 2633 C CA . GLY A 1 360 ? 10.894 7.578 43.478 1.00 32.35 340 GLY B CA 1
ATOM 2634 C C . GLY A 1 360 ? 11.832 7.073 44.555 1.00 29.68 340 GLY B C 1
ATOM 2635 O O . GLY A 1 360 ? 11.439 7.039 45.729 1.00 28.01 340 GLY B O 1
ATOM 2636 N N . GLY A 1 361 ? 13.053 6.699 44.200 1.00 27.61 341 GLY B N 1
ATOM 2637 C CA . GLY A 1 361 ? 14.096 6.306 45.118 1.00 27.73 341 GLY B CA 1
ATOM 2638 C C . GLY A 1 361 ? 13.734 5.070 45.956 1.00 27.44 341 GLY B C 1
ATOM 2639 O O . GLY A 1 361 ? 12.891 4.248 45.586 1.00 25.61 341 GLY B O 1
ATOM 2640 N N . MET A 1 362 ? 14.443 4.964 47.082 1.00 24.38 342 MET B N 1
ATOM 2641 C CA . MET A 1 362 ? 14.240 3.871 48.039 1.00 26.13 342 MET B CA 1
ATOM 2642 C C . MET A 1 362 ? 12.848 3.913 48.678 1.00 24.99 342 MET B C 1
ATOM 2643 O O . MET A 1 362 ? 12.274 2.867 49.023 1.00 27.77 342 MET B O 1
ATOM 2648 N N . LEU A 1 363 ? 12.268 5.092 48.844 1.00 26.40 343 LEU B N 1
ATOM 2649 C CA . LEU A 1 363 ? 10.913 5.132 49.404 1.00 26.77 343 LEU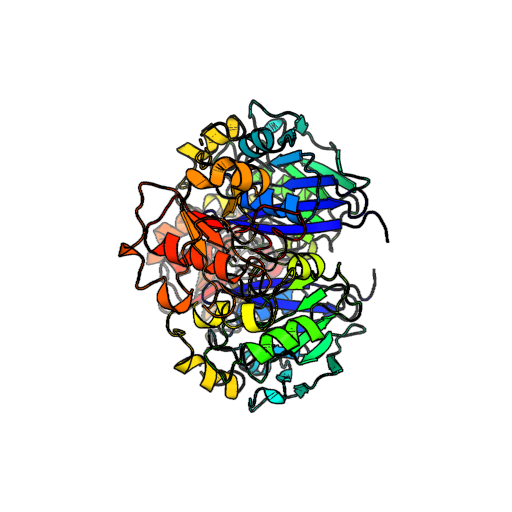 B CA 1
ATOM 2650 C C . LEU A 1 363 ? 9.945 4.348 48.530 1.00 28.86 343 LEU B C 1
ATOM 2651 O O . LEU A 1 363 ? 9.181 3.496 49.016 1.00 27.76 343 LEU B O 1
ATOM 2656 N N . ARG A 1 364 ? 9.950 4.634 47.227 1.00 24.99 344 ARG B N 1
ATOM 2657 C CA . ARG A 1 364 ? 9.027 3.929 46.352 1.00 26.55 344 ARG B CA 1
ATOM 2658 C C . ARG A 1 364 ? 9.432 2.465 46.223 1.00 26.74 344 ARG B C 1
ATOM 2659 O O . ARG A 1 364 ? 8.558 1.591 46.159 1.00 29.37 344 ARG B O 1
ATOM 2667 N N . TRP A 1 365 ? 10.739 2.183 46.146 1.00 24.78 345 TRP B N 1
ATOM 2668 C CA . TRP A 1 365 ? 11.202 0.785 46.102 1.00 28.70 345 TRP B CA 1
ATOM 2669 C C . TRP A 1 365 ? 10.645 -0.028 47.275 1.00 31.80 345 TRP B C 1
ATOM 2670 O O . TRP A 1 365 ? 10.116 -1.137 47.100 1.00 29.13 345 TRP B O 1
ATOM 2681 N N . ARG A 1 366 ? 10.720 0.533 48.493 1.00 27.94 346 ARG B N 1
ATOM 2682 C CA . ARG A 1 366 ? 10.170 -0.160 49.657 1.00 29.51 346 ARG B CA 1
ATOM 2683 C C . ARG A 1 366 ? 8.652 -0.193 49.607 1.00 31.88 346 ARG B C 1
ATOM 2684 O O . ARG A 1 366 ? 8.040 -1.214 49.958 1.00 32.60 346 ARG B O 1
ATOM 2692 N N . ALA A 1 367 ? 8.024 0.900 49.162 1.00 29.32 347 ALA B N 1
ATOM 2693 C CA . ALA A 1 367 ? 6.560 0.952 49.100 1.00 31.65 347 ALA B CA 1
ATOM 2694 C C . ALA A 1 367 ? 6.007 -0.151 48.191 1.00 34.98 347 ALA B C 1
ATOM 2695 O O . ALA A 1 367 ? 4.907 -0.687 48.435 1.00 34.13 347 ALA B O 1
ATOM 2697 N N . GLU A 1 368 ? 6.770 -0.521 47.160 1.00 29.62 348 GLU B N 1
ATOM 2698 C CA . GLU A 1 368 ? 6.353 -1.587 46.260 1.00 32.26 348 GLU B CA 1
ATOM 2699 C C . GLU A 1 368 ? 6.849 -2.977 46.694 1.00 32.30 348 GLU B C 1
ATOM 2700 O O . GLU A 1 368 ? 6.649 -3.950 45.952 1.00 29.85 348 GLU B O 1
ATOM 2706 N N . GLY A 1 369 ? 7.474 -3.092 47.874 1.00 28.88 349 GLY B N 1
ATOM 2707 C CA . GLY A 1 369 ? 7.867 -4.412 48.411 1.00 29.57 349 GLY B CA 1
ATOM 2708 C C . GLY A 1 369 ? 9.040 -5.052 47.688 1.00 28.73 349 GLY B C 1
ATOM 2709 O O . GLY A 1 369 ? 9.236 -6.269 47.784 1.00 32.71 349 GLY B O 1
ATOM 2710 N N . ARG A 1 370 ? 9.845 -4.249 46.988 1.00 29.66 350 ARG B N 1
ATOM 2711 C CA . ARG A 1 370 ? 10.933 -4.750 46.152 1.00 35.02 350 ARG B CA 1
ATOM 2712 C C . ARG A 1 370 ? 12.138 -5.163 47.007 1.00 36.78 350 ARG B C 1
ATOM 2713 O O . ARG A 1 370 ? 12.333 -4.677 48.116 1.00 33.80 350 ARG B O 1
ATOM 2721 N N . VAL A 1 371 ? 12.962 -6.057 46.461 1.00 32.13 351 VAL B N 1
ATOM 2722 C CA . VAL A 1 371 ? 13.964 -6.744 47.254 1.00 29.36 351 VAL B CA 1
ATOM 2723 C C . VAL A 1 371 ? 15.019 -5.783 47.804 1.00 33.14 351 VAL B C 1
ATOM 2724 O O . VAL A 1 371 ? 15.440 -4.831 47.138 1.00 30.45 351 VAL B O 1
ATOM 2728 N N . VAL A 1 372 ? 15.460 -6.038 49.048 1.00 36.54 352 VAL B N 1
ATOM 2729 C CA . VAL A 1 372 ? 16.537 -5.249 49.644 1.00 37.06 352 VAL B CA 1
ATOM 2730 C C . VAL A 1 372 ? 17.512 -6.204 50.283 1.00 42.87 352 VAL B C 1
ATOM 2731 O O . VAL A 1 372 ? 17.195 -7.365 50.553 1.00 44.69 352 VAL B O 1
ATOM 2735 N N . GLU A 1 373 ? 18.723 -5.718 50.489 1.00 45.32 353 GLU B N 1
ATOM 2736 C CA . GLU A 1 373 ? 19.657 -6.481 51.321 1.00 43.72 353 GLU B CA 1
ATOM 2737 C C . GLU A 1 373 ? 19.119 -6.532 52.737 1.00 45.08 353 GLU B C 1
ATOM 2738 O O . GLU A 1 373 ? 19.102 -7.595 53.364 1.00 60.51 353 GLU B O 1
ATOM 2744 N N . GLY B 1 18 ? -17.093 40.626 28.825 1.00 73.19 -2 GLY A N 1
ATOM 2745 C CA . GLY B 1 18 ? -16.900 40.587 30.263 1.00 70.11 -2 GLY A CA 1
ATOM 2746 C C . GLY B 1 18 ? -15.920 41.659 30.680 1.00 65.07 -2 GLY A C 1
ATOM 2747 O O . GLY B 1 18 ? -14.919 41.878 30.001 1.00 65.50 -2 GLY A O 1
ATOM 2748 N N . SER B 1 19 ? -16.194 42.336 31.791 1.00 55.84 -1 SER A N 1
ATOM 2749 C CA . SER B 1 19 ? -15.378 43.477 32.185 1.00 48.09 -1 SER A CA 1
ATOM 2750 C C . SER B 1 19 ? -14.279 43.053 33.155 1.00 47.45 -1 SER A C 1
ATOM 2751 O O . SER B 1 19 ? -14.328 41.982 33.745 1.00 43.52 -1 SER A O 1
ATOM 2754 N N . HIS B 1 20 ? -13.263 43.910 33.276 1.00 42.29 0 HIS A N 1
ATOM 2755 C CA . HIS B 1 20 ? -12.158 43.720 34.216 1.00 39.07 0 HIS A CA 1
ATOM 2756 C C . HIS B 1 20 ? -11.507 42.364 34.000 1.00 43.47 0 HIS A C 1
ATOM 2757 O O . HIS B 1 20 ? -11.169 41.651 34.937 1.00 46.95 0 HIS A O 1
ATOM 2764 N N . MET B 1 21 ? -11.297 42.023 32.740 1.00 36.33 1 MET A N 1
ATOM 2765 C CA . MET B 1 21 ? -10.532 40.847 32.413 1.00 36.43 1 MET A CA 1
ATOM 2766 C C . MET B 1 21 ? -9.062 41.186 32.432 1.00 34.95 1 MET A C 1
ATOM 2767 O O . MET B 1 21 ? -8.666 42.346 32.545 1.00 38.23 1 MET A O 1
ATOM 2772 N N . LEU B 1 22 ? -8.241 40.149 32.366 1.00 29.63 2 LEU A N 1
ATOM 2773 C CA . LEU B 1 22 ? -6.814 40.320 32.523 1.00 29.21 2 LEU A CA 1
ATOM 2774 C C . LEU B 1 22 ? -6.173 40.481 31.152 1.00 33.55 2 LEU A C 1
ATOM 2775 O O . LEU B 1 22 ? -6.312 39.599 30.309 1.00 34.72 2 LEU A O 1
ATOM 2780 N N . ILE B 1 23 ? -5.447 41.571 30.948 1.00 26.54 3 ILE A N 1
ATOM 2781 C CA . ILE B 1 23 ? -4.537 41.712 29.822 1.00 23.42 3 ILE A CA 1
ATOM 2782 C C . ILE B 1 23 ? -3.200 41.223 30.301 1.00 24.81 3 ILE A C 1
ATOM 2783 O O . ILE B 1 23 ? -2.745 41.636 31.374 1.00 28.16 3 ILE A O 1
ATOM 2788 N N . PHE B 1 24 ? -2.565 40.330 29.545 1.00 27.14 4 PHE A N 1
ATOM 2789 C CA . PHE B 1 24 ? -1.383 39.675 30.079 1.00 24.28 4 PHE A CA 1
ATOM 2790 C C . PHE B 1 24 ? -0.335 39.595 28.988 1.00 21.96 4 PHE A C 1
ATOM 2791 O O . PHE B 1 24 ? -0.638 39.123 27.894 1.00 24.12 4 PHE A O 1
ATOM 2799 N N . ARG B 1 25 ? 0.893 39.989 29.284 1.00 20.67 5 ARG A N 1
ATOM 2800 C CA . ARG B 1 25 ? 1.967 39.798 28.303 1.00 23.36 5 ARG A CA 1
ATOM 2801 C C . ARG B 1 25 ? 3.201 39.298 29.011 1.00 25.85 5 ARG A C 1
ATOM 2802 O O . ARG B 1 25 ? 3.618 39.874 30.030 1.00 28.04 5 ARG A O 1
ATOM 2810 N N . GLN B 1 26 ? 3.742 38.190 28.511 1.00 23.18 6 GLN A N 1
ATOM 2811 C CA . GLN B 1 26 ? 5.032 37.691 28.968 1.00 21.05 6 GLN A CA 1
ATOM 2812 C C . GLN B 1 26 ? 6.091 38.151 27.981 1.00 22.46 6 GLN A C 1
ATOM 2813 O O . GLN B 1 26 ? 5.936 37.961 26.768 1.00 26.91 6 GLN A O 1
ATOM 2819 N N . LEU B 1 27 ? 7.171 38.728 28.491 1.00 22.21 7 LEU A N 1
ATOM 2820 C CA . LEU B 1 27 ? 8.235 39.244 27.642 1.00 23.70 7 LEU A CA 1
ATOM 2821 C C . LEU B 1 27 ? 9.541 38.646 28.109 1.00 24.39 7 LEU A C 1
ATOM 2822 O O . LEU B 1 27 ? 9.776 38.535 29.312 1.00 26.57 7 LEU A O 1
ATOM 2827 N N . PHE B 1 28 ? 10.429 38.364 27.172 1.00 26.49 8 PHE A N 1
ATOM 2828 C CA . PHE B 1 28 ? 11.673 37.673 27.491 1.00 26.48 8 PHE A CA 1
ATOM 2829 C C . PHE B 1 28 ? 12.842 38.588 27.152 1.00 25.32 8 PHE A C 1
ATOM 2830 O O . PHE B 1 28 ? 12.861 39.187 26.083 1.00 25.97 8 PHE A O 1
ATOM 2838 N N . ASP B 1 29 ? 13.832 38.641 28.048 1.00 25.96 9 ASP A N 1
ATOM 2839 C CA . ASP B 1 29 ? 15.073 39.365 27.841 1.00 28.01 9 ASP A CA 1
ATOM 2840 C C . ASP B 1 29 ? 16.128 38.334 27.518 1.00 32.39 9 ASP A C 1
ATOM 2841 O O . ASP B 1 29 ? 16.530 37.571 28.399 1.00 29.39 9 ASP A O 1
ATOM 2846 N N . GLN B 1 30 ? 16.634 38.351 26.288 1.00 32.19 10 GLN A N 1
ATOM 2847 C CA . GLN B 1 30 ? 17.509 37.266 25.866 1.00 35.01 10 GLN A CA 1
ATOM 2848 C C . GLN B 1 30 ? 18.833 37.302 26.608 1.00 35.25 10 GLN A C 1
ATOM 2849 O O . GLN B 1 30 ? 19.393 36.254 26.934 1.00 36.65 10 GLN A O 1
ATOM 2855 N N . GLN B 1 31 ? 19.357 38.497 26.890 1.00 32.91 11 GLN A N 1
ATOM 2856 C CA . GLN B 1 31 ? 20.658 38.557 27.546 1.00 37.03 11 GLN A CA 1
ATOM 2857 C C . GLN B 1 31 ? 20.654 37.830 28.910 1.00 31.38 11 GLN A C 1
ATOM 2858 O O . GLN B 1 31 ? 21.611 37.148 29.254 1.00 33.02 11 GLN A O 1
ATOM 2864 N N . SER B 1 32 ? 19.602 37.973 29.701 1.00 28.98 12 SER A N 1
ATOM 2865 C CA . SER B 1 32 ? 19.652 37.443 31.057 1.00 31.03 12 SER A CA 1
ATOM 2866 C C . SER B 1 32 ? 18.650 36.316 31.256 1.00 30.58 12 SER A C 1
ATOM 2867 O O . SER B 1 32 ? 18.565 35.789 32.360 1.00 31.50 12 SER A O 1
ATOM 2870 N N . SER B 1 33 ? 17.913 35.938 30.210 1.00 27.63 13 SER A N 1
ATOM 2871 C CA . SER B 1 33 ? 16.884 34.901 30.256 1.00 30.70 13 SER A CA 1
ATOM 2872 C C . SER B 1 33 ? 15.769 35.241 31.221 1.00 33.08 13 SER A C 1
ATOM 2873 O O . SER B 1 33 ? 15.137 34.338 31.784 1.00 28.48 13 SER A O 1
ATOM 2876 N N . THR B 1 34 ? 15.478 36.536 31.390 1.00 27.04 14 THR A N 1
ATOM 2877 C CA . THR B 1 34 ? 14.498 36.971 32.376 1.00 21.28 14 THR A CA 1
ATOM 2878 C C . THR B 1 34 ? 13.139 37.059 31.715 1.00 22.24 14 THR A C 1
ATOM 2879 O O . THR B 1 34 ? 13.008 37.584 30.600 1.00 26.94 14 THR A O 1
ATOM 2883 N N . TYR B 1 35 ? 12.100 36.639 32.439 1.00 21.93 15 TYR A N 1
ATOM 2884 C CA . TYR B 1 35 ? 10.742 36.981 32.025 1.00 21.89 15 TYR A CA 1
ATOM 2885 C C . TYR B 1 35 ? 10.237 38.221 32.780 1.00 24.44 15 TYR A C 1
ATOM 2886 O O . TYR B 1 35 ? 10.318 38.271 34.000 1.00 25.63 15 TYR A O 1
ATOM 2895 N N . THR B 1 36 ? 9.648 39.149 32.061 1.00 25.73 16 THR A N 1
ATOM 2896 C CA . THR B 1 36 ? 8.967 40.316 32.611 1.00 21.27 16 THR A CA 1
ATOM 2897 C C . THR B 1 36 ? 7.500 40.102 32.315 1.00 24.56 16 THR A C 1
ATOM 2898 O O . THR B 1 36 ? 7.164 39.547 31.277 1.00 25.82 16 THR A O 1
ATOM 2902 N N . TYR B 1 37 ? 6.628 40.531 33.210 1.00 23.42 17 TYR A N 1
ATOM 2903 C CA . TYR B 1 37 ? 5.209 40.279 33.041 1.00 25.00 17 TYR A CA 1
ATOM 2904 C C . TYR B 1 37 ? 4.458 41.587 33.166 1.00 27.13 17 TYR A C 1
ATOM 2905 O O . TYR B 1 37 ? 4.537 42.257 34.209 1.00 26.64 17 TYR A O 1
ATOM 2914 N N . LEU B 1 38 ? 3.676 41.881 32.155 1.00 25.19 18 LEU A N 1
ATOM 2915 C CA . LEU B 1 38 ? 2.796 43.026 32.121 1.00 28.01 18 LEU A CA 1
ATOM 2916 C C . LEU B 1 38 ? 1.385 42.532 32.374 1.00 29.27 18 LEU A C 1
ATOM 2917 O O . LEU B 1 38 ? 0.901 41.651 31.647 1.00 29.36 18 LEU A O 1
ATOM 2922 N N . LEU B 1 39 ? 0.730 43.067 33.388 1.00 24.25 19 LEU A N 1
ATOM 2923 C CA . LEU B 1 39 ? -0.644 42.679 33.731 1.00 25.09 19 LEU A CA 1
ATOM 2924 C C . LEU B 1 39 ? -1.498 43.942 33.761 1.00 26.44 19 LEU A C 1
ATOM 2925 O O . LEU B 1 39 ? -1.079 44.944 34.327 1.00 28.68 19 LEU A O 1
ATOM 2930 N N . ALA B 1 40 ? -2.732 43.856 33.267 1.00 24.14 20 ALA A N 1
ATOM 2931 C CA . ALA B 1 40 ? -3.569 45.060 33.295 1.00 31.49 20 ALA A CA 1
ATOM 2932 C C . ALA B 1 40 ? -5.038 44.679 33.390 1.00 32.83 20 ALA A C 1
ATOM 2933 O O . ALA B 1 40 ? -5.439 43.591 32.990 1.00 30.40 20 ALA A O 1
ATOM 2935 N N . ASP B 1 41 ? -5.837 45.611 33.897 1.00 30.68 21 ASP A N 1
ATOM 2936 C CA . ASP B 1 41 ? -7.281 45.456 33.967 1.00 29.29 21 ASP A CA 1
ATOM 2937 C C . ASP B 1 41 ? -7.841 45.906 32.615 1.00 35.14 21 ASP A C 1
ATOM 2938 O O . ASP B 1 41 ? -7.602 47.044 32.192 1.00 32.68 21 ASP A O 1
ATOM 2943 N N . SER B 1 42 ? -8.592 45.029 31.946 1.00 33.64 22 SER A N 1
ATOM 2944 C CA . SER B 1 42 ? -9.027 45.306 30.579 1.00 33.78 22 SER A CA 1
ATOM 2945 C C . SER B 1 42 ? -9.996 46.474 30.494 1.00 38.51 22 SER A C 1
ATOM 2946 O O . SER B 1 42 ? -10.106 47.094 29.423 1.00 41.53 22 SER A O 1
ATOM 2949 N N . THR B 1 43 ? -10.701 46.794 31.582 1.00 34.66 23 THR A N 1
ATOM 2950 C CA . THR B 1 43 ? -11.632 47.931 31.567 1.00 33.54 23 THR A CA 1
ATOM 2951 C C . THR B 1 43 ? -10.962 49.254 31.948 1.00 42.51 23 THR A C 1
ATOM 2952 O O . THR B 1 43 ? -11.125 50.263 31.242 1.00 45.31 23 THR A O 1
ATOM 2956 N N . THR B 1 44 ? -10.234 49.295 33.073 1.00 36.55 24 THR A N 1
ATOM 2957 C CA . THR B 1 44 ? -9.646 50.570 33.497 1.00 36.46 24 THR A CA 1
ATOM 2958 C C . THR B 1 44 ? -8.302 50.834 32.808 1.00 39.41 24 THR A C 1
ATOM 2959 O O . THR B 1 44 ? -7.851 51.983 32.786 1.00 38.61 24 THR A O 1
ATOM 2963 N N . ARG B 1 45 ? -7.664 49.802 32.242 1.00 30.47 25 ARG A N 1
ATOM 2964 C CA A ARG B 1 45 ? -6.348 49.880 31.609 0.20 35.20 25 ARG A CA 1
ATOM 2965 C CA B ARG B 1 45 ? -6.345 49.847 31.611 0.80 33.35 25 ARG A CA 1
ATOM 2966 C C . ARG B 1 45 ? -5.232 50.153 32.611 1.00 33.95 25 ARG A C 1
ATOM 2967 O O . ARG B 1 45 ? -4.097 50.388 32.212 1.00 38.12 25 ARG A O 1
ATOM 2982 N N . GLU B 1 46 ? -5.505 50.114 33.909 1.00 30.41 26 GLU A N 1
ATOM 2983 C CA . GLU B 1 46 ? -4.411 50.254 34.867 1.00 26.42 26 GLU A CA 1
ATOM 2984 C C . GLU B 1 46 ? -3.600 48.961 34.919 1.00 32.69 26 GLU A C 1
ATOM 2985 O O . GLU B 1 46 ? -4.134 47.873 34.762 1.00 32.37 26 GLU A O 1
ATOM 2991 N N . ALA B 1 47 ? -2.298 49.089 35.136 1.00 31.07 27 ALA A N 1
ATOM 2992 C CA . ALA B 1 47 ? -1.391 47.976 34.916 1.00 25.38 27 ALA A CA 1
ATOM 2993 C C . ALA B 1 47 ? -0.291 47.942 35.967 1.00 27.31 27 ALA A C 1
ATOM 2994 O O . ALA B 1 47 ? -0.030 48.932 36.690 1.00 29.19 27 ALA A O 1
ATOM 2996 N N . VAL B 1 48 ? 0.341 46.756 36.054 1.00 29.07 28 VAL A N 1
ATOM 2997 C CA . VAL B 1 48 ? 1.566 46.587 36.817 1.00 29.21 28 VAL A CA 1
ATOM 2998 C C . VAL B 1 48 ? 2.529 45.774 35.951 1.00 25.95 28 VAL A C 1
ATOM 2999 O O . VAL B 1 48 ? 2.127 45.085 35.018 1.00 27.92 28 VAL A O 1
ATOM 3003 N N . LEU B 1 49 ? 3.827 45.920 36.249 1.00 27.42 29 LEU A N 1
ATOM 3004 C CA . LEU B 1 49 ? 4.905 45.323 35.475 1.00 27.77 29 LEU A CA 1
ATOM 3005 C C . LEU B 1 49 ? 5.824 44.592 36.444 1.00 29.15 29 LEU A C 1
ATOM 3006 O O . LEU B 1 49 ? 6.448 45.224 37.299 1.00 29.53 29 LEU A O 1
ATOM 3011 N N . ILE B 1 50 ? 5.892 43.259 36.327 1.00 22.78 30 ILE A N 1
ATOM 3012 C CA . ILE B 1 50 ? 6.684 42.440 37.238 1.00 25.01 30 ILE A CA 1
ATOM 3013 C C . ILE B 1 50 ? 8.064 42.217 36.612 1.00 29.92 30 ILE A C 1
ATOM 3014 O O . ILE B 1 50 ? 8.161 41.726 35.482 1.00 30.17 30 ILE A O 1
ATOM 3019 N N . ASP B 1 51 ? 9.132 42.519 37.368 1.00 25.88 31 ASP A N 1
ATOM 3020 C CA . ASP B 1 51 ? 10.532 42.314 36.968 1.00 23.92 31 ASP A CA 1
ATOM 3021 C C . ASP B 1 51 ? 10.905 42.956 35.619 1.00 28.94 31 ASP A C 1
ATOM 3022 O O . ASP B 1 51 ? 11.416 42.268 34.713 1.00 28.67 31 ASP A O 1
ATOM 3027 N N . PRO B 1 52 ? 10.725 44.274 35.475 1.00 27.27 32 PRO A N 1
ATOM 3028 C CA . PRO B 1 52 ? 11.246 44.971 34.282 1.00 29.18 32 PRO A CA 1
ATOM 3029 C C . PRO B 1 52 ? 12.772 44.939 34.204 1.00 30.34 32 PRO A C 1
ATOM 3030 O O . PRO B 1 52 ? 13.465 45.060 35.212 1.00 30.12 32 PRO A O 1
ATOM 3034 N N . VAL B 1 53 ? 13.313 44.824 32.982 1.00 26.18 33 VAL A N 1
ATOM 3035 C CA . VAL B 1 53 ? 14.763 44.773 32.801 1.00 25.45 33 VAL A CA 1
ATOM 3036 C C . VAL B 1 53 ? 15.239 46.128 32.302 1.00 29.97 33 VAL A C 1
ATOM 3037 O O . VAL B 1 53 ? 14.625 46.715 31.404 1.00 28.27 33 VAL A O 1
ATOM 3041 N N . PHE B 1 54 ? 16.350 46.615 32.855 1.00 27.30 34 PHE A N 1
ATOM 3042 C CA . PHE B 1 54 ? 16.874 47.917 32.446 1.00 28.88 34 PHE A CA 1
ATOM 3043 C C . PHE B 1 54 ? 17.008 48.068 30.924 1.00 34.69 34 PHE A C 1
ATOM 3044 O O . PHE B 1 54 ? 16.550 49.073 30.330 1.00 30.68 34 PHE A O 1
ATOM 3052 N N . GLU B 1 55 ? 17.659 47.110 30.263 1.00 33.72 35 GLU A N 1
ATOM 3053 C CA A GLU B 1 55 ? 17.908 47.286 28.832 0.57 36.34 35 GLU A CA 1
ATOM 3054 C CA B GLU B 1 55 ? 17.912 47.284 28.833 0.43 36.13 35 GLU A CA 1
ATOM 3055 C C . GLU B 1 55 ? 16.644 47.213 27.998 1.00 31.22 35 GLU A C 1
ATOM 3056 O O . GLU B 1 55 ? 16.712 47.468 26.812 1.00 36.16 35 GLU A O 1
ATOM 3067 N N . GLN B 1 56 ? 15.503 46.858 28.590 1.00 29.79 36 GLN A N 1
ATOM 3068 C CA . GLN B 1 56 ? 14.226 46.754 27.893 1.00 26.35 36 GLN A CA 1
ATOM 3069 C C . GLN B 1 56 ? 13.248 47.858 28.283 1.00 31.67 36 GLN A C 1
ATOM 3070 O O . GLN B 1 56 ? 12.050 47.749 27.979 1.00 31.37 36 GLN A O 1
ATOM 3076 N N . VAL B 1 57 ? 13.709 48.907 28.979 1.00 32.19 37 VAL A N 1
ATOM 3077 C CA . VAL B 1 57 ? 12.783 49.940 29.444 1.00 33.16 37 VAL A CA 1
ATOM 3078 C C . VAL B 1 57 ? 12.066 50.604 28.266 1.00 26.03 37 VAL A C 1
ATOM 3079 O O . VAL B 1 57 ? 10.862 50.877 28.333 1.00 30.54 37 VAL A O 1
ATOM 3083 N N . ARG B 1 58 ? 12.768 50.847 27.160 1.00 29.68 38 ARG A N 1
ATOM 3084 C CA . ARG B 1 58 ? 12.124 51.484 26.011 1.00 32.12 38 ARG A CA 1
ATOM 3085 C C . ARG B 1 58 ? 11.063 50.570 25.411 1.00 34.98 38 ARG A C 1
ATOM 3086 O O . ARG B 1 58 ? 9.974 51.025 25.031 1.00 30.07 38 ARG A O 1
ATOM 3094 N N . ARG B 1 59 ? 11.390 49.277 25.317 1.00 33.39 39 ARG A N 1
ATOM 3095 C CA . ARG B 1 59 ? 10.457 48.255 24.837 1.00 32.50 39 ARG A CA 1
ATOM 3096 C C . ARG B 1 59 ? 9.217 48.193 25.706 1.00 29.23 39 ARG A C 1
ATOM 3097 O O . ARG B 1 59 ? 8.088 48.240 25.201 1.00 28.25 39 ARG A O 1
ATOM 3105 N N . ASP B 1 60 ? 9.418 48.080 27.025 1.00 29.97 40 ASP A N 1
ATOM 3106 C CA . ASP B 1 60 ? 8.307 47.942 27.946 1.00 27.30 40 ASP A CA 1
ATOM 3107 C C . ASP B 1 60 ? 7.434 49.203 27.935 1.00 26.91 40 ASP A C 1
ATOM 3108 O O . ASP B 1 60 ? 6.194 49.118 27.885 1.00 28.06 40 ASP A O 1
ATOM 3113 N N . ALA B 1 61 ? 8.053 50.379 27.988 1.00 25.38 41 ALA A N 1
ATOM 3114 C CA . ALA B 1 61 ? 7.268 51.616 27.868 1.00 28.10 41 ALA A CA 1
ATOM 3115 C C . ALA B 1 61 ? 6.471 51.664 26.543 1.00 31.77 41 ALA A C 1
ATOM 3116 O O . ALA B 1 61 ? 5.305 52.104 26.516 1.00 31.07 41 ALA A O 1
ATOM 3118 N N . ALA B 1 62 ? 7.117 51.295 25.422 1.00 26.62 42 ALA A N 1
ATOM 3119 C CA . ALA B 1 62 ? 6.413 51.338 24.126 1.00 27.32 42 ALA A CA 1
ATOM 3120 C C . ALA B 1 62 ? 5.198 50.402 24.130 1.00 26.53 42 ALA A C 1
ATOM 3121 O O . ALA B 1 62 ? 4.146 50.747 23.587 1.00 25.97 42 ALA A O 1
ATOM 3123 N N . LEU B 1 63 ? 5.324 49.226 24.757 1.00 25.88 43 LEU A N 1
ATOM 3124 C CA . LEU B 1 63 ? 4.200 48.295 24.844 1.00 26.46 43 LEU A CA 1
ATOM 3125 C C . LEU B 1 63 ? 3.078 48.891 25.656 1.00 29.86 43 LEU A C 1
ATOM 3126 O O . LEU B 1 63 ? 1.909 48.818 25.261 1.00 29.34 43 LEU A O 1
ATOM 3131 N N . ILE B 1 64 ? 3.435 49.508 26.792 1.00 28.19 44 ILE A N 1
ATOM 3132 C CA . ILE B 1 64 ? 2.441 50.093 27.675 1.00 28.07 44 ILE A CA 1
ATOM 3133 C C . ILE B 1 64 ? 1.685 51.177 26.936 1.00 29.27 44 ILE A C 1
ATOM 3134 O O . ILE B 1 64 ? 0.457 51.246 27.001 1.00 31.61 44 ILE A O 1
ATOM 3139 N N . GLU B 1 65 ? 2.406 51.992 26.156 1.00 26.12 45 GLU A N 1
ATOM 3140 C CA . GLU B 1 65 ? 1.756 53.039 25.393 1.00 32.88 45 GLU A CA 1
ATOM 3141 C C . GLU B 1 65 ? 0.908 52.466 24.244 1.00 33.05 45 GLU A C 1
ATOM 3142 O O . GLU B 1 65 ? -0.186 52.970 23.988 1.00 31.01 45 GLU A O 1
ATOM 3148 N N . GLU B 1 66 ? 1.379 51.413 23.542 1.00 26.20 46 GLU A N 1
ATOM 3149 C CA . GLU B 1 66 ? 0.617 50.912 22.381 1.00 26.70 46 GLU A CA 1
ATOM 3150 C C . GLU B 1 66 ? -0.639 50.185 22.834 1.00 31.14 46 GLU A C 1
ATOM 3151 O O . GLU B 1 66 ? -1.649 50.203 22.114 1.00 29.94 46 GLU A O 1
ATOM 3157 N N . LEU B 1 67 ? -0.624 49.612 24.044 1.00 26.02 47 LEU A N 1
ATOM 3158 C CA . LEU B 1 67 ? -1.802 48.982 24.628 1.00 21.79 47 LEU A CA 1
ATOM 3159 C C . LEU B 1 67 ? -2.675 49.990 25.367 1.00 28.12 47 LEU A C 1
ATOM 3160 O O . LEU B 1 67 ? -3.722 49.621 25.892 1.00 31.45 47 LEU A O 1
ATOM 3165 N N . GLY B 1 68 ? -2.245 51.239 25.432 1.00 28.86 48 GLY A N 1
ATOM 3166 C CA . GLY B 1 68 ? -3.040 52.289 26.065 1.00 31.88 48 GLY A CA 1
ATOM 3167 C C . GLY B 1 68 ? -3.194 52.085 27.562 1.00 32.31 48 GLY A C 1
ATOM 3168 O O . GLY B 1 68 ? -4.243 52.408 28.117 1.00 36.04 48 GLY A O 1
ATOM 3169 N N . LEU B 1 69 ? -2.153 51.638 28.243 1.00 30.04 49 LEU A N 1
ATOM 3170 C CA . LEU B 1 69 ? -2.257 51.342 29.671 1.00 29.83 49 LEU A CA 1
ATOM 3171 C C . LEU B 1 69 ? -1.639 52.438 30.532 1.00 33.77 49 LEU A C 1
ATOM 3172 O O . LEU B 1 69 ? -0.820 53.242 30.084 1.00 35.96 49 LEU A O 1
ATOM 3177 N N . HIS B 1 70 ? -2.053 52.463 31.806 1.00 31.28 50 HIS A N 1
ATOM 3178 C CA . HIS B 1 70 ? -1.475 53.367 32.790 1.00 28.56 50 HIS A CA 1
ATOM 3179 C C . HIS B 1 70 ? -0.712 52.471 33.786 1.00 33.34 50 HIS A C 1
ATOM 3180 O O . HIS B 1 70 ? -1.327 51.714 34.537 1.00 33.34 50 HIS A O 1
ATOM 3187 N N . LEU B 1 71 ? 0.613 52.577 33.809 1.00 33.61 51 LEU A N 1
ATOM 3188 C CA . LEU B 1 71 ? 1.459 51.738 34.660 1.00 31.40 51 LEU A CA 1
ATOM 3189 C C . LEU B 1 71 ? 1.472 52.303 36.072 1.00 34.44 51 LEU A C 1
ATOM 3190 O O . LEU B 1 71 ? 2.044 53.384 36.341 1.00 35.32 51 LEU A O 1
ATOM 3195 N N . LEU B 1 72 ? 0.808 51.597 36.982 1.00 33.41 52 LEU A N 1
ATOM 3196 C CA . LEU B 1 72 ? 0.774 52.031 38.374 1.00 33.80 52 LEU A CA 1
ATOM 3197 C C . LEU B 1 72 ? 2.049 51.681 39.111 1.00 31.84 52 LEU A C 1
ATOM 3198 O O . LEU B 1 72 ? 2.556 52.514 39.883 1.00 33.81 52 LEU A O 1
ATOM 3203 N N . TYR B 1 73 ? 2.533 50.450 38.938 1.00 31.96 53 TYR A N 1
ATOM 3204 C CA . TYR B 1 73 ? 3.641 49.915 39.722 1.00 33.06 53 TYR A CA 1
ATOM 3205 C C . TYR B 1 73 ? 4.558 49.107 38.845 1.00 31.50 53 TYR A C 1
ATOM 3206 O O . TYR B 1 73 ? 4.101 48.399 37.950 1.00 29.49 53 TYR A O 1
ATOM 3215 N N . THR B 1 74 ? 5.850 49.153 39.151 1.00 29.00 54 THR A N 1
ATOM 3216 C CA . THR B 1 74 ? 6.732 48.045 38.814 1.00 25.74 54 THR A CA 1
ATOM 3217 C C . THR B 1 74 ? 6.925 47.259 40.109 1.00 31.14 54 THR A C 1
ATOM 3218 O O . THR B 1 74 ? 6.972 47.856 41.195 1.00 27.91 54 THR A O 1
ATOM 3222 N N . ILE B 1 75 ? 7.020 45.941 39.998 1.00 28.74 55 ILE A N 1
ATOM 3223 C CA . ILE B 1 75 ? 7.220 45.084 41.169 1.00 27.74 55 ILE A CA 1
ATOM 3224 C C . ILE B 1 75 ? 8.419 44.185 40.897 1.00 32.15 55 ILE A C 1
ATOM 3225 O O . ILE B 1 75 ? 8.424 43.402 39.933 1.00 28.99 55 ILE A O 1
ATOM 3230 N N . ASP B 1 76 ? 9.388 44.219 41.777 1.00 31.71 56 ASP A N 1
ATOM 3231 C CA . ASP B 1 76 ? 10.493 43.271 41.684 1.00 33.97 56 ASP A CA 1
ATOM 3232 C C . ASP B 1 76 ? 10.238 42.109 42.643 1.00 33.26 56 ASP A C 1
ATOM 3233 O O . ASP B 1 76 ? 9.952 42.319 43.838 1.00 29.85 56 ASP A O 1
ATOM 3238 N N . THR B 1 77 ? 10.289 40.873 42.117 1.00 30.19 57 THR A N 1
ATOM 3239 C CA . THR B 1 77 ? 10.058 39.732 42.997 1.00 26.23 57 THR A CA 1
ATOM 3240 C C . THR B 1 77 ? 11.182 39.593 43.990 1.00 26.72 57 THR A C 1
ATOM 3241 O O . THR B 1 77 ? 10.982 38.974 45.003 1.00 29.29 57 THR A O 1
ATOM 3245 N N . HIS B 1 78 ? 12.363 40.096 43.667 1.00 27.35 58 HIS A N 1
ATOM 3246 C CA . HIS B 1 78 ? 13.530 40.045 44.540 1.00 28.52 58 HIS A CA 1
ATOM 3247 C C . HIS B 1 78 ? 14.591 40.991 43.980 1.00 25.97 58 HIS A C 1
ATOM 3248 O O . HIS B 1 78 ? 14.381 41.623 42.950 1.00 28.34 58 HIS A O 1
ATOM 3255 N N . VAL B 1 79 ? 15.704 41.128 44.708 1.00 29.01 59 VAL A N 1
ATOM 3256 C CA . VAL B 1 79 ? 16.914 41.793 44.216 1.00 27.05 59 VAL A CA 1
ATOM 3257 C C . VAL B 1 79 ? 17.579 40.855 43.206 1.00 27.59 59 VAL A C 1
ATOM 3258 O O . VAL B 1 79 ? 18.108 39.806 43.591 1.00 29.93 59 VAL A O 1
ATOM 3262 N N . HIS B 1 80 ? 17.603 41.241 41.934 1.00 28.31 60 HIS A N 1
ATOM 3263 C CA . HIS B 1 80 ? 18.082 40.364 40.860 1.00 32.58 60 HIS A CA 1
ATOM 3264 C C . HIS B 1 80 ? 19.592 40.401 40.769 1.00 30.79 60 HIS A C 1
ATOM 3265 O O . HIS B 1 80 ? 20.213 41.454 40.938 1.00 29.36 60 HIS A O 1
ATOM 3272 N N . ALA B 1 81 ? 20.190 39.227 40.565 1.00 28.75 61 ALA A N 1
ATOM 3273 C CA . ALA B 1 81 ? 21.636 39.175 40.497 1.00 29.84 61 ALA A CA 1
ATOM 3274 C C . ALA B 1 81 ? 22.129 39.197 39.066 1.00 30.36 61 ALA A C 1
ATOM 3275 O O . ALA B 1 81 ? 23.334 39.320 38.845 1.00 37.30 61 ALA A O 1
ATOM 3277 N N . ASP B 1 82 ? 21.226 39.063 38.102 1.00 28.10 62 ASP A N 1
ATOM 3278 C CA . ASP B 1 82 ? 21.583 38.754 36.727 1.00 34.08 62 ASP A CA 1
ATOM 3279 C C . ASP B 1 82 ? 21.337 39.923 35.791 1.00 34.41 62 ASP A C 1
ATOM 3280 O O . ASP B 1 82 ? 21.724 39.854 34.610 1.00 33.59 62 ASP A O 1
ATOM 3285 N N . HIS B 1 83 ? 20.618 40.937 36.254 1.00 31.50 63 HIS A N 1
ATOM 3286 C CA . HIS B 1 83 ? 20.287 42.092 35.417 1.00 32.39 63 HIS A CA 1
ATOM 3287 C C . HIS B 1 83 ? 19.906 43.214 36.356 1.00 30.34 63 HIS A C 1
ATOM 3288 O O . HIS B 1 83 ? 19.506 42.975 37.499 1.00 28.62 63 HIS A O 1
ATOM 3295 N N . VAL B 1 84 ? 19.997 44.439 35.841 1.00 30.38 64 VAL A N 1
ATOM 3296 C CA . VAL B 1 84 ? 19.589 45.615 36.593 1.00 28.99 64 VAL A CA 1
ATOM 3297 C C . VAL B 1 84 ? 18.104 45.827 36.362 1.00 29.51 64 VAL A C 1
ATOM 3298 O O . VAL B 1 84 ? 17.624 45.749 35.226 1.00 30.66 64 VAL A O 1
ATOM 3302 N N . THR B 1 85 ? 17.365 46.095 37.423 1.00 26.58 65 THR A N 1
ATOM 3303 C CA . THR B 1 85 ? 15.941 46.344 37.223 1.00 28.04 65 THR A CA 1
ATOM 3304 C C . THR B 1 85 ? 15.679 47.638 36.417 1.00 31.18 65 THR A C 1
ATOM 3305 O O . THR B 1 85 ? 16.415 48.607 36.506 1.00 31.47 65 THR A O 1
ATOM 3309 N N . GLY B 1 86 ? 14.588 47.650 35.662 1.00 28.78 66 GLY A N 1
ATOM 3310 C CA . GLY B 1 86 ? 14.217 48.906 35.033 1.00 31.83 66 GLY A CA 1
ATOM 3311 C C . GLY B 1 86 ? 13.300 49.777 35.859 1.00 33.71 66 GLY A C 1
ATOM 3312 O O . GLY B 1 86 ? 12.848 50.827 35.396 1.00 34.62 66 GLY A O 1
ATOM 3313 N N . ALA B 1 87 ? 13.072 49.402 37.121 1.00 29.70 67 ALA A N 1
ATOM 3314 C CA . ALA B 1 87 ? 12.115 50.128 37.948 1.00 27.43 67 ALA A CA 1
ATOM 3315 C C . ALA B 1 87 ? 12.437 51.623 38.076 1.00 30.95 67 ALA A C 1
ATOM 3316 O O . ALA B 1 87 ? 11.537 52.455 37.958 1.00 28.61 67 ALA A O 1
ATOM 3318 N N . TRP B 1 88 ? 13.697 51.982 38.358 1.00 29.75 68 TRP A N 1
ATOM 3319 C CA . TRP B 1 88 ? 14.041 53.381 38.570 1.00 35.04 68 TRP A CA 1
ATOM 3320 C C . TRP B 1 88 ? 13.805 54.199 37.298 1.00 36.31 68 TRP A C 1
ATOM 3321 O O . TRP B 1 88 ? 13.238 55.300 37.358 1.00 33.55 68 TRP A O 1
ATOM 3332 N N . MET B 1 89 ? 14.242 53.673 36.146 1.00 31.41 69 MET A N 1
ATOM 3333 C CA . MET B 1 89 ? 14.065 54.365 34.864 1.00 31.84 69 MET A CA 1
ATOM 3334 C C . MET B 1 89 ? 12.600 54.503 34.481 1.00 32.74 69 MET A C 1
ATOM 3335 O O . MET B 1 89 ? 12.211 55.517 33.894 1.00 31.94 69 MET A O 1
ATOM 3340 N N . LEU B 1 90 ? 11.789 53.453 34.719 1.00 31.33 70 LEU A N 1
ATOM 3341 C CA . LEU B 1 90 ? 10.368 53.551 34.405 1.00 31.08 70 LEU A CA 1
ATOM 3342 C C . LEU B 1 90 ? 9.685 54.561 35.318 1.00 31.97 70 LEU A C 1
ATOM 3343 O O . LEU B 1 90 ? 8.791 55.297 34.883 1.00 32.55 70 LEU A O 1
ATOM 3348 N N . ASN B 1 91 ? 10.124 54.642 36.571 1.00 30.14 71 ASN A N 1
ATOM 3349 C CA . ASN B 1 91 ? 9.613 55.671 37.458 1.00 32.61 71 ASN A CA 1
ATOM 3350 C C . ASN B 1 91 ? 9.995 57.055 36.937 1.00 35.68 71 ASN A C 1
ATOM 3351 O O . ASN B 1 91 ? 9.162 57.966 36.887 1.00 32.09 71 ASN A O 1
ATOM 3356 N N . ARG B 1 92 ? 11.247 57.219 36.519 1.00 33.62 72 ARG A N 1
ATOM 3357 C CA . ARG B 1 92 ? 11.681 58.503 36.016 1.00 34.63 72 ARG A CA 1
ATOM 3358 C C . ARG B 1 92 ? 10.954 58.884 34.733 1.00 40.64 72 ARG A C 1
ATOM 3359 O O . ARG B 1 92 ? 10.677 60.072 34.499 1.00 40.81 72 ARG A O 1
ATOM 3367 N N . ARG B 1 93 ? 10.657 57.924 33.875 1.00 36.00 73 ARG A N 1
ATOM 3368 C CA . ARG B 1 93 ? 10.161 58.288 32.556 1.00 39.58 73 ARG A CA 1
ATOM 3369 C C . ARG B 1 93 ? 8.653 58.367 32.488 1.00 35.69 73 ARG A C 1
ATOM 3370 O O . ARG B 1 93 ? 8.113 59.210 31.768 1.00 35.73 73 ARG A O 1
ATOM 3378 N N . ILE B 1 94 ? 7.949 57.444 33.131 1.00 34.33 74 ILE A N 1
ATOM 3379 C CA . ILE B 1 94 ? 6.500 57.410 33.047 1.00 35.55 74 ILE A CA 1
ATOM 3380 C C . ILE B 1 94 ? 5.806 57.412 34.391 1.00 34.95 74 ILE A C 1
ATOM 3381 O O . ILE B 1 94 ? 4.585 57.335 34.422 1.00 38.59 74 ILE A O 1
ATOM 3386 N N . GLY B 1 95 ? 6.529 57.579 35.507 1.00 38.03 75 GLY A N 1
ATOM 3387 C CA . GLY B 1 95 ? 5.879 57.864 36.779 1.00 38.86 75 GLY A CA 1
ATOM 3388 C C . GLY B 1 95 ? 5.337 56.658 37.534 1.00 39.09 75 GLY A C 1
ATOM 3389 O O . GLY B 1 95 ? 4.649 56.838 38.536 1.00 35.58 75 GLY A O 1
ATOM 3390 N N . SER B 1 96 ? 5.595 55.426 37.076 1.00 30.47 76 SER A N 1
ATOM 3391 C CA . SER B 1 96 ? 5.180 54.248 37.828 1.00 32.50 76 SER A CA 1
ATOM 3392 C C . SER B 1 96 ? 5.862 54.229 39.201 1.00 34.50 76 SER A C 1
ATOM 3393 O O . SER B 1 96 ? 6.991 54.706 39.367 1.00 36.92 76 SER A O 1
ATOM 3396 N N . ARG B 1 97 ? 5.140 53.736 40.210 1.00 30.63 77 ARG A N 1
ATOM 3397 C CA . ARG B 1 97 ? 5.687 53.608 41.560 1.00 30.16 77 ARG A CA 1
ATOM 3398 C C . ARG B 1 97 ? 6.495 52.323 41.680 1.00 31.58 77 ARG A C 1
ATOM 3399 O O . ARG B 1 97 ? 6.142 51.284 41.084 1.00 33.15 77 ARG A O 1
ATOM 3407 N N . ILE B 1 98 ? 7.600 52.394 42.412 1.00 31.42 78 ILE A N 1
ATOM 3408 C CA . ILE B 1 98 ? 8.521 51.260 42.584 1.00 32.92 78 ILE A CA 1
ATOM 3409 C C . ILE B 1 98 ? 8.130 50.423 43.815 1.00 32.48 78 ILE A C 1
ATOM 3410 O O . ILE B 1 98 ? 8.111 50.938 44.925 1.00 35.83 78 ILE A O 1
ATOM 3415 N N . ALA B 1 99 ? 7.856 49.128 43.627 1.00 29.96 79 ALA A N 1
ATOM 3416 C CA . ALA B 1 99 ? 7.480 48.219 44.697 1.00 28.30 79 ALA A CA 1
ATOM 3417 C C . ALA B 1 99 ? 8.505 47.099 44.775 1.00 31.88 79 ALA A C 1
ATOM 3418 O O . ALA B 1 99 ? 8.913 46.529 43.741 1.00 32.02 79 ALA A O 1
ATOM 3420 N N . ILE B 1 100 ? 8.929 46.780 45.988 1.00 31.72 80 ILE A N 1
ATOM 3421 C CA . ILE B 1 100 ? 9.801 45.642 46.221 1.00 34.01 80 ILE A CA 1
ATOM 3422 C C . ILE B 1 100 ? 9.526 45.123 47.635 1.00 31.84 80 ILE A C 1
ATOM 3423 O O . ILE B 1 100 ? 8.848 45.765 48.430 1.00 31.06 80 ILE A O 1
ATOM 3428 N N . SER B 1 101 ? 10.003 43.920 47.954 1.00 26.75 81 SER A N 1
ATOM 3429 C CA A SER B 1 101 ? 9.702 43.391 49.278 0.52 30.24 81 SER A CA 1
ATOM 3430 C CA B SER B 1 101 ? 9.753 43.350 49.273 0.48 29.79 81 SER A CA 1
ATOM 3431 C C . SER B 1 101 ? 10.442 44.177 50.360 1.00 32.52 81 SER A C 1
ATOM 3432 O O . SER B 1 101 ? 11.551 44.662 50.164 1.00 28.14 81 SER A O 1
ATOM 3437 N N . ALA B 1 102 ? 9.800 44.292 51.522 1.00 32.65 82 ALA A N 1
ATOM 3438 C CA . ALA B 1 102 ? 10.438 44.913 52.679 1.00 34.68 82 ALA A CA 1
ATOM 3439 C C . ALA B 1 102 ? 11.693 44.163 53.077 1.00 39.83 82 ALA A C 1
ATOM 3440 O O . ALA B 1 102 ? 12.645 44.768 53.605 1.00 34.95 82 ALA A O 1
ATOM 3442 N N . ALA B 1 103 ? 11.704 42.826 52.881 1.00 34.63 83 ALA A N 1
ATOM 3443 C CA . ALA B 1 103 ? 12.803 42.009 53.349 1.00 33.62 83 ALA A CA 1
ATOM 3444 C C . ALA B 1 103 ? 13.994 42.028 52.407 1.00 34.24 83 ALA A C 1
ATOM 3445 O O . ALA B 1 103 ? 15.023 41.439 52.728 1.00 35.97 83 ALA A O 1
ATOM 3447 N N . SER B 1 104 ? 13.923 42.735 51.284 1.00 34.11 84 SER A N 1
ATOM 3448 C CA . SER B 1 104 ? 15.039 42.680 50.342 1.00 35.73 84 SER A CA 1
ATOM 3449 C C . SER B 1 104 ? 16.250 43.478 50.800 1.00 31.45 84 SER A C 1
ATOM 3450 O O . SER B 1 104 ? 17.349 43.229 50.307 1.00 34.67 84 SER A O 1
ATOM 3453 N N . GLY B 1 105 ? 16.081 44.482 51.663 1.00 33.54 85 GLY A N 1
ATOM 3454 C CA . GLY B 1 105 ? 17.200 45.261 52.073 1.00 31.85 85 GLY A CA 1
ATOM 3455 C C . GLY B 1 105 ? 17.520 46.361 51.083 1.00 39.84 85 GLY A C 1
ATOM 3456 O O . GLY B 1 105 ? 18.603 46.949 51.152 1.00 42.91 85 GLY A O 1
ATOM 3457 N N . ALA B 1 106 ? 16.621 46.626 50.150 1.00 36.42 86 ALA A N 1
ATOM 3458 C CA . ALA B 1 106 ? 16.807 47.699 49.182 1.00 38.47 86 ALA A CA 1
ATOM 3459 C C . ALA B 1 106 ? 16.488 49.057 49.818 1.00 45.71 86 ALA A C 1
ATOM 3460 O O . ALA B 1 106 ? 16.000 49.163 50.943 1.00 46.76 86 ALA A O 1
ATOM 3462 N N . GLU B 1 107 ? 16.849 50.110 49.114 1.00 35.41 87 GLU A N 1
ATOM 3463 C CA . GLU B 1 107 ? 16.537 51.479 49.506 1.00 36.03 87 GLU A CA 1
ATOM 3464 C C . GLU B 1 107 ? 15.997 52.152 48.244 1.00 46.37 87 GLU A C 1
ATOM 3465 O O . GLU B 1 107 ? 16.401 51.788 47.141 1.00 45.97 87 GLU A O 1
ATOM 3471 N N . GLY B 1 108 ? 15.036 53.057 48.384 1.00 45.04 88 GLY A N 1
ATOM 3472 C CA . GLY B 1 108 ? 14.567 53.852 47.262 1.00 42.73 88 GLY A CA 1
ATOM 3473 C C . GLY B 1 108 ? 13.217 53.453 46.692 1.00 42.39 88 GLY A C 1
ATOM 3474 O O . GLY B 1 108 ? 12.785 54.062 45.715 1.00 44.79 88 GLY A O 1
ATOM 3475 N N . ALA B 1 109 ? 12.557 52.425 47.218 1.00 38.24 89 ALA A N 1
ATOM 3476 C CA . ALA B 1 109 ? 11.263 52.047 46.650 1.00 36.52 89 ALA A CA 1
ATOM 3477 C C . ALA B 1 109 ? 10.184 53.020 47.121 1.00 43.01 89 ALA A C 1
ATOM 3478 O O . ALA B 1 109 ? 10.335 53.697 48.135 1.00 41.66 89 ALA A O 1
ATOM 3480 N N . ASP B 1 110 ? 9.095 53.100 46.347 1.00 37.82 90 ASP A N 1
ATOM 3481 C CA . ASP B 1 110 ? 7.911 53.829 46.780 1.00 41.85 90 ASP A CA 1
ATOM 3482 C C . ASP B 1 110 ? 7.072 53.019 47.757 1.00 38.65 90 ASP A C 1
ATOM 3483 O O . ASP B 1 110 ? 6.366 53.586 48.612 1.00 35.61 90 ASP A O 1
ATOM 3488 N N . ARG B 1 111 ? 7.145 51.703 47.651 1.00 41.63 91 ARG A N 1
ATOM 3489 C CA . ARG B 1 111 ? 6.274 50.847 48.431 1.00 40.43 91 ARG A CA 1
ATOM 3490 C C . ARG B 1 111 ? 7.047 49.582 48.755 1.00 33.60 91 ARG A C 1
ATOM 3491 O O . ARG B 1 111 ? 7.587 48.942 47.846 1.00 35.87 91 ARG A O 1
ATOM 3499 N N . TYR B 1 112 ? 7.097 49.224 50.027 1.00 30.51 92 TYR A N 1
ATOM 3500 C CA . TYR B 1 112 ? 7.772 48.000 50.446 1.00 33.04 92 TYR A CA 1
ATOM 3501 C C . TYR B 1 112 ? 6.708 46.970 50.783 1.00 35.85 92 TYR A C 1
ATOM 3502 O O . TYR B 1 112 ? 5.763 47.284 51.511 1.00 38.74 92 TYR A O 1
ATOM 3511 N N . LEU B 1 113 ? 6.847 45.766 50.239 1.00 32.38 93 LEU A N 1
ATOM 3512 C CA . LEU B 1 113 ? 5.791 44.760 50.282 1.00 34.24 93 LEU A CA 1
ATOM 3513 C C . LEU B 1 113 ? 6.086 43.696 51.342 1.00 33.59 93 LEU A C 1
ATOM 3514 O O . LEU B 1 113 ? 7.224 43.254 51.493 1.00 32.96 93 LEU A O 1
ATOM 3519 N N . SER B 1 114 ? 5.059 43.309 52.090 1.00 32.84 94 SER A N 1
ATOM 3520 C CA . SER B 1 114 ? 5.142 42.228 53.077 1.00 36.26 94 SER A CA 1
ATOM 3521 C C . SER B 1 114 ? 4.045 41.220 52.780 1.00 35.25 94 SER A C 1
ATOM 3522 O O . SER B 1 114 ? 3.113 41.505 52.035 1.00 32.19 94 SER A O 1
ATOM 3525 N N A HIS B 1 115 ? 4.144 40.052 53.423 0.58 39.36 95 HIS A N 1
ATOM 3526 N N B HIS B 1 115 ? 4.142 40.049 53.411 0.42 38.68 95 HIS A N 1
ATOM 3527 C CA A HIS B 1 115 ? 3.177 38.966 53.254 0.58 35.28 95 HIS A CA 1
ATOM 3528 C CA B HIS B 1 115 ? 3.192 38.976 53.148 0.42 35.20 95 HIS A CA 1
ATOM 3529 C C A HIS B 1 115 ? 1.755 39.478 53.451 0.58 34.01 95 HIS A C 1
ATOM 3530 C C B HIS B 1 115 ? 1.773 39.446 53.441 0.42 34.16 95 HIS A C 1
ATOM 3531 O O A HIS B 1 115 ? 1.472 40.209 54.406 0.58 35.74 95 HIS A O 1
ATOM 3532 O O B HIS B 1 115 ? 1.514 40.130 54.436 0.42 35.71 95 HIS A O 1
ATOM 3545 N N . GLY B 1 116 ? 0.854 39.107 52.545 1.00 32.72 96 GLY A N 1
ATOM 3546 C CA . GLY B 1 116 ? -0.522 39.543 52.675 1.00 38.53 96 GLY A CA 1
ATOM 3547 C C . GLY B 1 116 ? -0.857 40.887 52.024 1.00 39.34 96 GLY A C 1
ATOM 3548 O O . GLY B 1 116 ? -2.050 41.203 51.888 1.00 37.38 96 GLY A O 1
ATOM 3549 N N . ASP B 1 117 ? 0.141 41.687 51.624 1.00 36.47 97 ASP A N 1
ATOM 3550 C CA . ASP B 1 117 ? -0.130 42.952 50.914 1.00 38.16 97 ASP A CA 1
ATOM 3551 C C . ASP B 1 117 ? -0.802 42.677 49.577 1.00 38.33 97 ASP A C 1
ATOM 3552 O O . ASP B 1 117 ? -0.503 41.683 48.921 1.00 35.17 97 ASP A O 1
ATOM 3557 N N . LYS B 1 118 ? -1.704 43.563 49.164 1.00 35.13 98 LYS A N 1
ATOM 3558 C CA . LYS B 1 118 ? -2.367 43.438 47.871 1.00 34.01 98 LYS A CA 1
ATOM 3559 C C . LYS B 1 118 ? -1.910 44.594 47.000 1.00 33.45 98 LYS A C 1
ATOM 3560 O O . LYS B 1 118 ? -1.896 45.750 47.456 1.00 34.98 98 LYS A O 1
ATOM 3566 N N . VAL B 1 119 ? -1.471 44.286 45.792 1.00 28.43 99 VAL A N 1
ATOM 3567 C CA . VAL B 1 119 ? -1.090 45.315 44.831 1.00 34.80 99 VAL A CA 1
ATOM 3568 C C . VAL B 1 119 ? -2.223 45.452 43.818 1.00 35.32 99 VAL A C 1
ATOM 3569 O O . VAL B 1 119 ? -2.467 44.553 43.009 1.00 35.41 99 VAL A O 1
ATOM 3573 N N . GLU B 1 120 ? -2.913 46.564 43.874 1.00 36.60 100 GLU A N 1
ATOM 3574 C CA . GLU B 1 120 ? -4.164 46.768 43.180 1.00 39.57 100 GLU A CA 1
ATOM 3575 C C . GLU B 1 120 ? -3.953 47.418 41.820 1.00 37.93 100 GLU A C 1
ATOM 3576 O O . GLU B 1 120 ? -3.201 48.387 41.690 1.00 37.35 100 GLU A O 1
ATOM 3582 N N . PHE B 1 121 ? -4.687 46.942 40.828 1.00 33.71 101 PHE A N 1
ATOM 3583 C CA . PHE B 1 121 ? -4.730 47.664 39.551 1.00 37.38 101 PHE A CA 1
ATOM 3584 C C . PHE B 1 121 ? -6.124 47.473 38.981 1.00 35.49 101 PHE A C 1
ATOM 3585 O O . PHE B 1 121 ? -6.516 46.356 38.675 1.00 34.86 101 PHE A O 1
ATOM 3593 N N . GLY B 1 122 ? -6.878 48.543 38.865 1.00 38.39 102 GLY A N 1
ATOM 3594 C CA . GLY B 1 122 ? -8.265 48.359 38.509 1.00 37.78 102 GLY A CA 1
ATOM 3595 C C . GLY B 1 122 ? -8.970 47.669 39.648 1.00 41.69 102 GLY A C 1
ATOM 3596 O O . GLY B 1 122 ? -8.671 47.898 40.830 1.00 37.70 102 GLY A O 1
ATOM 3597 N N . THR B 1 123 ? -9.889 46.782 39.304 1.00 39.08 103 THR A N 1
ATOM 3598 C CA . THR B 1 123 ? -10.476 45.898 40.304 1.00 40.32 103 THR A CA 1
ATOM 3599 C C . THR B 1 123 ? -9.675 44.621 40.522 1.00 37.57 103 THR A C 1
ATOM 3600 O O . THR B 1 123 ? -10.109 43.756 41.285 1.00 37.81 103 THR A O 1
ATOM 3604 N N . ARG B 1 124 ? -8.546 44.452 39.849 1.00 34.17 104 ARG A N 1
ATOM 3605 C CA . ARG B 1 124 ? -7.753 43.253 40.004 1.00 32.24 104 ARG A CA 1
ATOM 3606 C C . ARG B 1 124 ? -6.639 43.524 41.023 1.00 34.99 104 ARG A C 1
ATOM 3607 O O . ARG B 1 124 ? -6.374 44.666 41.385 1.00 32.18 104 ARG A O 1
ATOM 3615 N N . TYR B 1 125 ? -6.033 42.455 41.535 1.00 31.79 105 TYR A N 1
ATOM 3616 C CA . TYR B 1 125 ? -4.896 42.598 42.444 1.00 32.06 105 TYR A CA 1
ATOM 3617 C C . TYR B 1 125 ? -4.035 41.341 42.426 1.00 31.76 105 TYR A C 1
ATOM 3618 O O . TYR B 1 125 ? -4.492 40.249 42.072 1.00 30.02 105 TYR A O 1
ATOM 3627 N N . LEU B 1 126 ? -2.766 41.531 42.813 1.00 31.06 106 LEU A N 1
ATOM 3628 C CA . LEU B 1 126 ? -1.844 40.474 43.223 1.00 28.82 106 LEU A CA 1
ATOM 3629 C C . LEU B 1 126 ? -1.735 40.505 44.746 1.00 29.06 106 LEU A C 1
ATOM 3630 O O . LEU B 1 126 ? -1.724 41.594 45.354 1.00 32.77 106 LEU A O 1
ATOM 3635 N N . THR B 1 127 ? -1.684 39.320 45.362 1.00 26.32 107 THR A N 1
ATOM 3636 C CA . THR B 1 127 ? -1.435 39.189 46.787 1.00 26.81 107 THR A CA 1
ATOM 3637 C C . THR B 1 127 ? 0.002 38.719 46.952 1.00 35.55 107 THR A C 1
ATOM 3638 O O . THR B 1 127 ? 0.482 37.857 46.201 1.00 32.50 107 THR A O 1
ATOM 3642 N N . VAL B 1 128 ? 0.698 39.307 47.901 1.00 30.80 108 VAL A N 1
ATOM 3643 C CA . VAL B 1 128 ? 2.102 38.979 48.166 1.00 28.42 108 VAL A CA 1
ATOM 3644 C C . VAL B 1 128 ? 2.159 37.779 49.100 1.00 30.13 108 VAL A C 1
ATOM 3645 O O . VAL B 1 128 ? 1.530 37.766 50.179 1.00 32.80 108 VAL A O 1
ATOM 3649 N N . ARG B 1 129 ? 2.880 36.720 48.691 1.00 32.03 109 ARG A N 1
ATOM 3650 C CA . ARG B 1 129 ? 3.266 35.666 49.640 1.00 31.64 109 ARG A CA 1
ATOM 3651 C C . ARG B 1 129 ? 4.774 35.731 49.824 1.00 32.30 109 ARG A C 1
ATOM 3652 O O . ARG B 1 129 ? 5.507 35.824 48.835 1.00 31.23 109 ARG A O 1
ATOM 3660 N N . ALA B 1 130 ? 5.241 35.710 51.080 1.00 34.74 110 ALA A N 1
ATOM 3661 C CA . ALA B 1 130 ? 6.682 35.719 51.329 1.00 31.76 110 ALA A CA 1
ATOM 3662 C C . ALA B 1 130 ? 7.267 34.336 50.985 1.00 29.92 110 ALA A C 1
ATOM 3663 O O . ALA B 1 130 ? 6.896 33.321 51.598 1.00 31.82 110 ALA A O 1
ATOM 3665 N N . THR B 1 131 ? 8.201 34.280 50.037 1.00 26.73 111 THR A N 1
ATOM 3666 C CA . THR B 1 131 ? 8.805 33.004 49.626 1.00 29.59 111 THR A CA 1
ATOM 3667 C C . THR B 1 131 ? 10.316 33.125 49.541 1.00 29.43 111 THR A C 1
ATOM 3668 O O . THR B 1 131 ? 10.900 32.929 48.463 1.00 32.47 111 THR A O 1
ATOM 3672 N N . PRO B 1 132 ? 10.984 33.386 50.658 1.00 28.30 112 PRO A N 1
ATOM 3673 C CA . PRO B 1 132 ? 12.449 33.523 50.628 1.00 37.41 112 PRO A CA 1
ATOM 3674 C C . PRO B 1 132 ? 13.135 32.172 50.450 1.00 36.00 112 PRO A C 1
ATOM 3675 O O . PRO B 1 132 ? 12.511 31.116 50.487 1.00 37.27 112 PRO A O 1
ATOM 3679 N N . GLY B 1 133 ? 14.446 32.220 50.227 1.00 31.91 113 GLY A N 1
ATOM 3680 C CA . GLY B 1 133 ? 15.222 31.027 49.969 1.00 30.27 113 GLY A CA 1
ATOM 3681 C C . GLY B 1 133 ? 16.304 31.228 48.935 1.00 31.51 113 GLY A C 1
ATOM 3682 O O . GLY B 1 133 ? 17.470 30.944 49.191 1.00 31.95 113 GLY A O 1
ATOM 3683 N N . HIS B 1 134 ? 15.914 31.748 47.767 1.00 28.23 114 HIS A N 1
ATOM 3684 C CA . HIS B 1 134 ? 16.865 32.234 46.790 1.00 25.49 114 HIS A CA 1
ATOM 3685 C C . HIS B 1 134 ? 17.564 33.473 47.326 1.00 29.17 114 HIS A C 1
ATOM 3686 O O . HIS B 1 134 ? 18.791 33.601 47.227 1.00 32.92 114 HIS A O 1
ATOM 3693 N N . THR B 1 135 ? 16.779 34.416 47.867 1.00 30.41 115 THR A N 1
ATOM 3694 C CA . THR B 1 135 ? 17.243 35.541 48.660 1.00 28.27 115 THR A CA 1
ATOM 3695 C C . THR B 1 135 ? 16.349 35.652 49.898 1.00 36.62 115 THR A C 1
ATOM 3696 O O . THR B 1 135 ? 15.296 35.017 49.991 1.00 35.93 115 THR A O 1
ATOM 3700 N N . ASP B 1 136 ? 16.757 36.535 50.815 1.00 36.36 116 ASP A N 1
ATOM 3701 C CA A ASP B 1 136 ? 15.957 36.897 51.983 0.48 38.88 116 ASP A CA 1
ATOM 3702 C CA B ASP B 1 136 ? 15.923 36.856 51.973 0.52 38.77 116 ASP A CA 1
ATOM 3703 C C . ASP B 1 136 ? 14.657 37.622 51.615 1.00 38.97 116 ASP A C 1
ATOM 3704 O O . ASP B 1 136 ? 13.714 37.639 52.408 1.00 45.70 116 ASP A O 1
ATOM 3713 N N . GLY B 1 137 ? 14.606 38.266 50.468 1.00 33.53 117 GLY A N 1
ATOM 3714 C CA . GLY B 1 137 ? 13.466 39.103 50.147 1.00 38.16 117 GLY A CA 1
ATOM 3715 C C . GLY B 1 137 ? 12.623 38.639 48.982 1.00 35.78 117 GLY A C 1
ATOM 3716 O O . GLY B 1 137 ? 11.850 39.427 48.450 1.00 37.49 117 GLY A O 1
ATOM 3717 N N . CYS B 1 138 ? 12.707 37.363 48.596 1.00 27.56 118 CYS A N 1
ATOM 3718 C CA . CYS B 1 138 ? 11.862 36.889 47.507 1.00 28.99 118 CYS A CA 1
ATOM 3719 C C . CYS B 1 138 ? 10.398 36.868 47.922 1.00 32.21 118 CYS A C 1
ATOM 3720 O O . CYS B 1 138 ? 10.038 36.449 49.031 1.00 29.39 118 CYS A O 1
ATOM 3723 N N . ILE B 1 139 ? 9.544 37.247 46.976 1.00 30.92 119 ILE A N 1
ATOM 3724 C CA . ILE B 1 139 ? 8.111 37.191 47.151 1.00 29.28 119 ILE A CA 1
ATOM 3725 C C . ILE B 1 139 ? 7.535 36.514 45.930 1.00 26.74 119 ILE A C 1
ATOM 3726 O O . ILE B 1 139 ? 8.102 36.549 44.833 1.00 28.24 119 ILE A O 1
ATOM 3731 N N . THR B 1 140 ? 6.347 35.971 46.121 1.00 25.14 120 THR A N 1
ATOM 3732 C CA . THR B 1 140 ? 5.584 35.349 45.055 1.00 25.35 120 THR A CA 1
ATOM 3733 C C . THR B 1 140 ? 4.308 36.148 44.960 1.00 25.49 120 THR A C 1
ATOM 3734 O O . THR B 1 140 ? 3.755 36.529 45.979 1.00 28.32 120 THR A O 1
ATOM 3738 N N . LEU B 1 141 ? 3.858 36.438 43.739 1.00 26.02 121 LEU A N 1
ATOM 3739 C CA . LEU B 1 141 ? 2.721 37.328 43.547 1.00 29.92 121 LEU A CA 1
ATOM 3740 C C . LEU B 1 141 ? 1.597 36.466 43.010 1.00 26.66 121 LEU A C 1
ATOM 3741 O O . LEU B 1 141 ? 1.745 35.860 41.941 1.00 28.20 121 LEU A O 1
ATOM 3746 N N . VAL B 1 142 ? 0.463 36.465 43.706 1.00 25.73 122 VAL A N 1
ATOM 3747 C CA . VAL B 1 142 ? -0.619 35.542 43.414 1.00 25.82 122 VAL A CA 1
ATOM 3748 C C . VAL B 1 142 ? -1.804 36.338 42.886 1.00 30.57 122 VAL A C 1
ATOM 3749 O O . VAL B 1 142 ? -2.334 37.201 43.590 1.00 29.29 122 VAL A O 1
ATOM 3753 N N . LEU B 1 143 ? -2.265 36.018 41.676 1.00 29.16 123 LEU A N 1
ATOM 3754 C CA . LEU B 1 143 ? -3.393 36.765 41.123 1.00 27.31 123 LEU A CA 1
ATOM 3755 C C . LEU B 1 143 ? -4.620 36.511 41.991 1.00 28.33 123 LEU A C 1
ATOM 3756 O O . LEU B 1 143 ? -4.821 35.400 42.482 1.00 29.41 123 LEU A O 1
ATOM 3761 N N . ASP B 1 144 ? -5.481 37.536 42.102 1.00 31.10 124 ASP A N 1
ATOM 3762 C CA . ASP B 1 144 ? -6.683 37.489 42.934 1.00 34.36 124 ASP A CA 1
ATOM 3763 C C . ASP B 1 144 ? -7.425 36.162 42.868 1.00 36.81 124 ASP A C 1
ATOM 3764 O O . ASP B 1 144 ? -7.782 35.591 43.899 1.00 38.45 124 ASP A O 1
ATOM 3769 N N . ASN B 1 145 ? -7.712 35.681 41.669 1.00 30.22 125 ASN A N 1
ATOM 3770 C CA . ASN B 1 145 ? -8.540 34.487 41.531 1.00 32.83 125 ASN A CA 1
ATOM 3771 C C . ASN B 1 145 ? -7.699 33.206 41.587 1.00 37.69 125 ASN A C 1
ATOM 3772 O O . ASN B 1 145 ? -8.237 32.125 41.399 1.00 38.17 125 ASN A O 1
ATOM 3777 N N . GLU B 1 146 ? -6.390 33.320 41.821 1.00 31.30 126 GLU A N 1
ATOM 3778 C CA . GLU B 1 146 ? -5.488 32.191 41.991 1.00 29.38 126 GLU A CA 1
ATOM 3779 C C . GLU B 1 146 ? -5.441 31.278 40.779 1.00 31.86 126 GLU A C 1
ATOM 3780 O O . GLU B 1 146 ? -5.190 30.083 40.945 1.00 33.04 126 GLU A O 1
ATOM 3786 N N . THR B 1 147 ? -5.645 31.826 39.566 1.00 30.57 127 THR A N 1
ATOM 3787 C CA . THR B 1 147 ? -5.416 31.069 38.343 1.00 27.21 127 THR A CA 1
ATOM 3788 C C . THR B 1 147 ? -3.978 31.164 37.872 1.00 30.57 127 THR A C 1
ATOM 3789 O O . THR B 1 147 ? -3.587 30.410 36.985 1.00 30.73 127 THR A O 1
ATOM 3793 N N . MET B 1 148 ? -3.186 32.074 38.435 1.00 25.65 128 MET A N 1
ATOM 3794 C CA . MET B 1 148 ? -1.779 32.145 38.097 1.00 29.27 128 MET A CA 1
ATOM 3795 C C . MET B 1 148 ? -1.059 32.846 39.236 1.00 26.48 128 MET A C 1
ATOM 3796 O O . MET B 1 148 ? -1.673 33.573 40.027 1.00 27.08 128 MET A O 1
ATOM 3801 N N . ALA B 1 149 ? 0.252 32.626 39.296 1.00 22.06 129 ALA A N 1
ATOM 3802 C CA . ALA B 1 149 ? 1.117 33.183 40.337 1.00 24.76 129 ALA A CA 1
ATOM 3803 C C . ALA B 1 149 ? 2.471 33.372 39.708 1.00 25.56 129 ALA A C 1
ATOM 3804 O O . ALA B 1 149 ? 2.828 32.637 38.786 1.00 25.47 129 ALA A O 1
ATOM 3806 N N . PHE B 1 150 ? 3.222 34.350 40.215 1.00 23.58 130 PHE A N 1
ATOM 3807 C CA . PHE B 1 150 ? 4.504 34.739 39.644 1.00 24.05 130 PHE A CA 1
ATOM 3808 C C . PHE B 1 150 ? 5.513 34.397 40.718 1.00 27.54 130 PHE A C 1
ATOM 3809 O O . PHE B 1 150 ? 5.470 34.980 41.813 1.00 26.84 130 PHE A O 1
ATOM 3817 N N . THR B 1 151 ? 6.379 33.414 40.424 1.00 25.86 13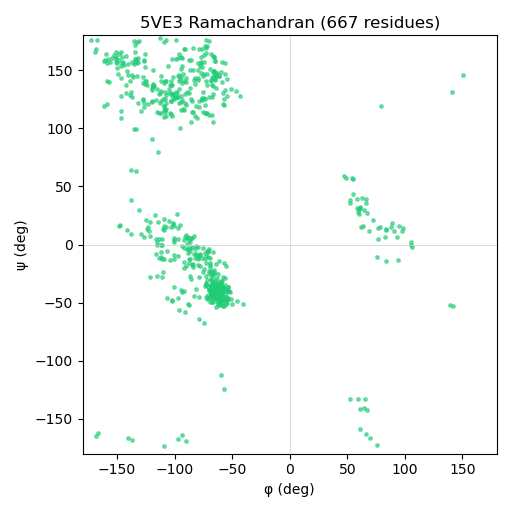1 THR A N 1
ATOM 3818 C CA . THR B 1 151 ? 7.167 32.772 41.470 1.00 25.88 131 THR A CA 1
ATOM 3819 C C . THR B 1 151 ? 8.582 33.289 41.552 1.00 28.69 131 THR A C 1
ATOM 3820 O O . THR B 1 151 ? 9.353 32.775 42.359 1.00 25.40 131 THR A O 1
ATOM 3824 N N . GLY B 1 152 ? 8.959 34.277 40.730 1.00 25.28 132 GLY A N 1
ATOM 3825 C CA . GLY B 1 152 ? 10.305 34.797 40.863 1.00 24.20 132 GLY A CA 1
ATOM 3826 C C . GLY B 1 152 ? 11.349 33.754 40.527 1.00 25.65 132 GLY A C 1
ATOM 3827 O O . GLY B 1 152 ? 11.200 32.945 39.596 1.00 28.46 132 GLY A O 1
ATOM 3828 N N . ASP B 1 153 ? 12.434 33.761 41.300 1.00 28.48 133 ASP A N 1
ATOM 3829 C CA . ASP B 1 153 ? 13.435 32.700 41.230 1.00 28.21 133 ASP A CA 1
ATOM 3830 C C . ASP B 1 153 ? 13.269 31.716 42.385 1.00 32.62 133 ASP A C 1
ATOM 3831 O O . ASP B 1 153 ? 14.200 30.992 42.734 1.00 31.58 133 ASP A O 1
ATOM 3836 N N . CYS B 1 154 ? 12.106 31.703 43.019 1.00 26.55 134 CYS A N 1
ATOM 3837 C CA . CYS B 1 154 ? 11.911 30.749 44.081 1.00 24.15 134 CYS A CA 1
ATOM 3838 C C . CYS B 1 154 ? 11.723 29.367 43.430 1.00 30.90 134 CYS A C 1
ATOM 3839 O O . CYS B 1 154 ? 12.553 28.470 43.572 1.00 33.59 134 CYS A O 1
ATOM 3842 N N . LEU B 1 155 ? 10.617 29.210 42.728 1.00 28.63 135 LEU A N 1
ATOM 3843 C CA . LEU B 1 155 ? 10.294 28.002 41.983 1.00 28.03 135 LEU A CA 1
ATOM 3844 C C . LEU B 1 155 ? 10.448 28.325 40.500 1.00 30.44 135 LEU A C 1
ATOM 3845 O O . LEU B 1 155 ? 9.918 29.323 40.032 1.00 27.53 135 LEU A O 1
ATOM 3850 N N . LEU B 1 156 ? 11.194 27.503 39.776 1.00 27.77 136 LEU A N 1
ATOM 3851 C CA . LEU B 1 156 ? 11.338 27.649 38.339 1.00 24.21 136 LEU A CA 1
ATOM 3852 C C . LEU B 1 156 ? 10.665 26.436 37.685 1.00 28.46 136 LEU A C 1
ATOM 3853 O O . LEU B 1 156 ? 10.222 25.516 38.384 1.00 28.89 136 LEU A O 1
ATOM 3858 N N . ILE B 1 157 ? 10.644 26.385 36.352 1.00 25.78 137 ILE A N 1
ATOM 3859 C CA . ILE B 1 157 ? 10.010 25.261 35.655 1.00 25.15 137 ILE A CA 1
ATOM 3860 C C . ILE B 1 157 ? 10.898 24.033 35.838 1.00 30.63 137 ILE A C 1
ATOM 3861 O O . ILE B 1 157 ? 12.023 23.988 35.327 1.00 27.18 137 ILE A O 1
ATOM 3866 N N . ARG B 1 158 ? 10.393 23.018 36.581 1.00 25.76 138 ARG A N 1
ATOM 3867 C CA . ARG B 1 158 ? 11.155 21.819 36.928 1.00 27.59 138 ARG A CA 1
ATOM 3868 C C . ARG B 1 158 ? 12.489 22.156 37.568 1.00 29.67 138 ARG A C 1
ATOM 3869 O O . ARG B 1 158 ? 13.461 21.420 37.413 1.00 30.07 138 ARG A O 1
ATOM 3877 N N . GLY B 1 159 ? 12.537 23.223 38.366 1.00 25.41 139 GLY A N 1
ATOM 3878 C CA . GLY B 1 159 ? 13.791 23.515 39.029 1.00 22.89 139 GLY A CA 1
ATOM 3879 C C . GLY B 1 159 ? 13.553 24.562 40.095 1.00 27.32 139 GLY A C 1
ATOM 3880 O O . GLY B 1 159 ? 12.416 24.800 40.513 1.00 25.57 139 GLY A O 1
ATOM 3881 N N . THR B 1 160 ? 14.643 25.160 40.566 1.00 30.07 140 THR A N 1
ATOM 3882 C CA . THR B 1 160 ? 14.517 26.271 41.517 1.00 29.57 140 THR A CA 1
ATOM 3883 C C . THR B 1 160 ? 15.647 27.251 41.264 1.00 26.21 140 THR A C 1
ATOM 3884 O O . THR B 1 160 ? 16.645 26.901 40.635 1.00 27.83 140 THR A O 1
ATOM 3888 N N . GLY B 1 161 ? 15.523 28.464 41.825 1.00 29.38 141 GLY A N 1
ATOM 3889 C CA . GLY B 1 161 ? 16.666 29.363 41.858 1.00 29.36 141 GLY A CA 1
ATOM 3890 C C . GLY B 1 161 ? 17.794 28.843 42.740 1.00 29.21 141 GLY A C 1
ATOM 3891 O O . GLY B 1 161 ? 17.620 27.951 43.567 1.00 30.56 141 GLY A O 1
ATOM 3892 N N . ARG B 1 162 ? 18.995 29.376 42.541 1.00 27.23 142 ARG A N 1
ATOM 3893 C CA . ARG B 1 162 ? 20.100 28.893 43.362 1.00 28.41 142 ARG A CA 1
ATOM 3894 C C . ARG B 1 162 ? 20.000 29.517 44.755 1.00 33.07 142 ARG A C 1
ATOM 3895 O O . ARG B 1 162 ? 19.308 30.519 44.966 1.00 31.76 142 ARG A O 1
ATOM 3903 N N . THR B 1 163 ? 20.678 28.901 45.715 1.00 28.87 143 THR A N 1
ATOM 3904 C CA . THR B 1 163 ? 20.529 29.286 47.109 1.00 25.52 143 THR A CA 1
ATOM 3905 C C . THR B 1 163 ? 21.853 29.655 47.749 1.00 34.07 143 THR A C 1
ATOM 3906 O O . THR B 1 163 ? 21.925 29.739 48.973 1.00 36.48 143 THR A O 1
ATOM 3910 N N . ASP B 1 164 ? 22.910 29.852 46.974 1.00 33.65 144 ASP A N 1
ATOM 3911 C CA . ASP B 1 164 ? 24.229 30.061 47.546 1.00 32.46 144 ASP A CA 1
ATOM 3912 C C . ASP B 1 164 ? 24.679 31.526 47.586 1.00 37.85 144 ASP A C 1
ATOM 3913 O O . ASP B 1 164 ? 25.822 31.766 47.960 1.00 39.89 144 ASP A O 1
ATOM 3918 N N . PHE B 1 165 ? 23.838 32.503 47.223 1.00 33.74 145 PHE A N 1
ATOM 3919 C CA . PHE B 1 165 ? 24.204 33.921 47.361 1.00 36.19 145 PHE A CA 1
ATOM 3920 C C . PHE B 1 165 ? 23.032 34.686 47.965 1.00 35.62 145 PHE A C 1
ATOM 3921 O O . PHE B 1 165 ? 21.941 34.139 48.134 1.00 33.19 145 PHE A O 1
ATOM 3929 N N . GLN B 1 166 ? 23.246 35.981 48.255 1.00 34.92 146 GLN A N 1
ATOM 3930 C CA . GLN B 1 166 ? 22.144 36.888 48.612 1.00 35.86 146 GLN A CA 1
ATOM 3931 C C . GLN B 1 166 ? 21.363 36.400 49.843 1.00 32.97 146 GLN A C 1
ATOM 3932 O O . GLN B 1 166 ? 20.132 36.540 49.927 1.00 30.52 146 GLN A O 1
ATOM 3938 N N . ARG B 1 167 ? 22.092 35.861 50.820 1.00 32.11 147 ARG A N 1
ATOM 3939 C CA . ARG B 1 167 ? 21.530 35.298 52.054 1.00 32.51 147 ARG A CA 1
ATOM 3940 C C . ARG B 1 167 ? 20.591 34.143 51.753 1.00 36.53 147 ARG A C 1
ATOM 3941 O O . ARG B 1 167 ? 19.644 33.911 52.497 1.00 37.42 147 ARG A O 1
ATOM 3949 N N . GLY B 1 168 ? 20.782 33.459 50.623 1.00 29.63 148 GLY A N 1
ATOM 3950 C CA . GLY B 1 168 ? 19.891 32.373 50.276 1.00 33.61 148 GLY A CA 1
ATOM 3951 C C . GLY B 1 168 ? 20.048 31.216 51.261 1.00 29.55 148 GLY A C 1
ATOM 3952 O O . GLY B 1 168 ? 21.016 31.120 51.987 1.00 29.45 148 GLY A O 1
ATOM 3953 N N . ASP B 1 169 ? 19.067 30.325 51.292 1.00 30.52 149 ASP A N 1
ATOM 3954 C CA . ASP B 1 169 ? 19.086 29.210 52.247 1.00 30.86 149 ASP A CA 1
ATOM 3955 C C . ASP B 1 169 ? 18.171 28.133 51.689 1.00 29.69 149 ASP A C 1
ATOM 3956 O O . ASP B 1 169 ? 16.979 28.378 51.476 1.00 29.50 149 ASP A O 1
ATOM 3961 N N . ALA B 1 170 ? 18.713 26.946 51.447 1.00 34.05 150 ALA A N 1
ATOM 3962 C CA . ALA B 1 170 ? 17.902 25.909 50.819 1.00 32.50 150 ALA A CA 1
ATOM 3963 C C . ALA B 1 170 ? 16.790 25.415 51.747 1.00 28.81 150 ALA A C 1
ATOM 3964 O O . ALA B 1 170 ? 15.705 25.020 51.264 1.00 29.90 150 ALA A O 1
ATOM 3966 N N . HIS B 1 171 ? 17.058 25.357 53.055 1.00 28.12 151 HIS A N 1
ATOM 3967 C CA . HIS B 1 171 ? 16.009 24.949 53.993 1.00 33.72 151 HIS A CA 1
ATOM 3968 C C . HIS B 1 171 ? 14.834 25.897 53.890 1.00 36.31 151 HIS A C 1
ATOM 3969 O O . HIS B 1 171 ? 13.681 25.475 53.772 1.00 38.00 151 HIS A O 1
ATOM 3976 N N . THR B 1 172 ? 15.120 27.196 53.881 1.00 32.56 152 THR A N 1
ATOM 3977 C CA . THR B 1 172 ? 14.064 28.188 53.773 1.00 30.41 152 THR A CA 1
ATOM 3978 C C . THR B 1 172 ? 13.316 28.079 52.455 1.00 28.16 152 THR A C 1
ATOM 3979 O O . THR B 1 172 ? 12.083 28.191 52.420 1.00 31.69 152 THR A O 1
ATOM 3983 N N . MET B 1 173 ? 14.044 27.896 51.343 1.00 26.04 153 MET A N 1
ATOM 3984 C CA . MET B 1 173 ? 13.416 27.718 50.044 1.00 29.04 153 MET A CA 1
ATOM 3985 C C . MET B 1 173 ? 12.454 26.539 50.016 1.00 26.99 153 MET A C 1
ATOM 3986 O O . MET B 1 173 ? 11.348 26.662 49.496 1.00 28.58 153 MET A O 1
ATOM 3991 N N . PHE B 1 174 ? 12.873 25.383 50.534 1.00 29.52 154 PHE A N 1
ATOM 3992 C CA . PHE B 1 174 ? 12.002 24.209 50.571 1.00 26.88 154 PHE A CA 1
ATOM 3993 C C . PHE B 1 174 ? 10.697 24.517 51.305 1.00 30.88 154 PHE A C 1
ATOM 3994 O O . PHE B 1 174 ? 9.607 24.249 50.803 1.00 30.50 154 PHE A O 1
ATOM 4002 N N . ARG B 1 175 ? 10.799 25.117 52.491 1.00 30.69 155 ARG A N 1
ATOM 4003 C CA . ARG B 1 175 ? 9.614 25.412 53.294 1.00 32.09 155 ARG A CA 1
ATOM 4004 C C . ARG B 1 175 ? 8.732 26.420 52.586 1.00 33.36 155 ARG A C 1
ATOM 4005 O O . ARG B 1 175 ? 7.501 26.299 52.604 1.00 36.12 155 ARG A O 1
ATOM 4013 N N . ALA B 1 176 ? 9.355 27.406 51.938 1.00 33.00 156 ALA A N 1
ATOM 4014 C CA . ALA B 1 176 ? 8.620 28.418 51.182 1.00 32.44 156 ALA A CA 1
ATOM 4015 C C . ALA B 1 176 ? 7.818 27.796 50.054 1.00 34.40 156 ALA A C 1
ATOM 4016 O O . ALA B 1 176 ? 6.620 28.062 49.902 1.00 35.16 156 ALA A O 1
ATOM 4018 N N . VAL B 1 177 ? 8.466 26.943 49.247 1.00 31.89 157 VAL A N 1
ATOM 4019 C CA . VAL B 1 177 ? 7.747 26.314 48.147 1.00 28.03 157 VAL A CA 1
ATOM 4020 C C . VAL B 1 177 ? 6.609 25.457 48.670 1.00 27.72 157 VAL A C 1
ATOM 4021 O O . VAL B 1 177 ? 5.464 25.542 48.178 1.00 28.99 157 VAL A O 1
ATOM 4025 N N . HIS B 1 178 ? 6.908 24.588 49.646 1.00 28.91 158 HIS A N 1
ATOM 4026 C CA . HIS B 1 178 ? 5.880 23.702 50.159 1.00 34.04 158 HIS A CA 1
ATOM 4027 C C . HIS B 1 178 ? 4.784 24.490 50.876 1.00 38.47 158 HIS A C 1
ATOM 4028 O O . HIS B 1 178 ? 3.598 24.164 50.739 1.00 39.70 158 HIS A O 1
ATOM 4035 N N . GLY B 1 179 ? 5.141 25.550 51.587 1.00 34.12 159 GLY A N 1
ATOM 4036 C CA . GLY B 1 179 ? 4.127 26.227 52.369 1.00 36.26 159 GLY A CA 1
ATOM 4037 C C . GLY B 1 179 ? 3.340 27.298 51.623 1.00 35.45 159 GLY A C 1
ATOM 4038 O O . GLY B 1 179 ? 2.199 27.619 51.999 1.00 35.26 159 GLY A O 1
ATOM 4039 N N . GLN B 1 180 ? 3.943 27.903 50.603 1.00 30.49 160 GLN A N 1
ATOM 4040 C CA . GLN B 1 180 ? 3.328 29.073 49.957 1.00 29.63 160 GLN A CA 1
ATOM 4041 C C . GLN B 1 180 ? 2.933 28.828 48.507 1.00 34.11 160 GLN A C 1
ATOM 4042 O O . GLN B 1 180 ? 2.059 29.529 47.972 1.00 30.56 160 GLN A O 1
ATOM 4048 N N . ILE B 1 181 ? 3.612 27.919 47.815 1.00 28.33 161 ILE A N 1
ATOM 4049 C CA . ILE B 1 181 ? 3.379 27.716 46.393 1.00 27.14 161 ILE A CA 1
ATOM 4050 C C . ILE B 1 181 ? 2.634 26.417 46.149 1.00 29.81 161 ILE A C 1
ATOM 4051 O O . ILE B 1 181 ? 1.614 26.399 45.464 1.00 31.25 161 ILE A O 1
ATOM 4056 N N . PHE B 1 182 ? 3.063 25.333 46.794 1.00 28.23 162 PHE A N 1
ATOM 4057 C CA . PHE B 1 182 ? 2.355 24.069 46.583 1.00 26.61 162 PHE A CA 1
ATOM 4058 C C . PHE B 1 182 ? 0.983 24.047 47.254 1.00 32.25 162 PHE A C 1
ATOM 4059 O O . PHE B 1 182 ? 0.218 23.110 47.034 1.00 32.37 162 PHE A O 1
ATOM 4067 N N . THR B 1 183 ? 0.628 25.066 48.025 1.00 31.31 163 THR A N 1
ATOM 4068 C CA . THR B 1 183 ? -0.692 25.144 48.615 1.00 31.03 163 THR A CA 1
ATOM 4069 C C . THR B 1 183 ? -1.664 25.918 47.731 1.00 32.89 163 THR A C 1
ATOM 4070 O O . THR B 1 183 ? -2.832 26.062 48.103 1.00 35.25 163 THR A O 1
ATOM 4074 N N . LEU B 1 184 ? -1.207 26.460 46.595 1.00 32.78 164 LEU A N 1
ATOM 4075 C CA . LEU B 1 184 ? -2.121 27.057 45.624 1.00 27.87 164 LEU A CA 1
ATOM 4076 C C . LEU B 1 184 ? -2.903 25.950 44.914 1.00 32.18 164 LEU A C 1
ATOM 4077 O O . LEU B 1 184 ? -2.530 24.782 44.998 1.00 32.59 164 LEU A O 1
ATOM 4082 N N . PRO B 1 185 ? -4.001 26.281 44.218 1.00 34.44 165 PRO A N 1
ATOM 4083 C CA . PRO B 1 185 ? -4.766 25.241 43.494 1.00 35.14 165 PRO A CA 1
ATOM 4084 C C . PRO B 1 185 ? -3.914 24.509 42.453 1.00 30.15 165 PRO A C 1
ATOM 4085 O O . PRO B 1 185 ? -3.017 25.095 41.844 1.00 28.58 165 PRO A O 1
ATOM 4089 N N A THR B 1 186 ? -4.249 23.230 42.234 0.59 30.53 166 THR A N 1
ATOM 4090 N N B THR B 1 186 ? -4.241 23.237 42.197 0.41 30.62 166 THR A N 1
ATOM 4091 C CA A THR B 1 186 ? -3.484 22.367 41.326 0.59 30.54 166 THR A CA 1
ATOM 4092 C CA B THR B 1 186 ? -3.372 22.428 41.335 0.41 30.71 166 THR A CA 1
ATOM 4093 C C A THR B 1 186 ? -3.324 23.013 39.957 0.59 33.74 166 THR A C 1
ATOM 4094 C C B THR B 1 186 ? -3.333 22.944 39.897 0.41 33.18 166 THR A C 1
ATOM 4095 O O A THR B 1 186 ? -2.226 23.039 39.389 0.59 30.02 166 THR A O 1
ATOM 4096 O O B THR B 1 186 ? -2.309 22.799 39.219 0.41 30.83 166 THR A O 1
ATOM 4103 N N . ALA B 1 187 ? -4.427 23.546 39.417 1.00 32.27 167 ALA A N 1
ATOM 4104 C CA . ALA B 1 187 ? -4.499 24.132 38.091 1.00 29.56 167 ALA A CA 1
ATOM 4105 C C . ALA B 1 187 ? -3.819 25.478 37.982 1.00 31.31 167 ALA A C 1
ATOM 4106 O O . ALA B 1 187 ? -3.775 26.015 36.867 1.00 29.29 167 ALA A O 1
ATOM 4108 N N . CYS B 1 188 ? -3.330 26.051 39.097 1.00 28.42 168 CYS A N 1
ATOM 4109 C CA . CYS B 1 188 ? -2.783 27.400 39.074 1.00 25.71 168 CYS A CA 1
ATOM 4110 C C . CYS B 1 188 ? -1.495 27.432 38.269 1.00 27.68 168 CYS A C 1
ATOM 4111 O O . CYS B 1 188 ? -0.572 26.627 38.514 1.00 24.59 168 CYS A O 1
ATOM 4114 N N . LEU B 1 189 ? -1.443 28.340 37.289 1.00 26.93 169 LEU A N 1
ATOM 4115 C CA . LEU B 1 189 ? -0.237 28.484 36.466 1.00 25.86 169 LEU A CA 1
ATOM 4116 C C . LEU B 1 189 ? 0.844 29.204 37.238 1.00 27.18 169 LEU A C 1
ATOM 4117 O O . LEU B 1 189 ? 0.565 30.105 38.022 1.00 29.81 169 LEU A O 1
ATOM 4122 N N . LEU B 1 190 ? 2.094 28.815 36.997 1.00 23.21 170 LEU A N 1
ATOM 4123 C CA . LEU B 1 190 ? 3.211 29.403 37.711 1.00 22.95 170 LEU A CA 1
ATOM 4124 C C . LEU B 1 190 ? 4.157 29.978 36.682 1.00 26.21 170 LEU A C 1
ATOM 4125 O O . LEU B 1 190 ? 4.700 29.240 35.852 1.00 24.60 170 LEU A O 1
ATOM 4130 N N . TYR B 1 191 ? 4.392 31.278 36.785 1.00 22.77 171 TYR A N 1
ATOM 4131 C CA . TYR B 1 191 ? 5.214 31.991 35.831 1.00 22.61 171 TYR A CA 1
ATOM 4132 C C . TYR B 1 191 ? 6.508 32.378 36.499 1.00 24.07 171 TYR A C 1
ATOM 4133 O O . TYR B 1 191 ? 6.464 33.185 37.431 1.00 28.47 171 TYR A O 1
ATOM 4142 N N . PRO B 1 192 ? 7.644 31.864 36.058 1.00 23.16 172 PRO A N 1
ATOM 4143 C CA . PRO B 1 192 ? 8.913 32.095 36.755 1.00 24.60 172 PRO A CA 1
ATOM 4144 C C . PRO B 1 192 ? 9.639 33.320 36.211 1.00 23.15 172 PRO A C 1
ATOM 4145 O O . PRO B 1 192 ? 9.297 33.866 35.171 1.00 23.95 172 PRO A O 1
ATOM 4149 N N . ALA B 1 193 ? 10.673 33.748 36.948 1.00 24.08 173 ALA A N 1
ATOM 4150 C CA . ALA B 1 193 ? 11.383 34.942 36.522 1.00 28.89 173 ALA A CA 1
ATOM 4151 C C . ALA B 1 193 ? 12.481 34.628 35.527 1.00 29.70 173 ALA A C 1
ATOM 4152 O O . ALA B 1 193 ? 13.008 35.554 34.902 1.00 27.54 173 ALA A O 1
ATOM 4154 N N . HIS B 1 194 ? 12.846 33.354 35.356 1.00 24.54 174 HIS A N 1
ATOM 4155 C CA . HIS B 1 194 ? 13.841 32.987 34.353 1.00 25.19 174 HIS A CA 1
ATOM 4156 C C . HIS B 1 194 ? 13.480 31.629 33.750 1.00 27.17 174 HIS A C 1
ATOM 4157 O O . HIS B 1 194 ? 12.812 30.820 34.390 1.00 24.91 174 HIS A O 1
ATOM 4164 N N . ASP B 1 195 ? 13.976 31.379 32.539 1.00 26.50 175 ASP A N 1
ATOM 4165 C CA . ASP B 1 195 ? 13.968 30.024 31.993 1.00 31.59 175 ASP A CA 1
ATOM 4166 C C . ASP B 1 195 ? 15.012 29.947 30.914 1.00 30.28 175 ASP A C 1
ATOM 4167 O O . ASP B 1 195 ? 15.182 30.904 30.160 1.00 29.91 175 ASP A O 1
ATOM 4172 N N . TYR B 1 196 ? 15.731 28.817 30.857 1.00 26.45 176 TYR A N 1
ATOM 4173 C CA . TYR B 1 196 ? 16.877 28.715 29.949 1.00 28.91 176 TYR A CA 1
ATOM 4174 C C . TYR B 1 196 ? 16.645 27.697 28.846 1.00 30.72 176 TYR A C 1
ATOM 4175 O O . TYR B 1 196 ? 17.556 27.439 28.055 1.00 33.19 176 TYR A O 1
ATOM 4184 N N . ARG B 1 197 ? 15.436 27.118 28.771 1.00 28.62 177 ARG A N 1
ATOM 4185 C CA . ARG B 1 197 ? 15.126 26.057 27.813 1.00 32.34 177 ARG A CA 1
ATOM 4186 C C . ARG B 1 197 ? 13.933 26.409 26.914 1.00 35.76 177 ARG A C 1
ATOM 4187 O O . ARG B 1 197 ? 13.387 25.531 26.261 1.00 35.70 177 ARG A O 1
ATOM 4195 N N . GLY B 1 198 ? 13.510 27.658 26.860 1.00 31.22 178 GLY A N 1
ATOM 4196 C CA . GLY B 1 198 ? 12.372 27.968 26.004 1.00 31.23 178 GLY A CA 1
ATOM 4197 C C . GLY B 1 198 ? 11.035 27.582 26.599 1.00 30.07 178 GLY A C 1
ATOM 4198 O O . GLY B 1 198 ? 10.044 27.492 25.876 1.00 32.49 178 GLY A O 1
ATOM 4199 N N . LEU B 1 199 ? 10.969 27.313 27.896 1.00 27.67 179 LEU A N 1
ATOM 4200 C CA . LEU B 1 199 ? 9.696 26.968 28.516 1.00 24.34 179 LEU A CA 1
ATOM 4201 C C . LEU B 1 199 ? 9.092 28.239 29.128 1.00 29.86 179 LEU A C 1
ATOM 4202 O O . LEU B 1 199 ? 9.827 29.097 29.619 1.00 30.26 179 LEU A O 1
ATOM 4207 N N . THR B 1 200 ? 7.761 28.396 29.046 1.00 26.14 180 THR A N 1
ATOM 4208 C CA . THR B 1 200 ? 7.164 29.663 29.450 1.00 28.43 180 THR A CA 1
ATOM 4209 C C . THR B 1 200 ? 6.358 29.585 30.732 1.00 27.75 180 THR A C 1
ATOM 4210 O O . THR B 1 200 ? 6.189 30.603 31.376 1.00 23.91 180 THR A O 1
ATOM 4214 N N . VAL B 1 201 ? 5.853 28.413 31.133 1.00 24.61 181 VAL A N 1
ATOM 4215 C CA . VAL B 1 201 ? 4.945 28.362 32.276 1.00 20.62 181 VAL A CA 1
ATOM 4216 C C . VAL B 1 201 ? 4.915 26.926 32.778 1.00 27.23 181 VAL A C 1
ATOM 4217 O O . VAL B 1 201 ? 5.244 25.978 32.049 1.00 24.14 181 VAL A O 1
ATOM 4221 N N . THR B 1 202 ? 4.541 26.763 34.029 1.00 24.12 182 THR A N 1
ATOM 4222 C CA . THR B 1 202 ? 4.338 25.468 34.641 1.00 25.38 182 THR A CA 1
ATOM 4223 C C . THR B 1 202 ? 3.102 25.614 35.520 1.00 29.17 182 THR A C 1
ATOM 4224 O O . THR B 1 202 ? 2.326 26.556 35.394 1.00 26.75 182 THR A O 1
ATOM 4228 N N . SER B 1 203 ? 2.863 24.652 36.391 1.00 32.13 183 SER A N 1
ATOM 4229 C CA . SER B 1 203 ? 1.611 24.662 37.129 1.00 29.36 183 SER A CA 1
ATOM 4230 C C . SER B 1 203 ? 1.874 23.981 38.463 1.00 29.56 183 SER A C 1
ATOM 4231 O O . SER B 1 203 ? 2.861 23.256 38.623 1.00 27.65 183 SER A O 1
ATOM 4234 N N . VAL B 1 204 ? 1.001 24.244 39.434 1.00 28.93 184 VAL A N 1
ATOM 4235 C CA . VAL B 1 204 ? 1.222 23.713 40.771 1.00 27.78 184 VAL A CA 1
ATOM 4236 C C . VAL B 1 204 ? 1.246 22.181 40.733 1.00 29.11 184 VAL A C 1
ATOM 4237 O O . VAL B 1 204 ? 2.174 21.550 41.238 1.00 30.16 184 VAL A O 1
ATOM 4241 N N . GLY B 1 205 ? 0.217 21.570 40.134 1.00 25.98 185 GLY A N 1
ATOM 4242 C CA . GLY B 1 205 ? 0.152 20.103 40.059 1.00 28.30 185 GLY A CA 1
ATOM 4243 C C . GLY B 1 205 ? 1.387 19.497 39.416 1.00 29.95 185 GLY A C 1
ATOM 4244 O O . GLY B 1 205 ? 1.916 18.489 39.900 1.00 32.24 185 GLY A O 1
ATOM 4245 N N . GLU B 1 206 ? 1.845 20.081 38.291 1.00 28.25 186 GLU A N 1
ATOM 4246 C CA . GLU B 1 206 ? 3.062 19.589 37.643 1.00 31.34 186 GLU A CA 1
ATOM 4247 C C . GLU B 1 206 ? 4.233 19.625 38.594 1.00 27.19 186 GLU A C 1
ATOM 4248 O O . GLU B 1 206 ? 5.005 18.671 38.677 1.00 30.51 186 GLU A O 1
ATOM 4254 N N . GLU B 1 207 ? 4.477 20.787 39.193 1.00 25.16 187 GLU A N 1
ATOM 4255 C CA . GLU B 1 207 ? 5.671 20.913 40.000 1.00 24.68 187 GLU A CA 1
ATOM 4256 C C . GLU B 1 207 ? 5.561 20.066 41.244 1.00 26.67 187 GLU A C 1
ATOM 4257 O O . GLU B 1 207 ? 6.546 19.494 41.695 1.00 25.70 187 GLU A O 1
ATOM 4263 N N . ARG B 1 208 ? 4.395 20.057 41.876 1.00 23.98 188 ARG A N 1
ATOM 4264 C CA . ARG B 1 208 ? 4.243 19.262 43.075 1.00 29.42 188 ARG A CA 1
ATOM 4265 C C . ARG B 1 208 ? 4.605 17.803 42.808 1.00 26.76 188 ARG A C 1
ATOM 4266 O O . ARG B 1 208 ? 5.258 17.136 43.627 1.00 29.92 188 ARG A O 1
ATOM 4274 N N . ARG B 1 209 ? 4.169 17.279 41.684 1.00 25.31 189 ARG A N 1
ATOM 4275 C CA A ARG B 1 209 ? 4.423 15.871 41.370 0.78 30.47 189 ARG A CA 1
ATOM 4276 C CA B ARG B 1 209 ? 4.419 15.875 41.364 0.17 32.15 189 ARG A CA 1
ATOM 4277 C CA C ARG B 1 209 ? 4.423 15.875 41.370 0.04 32.47 189 ARG A CA 1
ATOM 4278 C C . ARG B 1 209 ? 5.814 15.651 40.786 1.00 32.46 189 ARG A C 1
ATOM 4279 O O . ARG B 1 209 ? 6.505 14.712 41.177 1.00 31.95 189 ARG A O 1
ATOM 4301 N N . PHE B 1 210 ? 6.242 16.499 39.834 1.00 29.05 190 PHE A N 1
ATOM 4302 C CA . PHE B 1 210 ? 7.409 16.211 38.996 1.00 25.40 190 PHE A CA 1
ATOM 4303 C C . PHE B 1 210 ? 8.636 17.093 39.220 1.00 26.15 190 PHE A C 1
ATOM 4304 O O . PHE B 1 210 ? 9.658 16.846 38.593 1.00 30.65 190 PHE A O 1
ATOM 4312 N N . ASN B 1 211 ? 8.567 18.115 40.026 1.00 27.76 191 ASN A N 1
ATOM 4313 C CA . ASN B 1 211 ? 9.794 18.898 40.246 1.00 31.37 191 ASN A CA 1
ATOM 4314 C C . ASN B 1 211 ? 10.916 17.991 40.772 1.00 27.61 191 ASN A C 1
ATOM 4315 O O . ASN B 1 211 ? 10.731 17.325 41.814 1.00 29.41 191 ASN A O 1
ATOM 4320 N N . PRO B 1 212 ? 12.042 17.876 40.052 1.00 26.81 192 PRO A N 1
ATOM 4321 C CA . PRO B 1 212 ? 13.040 16.854 40.390 1.00 28.86 192 PRO A CA 1
ATOM 4322 C C . PRO B 1 212 ? 13.872 17.226 41.614 1.00 30.53 192 PRO A C 1
ATOM 4323 O O . PRO B 1 212 ? 14.615 16.375 42.094 1.00 28.76 192 PRO A O 1
ATOM 4327 N N . ARG B 1 213 ? 13.803 18.471 42.112 1.00 28.14 193 ARG A N 1
ATOM 4328 C CA . ARG B 1 213 ? 14.561 18.890 43.298 1.00 23.29 193 ARG A CA 1
ATOM 4329 C C . ARG B 1 213 ? 13.760 18.765 44.575 1.00 25.27 193 ARG A C 1
ATOM 4330 O O . ARG B 1 213 ? 14.310 18.423 45.635 1.00 28.34 193 ARG A O 1
ATOM 4338 N N . LEU B 1 214 ? 12.482 19.088 44.529 1.00 24.33 194 LEU A N 1
ATOM 4339 C CA . LEU B 1 214 ? 11.741 19.149 45.779 1.00 22.14 194 LEU A CA 1
ATOM 4340 C C . LEU B 1 214 ? 10.281 18.754 45.586 1.00 27.28 194 LEU A C 1
ATOM 4341 O O . LEU B 1 214 ? 9.466 19.025 46.480 1.00 31.80 194 LEU A O 1
ATOM 4346 N N . GLY B 1 215 ? 9.937 18.119 44.462 1.00 28.32 195 GLY A N 1
ATOM 4347 C CA . GLY B 1 215 ? 8.611 17.575 44.237 1.00 27.82 195 GLY A CA 1
ATOM 4348 C C . GLY B 1 215 ? 8.507 16.127 44.729 1.00 28.57 195 GLY A C 1
ATOM 4349 O O . GLY B 1 215 ? 9.363 15.624 45.454 1.00 25.95 195 GLY A O 1
ATOM 4350 N N . GLY B 1 216 ? 7.404 15.481 44.360 1.00 28.35 196 GLY A N 1
ATOM 4351 C CA . GLY B 1 216 ? 7.197 14.070 44.702 1.00 30.39 196 GLY A CA 1
ATOM 4352 C C . GLY B 1 216 ? 7.223 13.910 46.209 1.00 33.43 196 GLY A C 1
ATOM 4353 O O . GLY B 1 216 ? 6.611 14.687 46.966 1.00 33.21 196 GLY A O 1
ATOM 4354 N N . GLU B 1 217 ? 7.976 12.918 46.675 1.00 26.56 197 GLU A N 1
ATOM 4355 C CA . GLU B 1 217 ? 8.086 12.674 48.109 1.00 25.41 197 GLU A CA 1
ATOM 4356 C C . GLU B 1 217 ? 9.432 13.151 48.676 1.00 25.38 197 GLU A C 1
ATOM 4357 O O . GLU B 1 217 ? 9.857 12.706 49.750 1.00 26.44 197 GLU A O 1
ATOM 4363 N N . LEU B 1 218 ? 10.107 14.051 47.967 1.00 24.43 198 LEU A N 1
ATOM 4364 C CA . LEU B 1 218 ? 11.386 14.562 48.435 1.00 25.91 198 LEU A CA 1
ATOM 4365 C C . LEU B 1 218 ? 11.218 15.357 49.732 1.00 29.66 198 LEU A C 1
ATOM 4366 O O . LEU B 1 218 ? 10.271 16.127 49.884 1.00 30.86 198 LEU A O 1
ATOM 4371 N N . CYS B 1 219 ? 12.165 15.206 50.643 1.00 29.06 199 CYS A N 1
ATOM 4372 C CA . CYS B 1 219 ? 12.096 15.910 51.912 1.00 33.83 199 CYS A CA 1
ATOM 4373 C C . CYS B 1 219 ? 13.136 17.006 51.896 1.00 33.07 199 CYS A C 1
ATOM 4374 O O . CYS B 1 219 ? 13.936 17.144 50.948 1.00 29.85 199 CYS A O 1
ATOM 4377 N N . GLU B 1 220 ? 13.140 17.796 52.971 1.00 33.44 200 GLU A N 1
ATOM 4378 C CA . GLU B 1 220 ? 13.985 18.985 52.988 1.00 32.87 200 GLU A CA 1
ATOM 4379 C C . GLU B 1 220 ? 15.463 18.608 52.877 1.00 29.82 200 GLU A C 1
ATOM 4380 O O . GLU B 1 220 ? 16.213 19.250 52.131 1.00 32.30 200 GLU A O 1
ATOM 4386 N N . GLU B 1 221 ? 15.898 17.563 53.584 1.00 31.56 201 GLU A N 1
ATOM 4387 C CA . GLU B 1 221 ? 17.295 17.142 53.447 1.00 39.06 201 GLU A CA 1
ATOM 4388 C C . GLU B 1 221 ? 17.631 16.608 52.036 1.00 33.75 201 GLU A C 1
ATOM 4389 O O . GLU B 1 221 ? 18.781 16.732 51.593 1.00 32.20 201 GLU A O 1
ATOM 4395 N N . ASP B 1 222 ? 16.680 15.970 51.341 1.00 32.14 202 ASP A N 1
ATOM 4396 C CA . ASP B 1 222 ? 16.949 15.578 49.953 1.00 32.24 202 ASP A CA 1
ATOM 4397 C C . ASP B 1 222 ? 17.252 16.806 49.125 1.00 33.01 202 ASP A C 1
ATOM 4398 O O . ASP B 1 222 ? 18.201 16.823 48.334 1.00 30.51 202 ASP A O 1
ATOM 4403 N N . PHE B 1 223 ? 16.420 17.833 49.285 1.00 25.68 203 PHE A N 1
ATOM 4404 C CA . PHE B 1 223 ? 16.575 19.090 48.545 1.00 24.60 203 PHE A CA 1
ATOM 4405 C C . PHE B 1 223 ? 17.883 19.795 48.893 1.00 29.42 203 PHE A C 1
ATOM 4406 O O . PHE B 1 223 ? 18.622 20.235 48.001 1.00 29.72 203 PHE A O 1
ATOM 4414 N N . THR B 1 224 ? 18.225 19.898 50.178 1.00 29.94 204 THR A N 1
ATOM 4415 C CA . THR B 1 224 ? 19.471 20.617 50.463 1.00 31.16 204 THR A CA 1
ATOM 4416 C C . THR B 1 224 ? 20.694 19.827 49.982 1.00 39.90 204 THR A C 1
ATOM 4417 O O . THR B 1 224 ? 21.670 20.421 49.492 1.00 35.00 204 THR A O 1
ATOM 4421 N N . GLY B 1 225 ? 20.645 18.481 50.066 1.00 36.84 205 GLY A N 1
ATOM 4422 C CA . GLY B 1 225 ? 21.721 17.671 49.490 1.00 34.65 205 GLY A CA 1
ATOM 4423 C C . GLY B 1 225 ? 21.877 17.917 48.000 1.00 33.51 205 GLY A C 1
ATOM 4424 O O . GLY B 1 225 ? 22.988 17.998 47.485 1.00 38.06 205 GLY A O 1
ATOM 4425 N N . TYR B 1 226 ? 20.757 18.117 47.308 1.00 29.57 206 TYR A N 1
ATOM 4426 C CA . TYR B 1 226 ? 20.770 18.456 45.894 1.00 28.91 206 TYR A CA 1
ATOM 4427 C C . TYR B 1 226 ? 21.433 19.821 45.662 1.00 32.08 206 TYR A C 1
ATOM 4428 O O . TYR B 1 226 ? 22.364 19.938 44.869 1.00 31.48 206 TYR A O 1
ATOM 4437 N N . MET B 1 227 ? 20.957 20.851 46.349 1.00 31.06 207 MET A N 1
ATOM 4438 C CA . MET B 1 227 ? 21.451 22.212 46.095 1.00 30.83 207 MET A CA 1
ATOM 4439 C C . MET B 1 227 ? 22.900 22.384 46.508 1.00 31.27 207 MET A C 1
ATOM 4440 O O . MET B 1 227 ? 23.632 23.114 45.843 1.00 36.92 207 MET A O 1
ATOM 4445 N N . THR B 1 228 ? 23.348 21.684 47.544 1.00 30.76 208 THR A N 1
ATOM 4446 C CA . THR B 1 228 ? 24.755 21.743 47.939 1.00 37.62 208 THR A CA 1
ATOM 4447 C C . THR B 1 228 ? 25.684 21.230 46.848 1.00 39.36 208 THR A C 1
ATOM 4448 O O . THR B 1 228 ? 26.854 21.604 46.811 1.00 38.73 208 THR A O 1
ATOM 4452 N N . ASN B 1 229 ? 25.202 20.357 45.955 1.00 37.10 209 ASN A N 1
ATOM 4453 C CA . ASN B 1 229 ? 26.076 19.746 44.953 1.00 38.00 209 ASN A CA 1
ATOM 4454 C C . ASN B 1 229 ? 25.841 20.232 43.515 1.00 45.34 209 ASN A C 1
ATOM 4455 O O . ASN B 1 229 ? 26.278 19.562 42.573 1.00 48.85 209 ASN A O 1
ATOM 4460 N N . LEU B 1 230 ? 25.132 21.355 43.322 1.00 36.02 210 LEU A N 1
ATOM 4461 C CA . LEU B 1 230 ? 25.063 21.999 42.001 1.00 45.46 210 LEU A CA 1
ATOM 4462 C C . LEU B 1 230 ? 26.416 22.559 41.544 1.00 51.82 210 LEU A C 1
ATOM 4463 O O . LEU B 1 230 ? 26.790 22.415 40.377 1.00 51.29 210 LEU A O 1
ATOM 4468 N N . HIS B 1 231 ? 27.146 23.225 42.436 1.00 63.04 211 HIS A N 1
ATOM 4469 C CA . HIS B 1 231 ? 28.451 23.814 42.131 1.00 70.46 211 HIS A CA 1
ATOM 4470 C C . HIS B 1 231 ? 28.409 24.593 40.817 1.00 68.48 211 HIS A C 1
ATOM 4471 O O . HIS B 1 231 ? 29.129 24.317 39.857 1.00 71.67 211 HIS A O 1
ATOM 4478 N N . LEU B 1 232 ? 27.533 25.570 40.798 1.00 64.11 212 LEU A N 1
ATOM 4479 C CA . LEU B 1 232 ? 27.309 26.414 39.638 1.00 60.84 212 LEU A CA 1
ATOM 4480 C C . LEU B 1 232 ? 28.399 27.479 39.497 1.00 62.25 212 LEU A C 1
ATOM 4481 O O . LEU B 1 232 ? 29.010 27.893 40.487 1.00 60.65 212 LEU A O 1
ATOM 4486 N N . PRO B 1 233 ? 28.643 27.944 38.274 1.00 63.37 213 PRO A N 1
ATOM 4487 C CA . PRO B 1 233 ? 29.557 29.075 38.078 1.00 64.34 213 PRO A CA 1
ATOM 4488 C C . PRO B 1 233 ? 29.141 30.304 38.878 1.00 58.43 213 PRO A C 1
ATOM 4489 O O . PRO B 1 233 ? 27.979 30.486 39.264 1.00 50.09 213 PRO A O 1
ATOM 4493 N N . HIS B 1 234 ? 30.123 31.153 39.139 1.00 61.39 214 HIS A N 1
ATOM 4494 C CA . HIS B 1 234 ? 29.838 32.414 39.808 1.00 59.17 214 HIS A CA 1
ATOM 4495 C C . HIS B 1 234 ? 28.825 33.228 38.988 1.00 53.94 214 HIS A C 1
ATOM 4496 O O . HIS B 1 234 ? 28.994 33.378 37.769 1.00 53.93 214 HIS A O 1
ATOM 4503 N N . PRO B 1 235 ? 27.760 33.739 39.602 1.00 50.12 215 PRO A N 1
ATOM 4504 C CA . PRO B 1 235 ? 26.798 34.566 38.855 1.00 47.39 215 PRO A CA 1
ATOM 4505 C C . PRO B 1 235 ? 27.510 35.727 38.168 1.00 50.57 215 PRO A C 1
ATOM 4506 O O . PRO B 1 235 ? 28.249 36.490 38.795 1.00 51.19 215 PRO A O 1
ATOM 4510 N N . LYS B 1 236 ? 27.264 35.860 36.870 1.00 49.61 216 LYS A N 1
ATOM 4511 C CA . LYS B 1 236 ? 28.158 36.621 36.006 1.00 57.83 216 LYS A CA 1
ATOM 4512 C C . LYS B 1 236 ? 28.070 38.128 36.253 1.00 53.93 216 LYS A C 1
ATOM 4513 O O . LYS B 1 236 ? 29.063 38.834 36.066 1.00 55.07 216 LYS A O 1
ATOM 4519 N N . GLN B 1 237 ? 26.901 38.637 36.664 1.00 48.73 217 GLN A N 1
ATOM 4520 C CA . GLN B 1 237 ? 26.637 40.074 36.772 1.00 48.08 217 GLN A CA 1
ATOM 4521 C C . GLN B 1 237 ? 26.486 40.536 38.214 1.00 43.68 217 GLN A C 1
ATOM 4522 O O . GLN B 1 237 ? 26.250 41.729 38.449 1.00 46.78 217 GLN A O 1
ATOM 4528 N N . ILE B 1 238 ? 26.601 39.618 39.176 1.00 39.50 218 ILE A N 1
ATOM 4529 C CA . ILE B 1 238 ? 26.145 39.875 40.541 1.00 44.12 218 ILE A CA 1
ATOM 4530 C C . ILE B 1 238 ? 26.857 41.084 41.142 1.00 45.46 218 ILE A C 1
ATOM 4531 O O . ILE B 1 238 ? 26.247 41.875 41.868 1.00 45.71 218 ILE A O 1
ATOM 4536 N N . ASP B 1 239 ? 28.140 41.262 40.838 1.00 47.67 219 ASP A N 1
ATOM 4537 C CA . ASP B 1 239 ? 28.871 42.373 41.435 1.00 54.12 219 ASP A CA 1
ATOM 4538 C C . ASP B 1 239 ? 28.407 43.731 40.914 1.00 50.11 219 ASP A C 1
ATOM 4539 O O . ASP B 1 239 ? 28.675 44.757 41.554 1.00 53.51 219 ASP A O 1
ATOM 4544 N N . VAL B 1 240 ? 27.709 43.771 39.789 1.00 47.80 220 VAL A N 1
ATOM 4545 C CA . VAL B 1 240 ? 27.170 45.020 39.241 1.00 46.57 220 VAL A CA 1
ATOM 4546 C C . VAL B 1 240 ? 25.676 45.150 39.515 1.00 42.04 220 VAL A C 1
ATOM 4547 O O . VAL B 1 240 ? 25.211 46.171 40.026 1.00 43.22 220 VAL A O 1
ATOM 4551 N N . ALA B 1 241 ? 24.919 44.098 39.235 1.00 37.02 221 ALA A N 1
ATOM 4552 C CA . ALA B 1 241 ? 23.468 44.156 39.332 1.00 39.23 221 ALA A CA 1
ATOM 4553 C C . ALA B 1 241 ? 22.977 44.274 40.785 1.00 39.41 221 ALA A C 1
ATOM 4554 O O . ALA B 1 241 ? 22.003 44.989 41.053 1.00 40.68 221 ALA A O 1
ATOM 4556 N N . VAL B 1 242 ? 23.608 43.586 41.734 1.00 34.75 222 VAL A N 1
ATOM 4557 C CA . VAL B 1 242 ? 23.071 43.615 43.096 1.00 32.05 222 VAL A CA 1
ATOM 4558 C C . VAL B 1 242 ? 23.232 45.014 43.704 1.00 35.77 222 VAL A C 1
ATOM 4559 O O . VAL B 1 242 ? 22.231 45.533 44.227 1.00 39.86 222 VAL A O 1
ATOM 4563 N N . PRO B 1 243 ? 24.383 45.711 43.587 1.00 36.10 223 PRO A N 1
ATOM 4564 C CA . PRO B 1 243 ? 24.426 47.082 44.118 1.00 39.22 223 PRO A CA 1
ATOM 4565 C C . PRO B 1 243 ? 23.441 47.997 43.424 1.00 42.82 223 PRO A C 1
ATOM 4566 O O . PRO B 1 243 ? 22.772 48.783 44.097 1.00 40.56 223 PRO A O 1
ATOM 4570 N N . ALA B 1 244 ? 23.316 47.920 42.093 1.00 40.07 224 ALA A N 1
ATOM 4571 C CA . ALA B 1 244 ? 22.326 48.750 41.422 1.00 41.11 224 ALA A CA 1
ATOM 4572 C C . ALA B 1 244 ? 20.929 48.454 41.949 1.00 34.49 224 ALA A C 1
ATOM 4573 O O . ALA B 1 244 ? 20.126 49.383 42.181 1.00 42.04 224 ALA A O 1
ATOM 4575 N N . ASN B 1 245 ? 20.606 47.167 42.107 1.00 32.71 225 ASN A N 1
ATOM 4576 C CA . ASN B 1 245 ? 19.243 46.805 42.442 1.00 31.83 225 ASN A CA 1
ATOM 4577 C C . ASN B 1 245 ? 18.903 47.030 43.915 1.00 36.95 225 ASN A C 1
ATOM 4578 O O . ASN B 1 245 ? 17.713 47.100 44.260 1.00 34.15 225 ASN A O 1
ATOM 4583 N N . LEU B 1 246 ? 19.912 47.147 44.786 1.00 38.17 226 LEU A N 1
ATOM 4584 C CA . LEU B 1 246 ? 19.663 47.567 46.173 1.00 38.06 226 LEU A CA 1
ATOM 4585 C C . LEU B 1 246 ? 19.288 49.025 46.258 1.00 39.69 226 LEU A C 1
ATOM 4586 O O . LEU B 1 246 ? 18.883 49.496 47.333 1.00 41.07 226 LEU A O 1
ATOM 4591 N N . LYS B 1 247 ? 19.442 49.753 45.153 1.00 37.87 227 LYS A N 1
ATOM 4592 C CA . LYS B 1 247 ? 18.999 51.125 45.024 1.00 39.94 227 LYS A CA 1
ATOM 4593 C C . LYS B 1 247 ? 17.926 51.222 43.947 1.00 39.16 227 LYS A C 1
ATOM 4594 O O . LYS B 1 247 ? 17.740 52.276 43.319 1.00 40.58 227 LYS A O 1
ATOM 4600 N N . CYS B 1 248 ? 17.235 50.107 43.728 1.00 36.88 228 CYS A N 1
ATOM 4601 C CA . CYS B 1 248 ? 16.088 49.994 42.800 1.00 38.45 228 CYS A CA 1
ATOM 4602 C C . CYS B 1 248 ? 16.427 50.351 41.361 1.00 37.14 228 CYS A C 1
ATOM 4603 O O . CYS B 1 248 ? 15.541 50.672 40.560 1.00 32.07 228 CYS A O 1
ATOM 4606 N N . GLY B 1 249 ? 17.676 50.159 40.973 1.00 34.54 229 GLY A N 1
ATOM 4607 C CA . GLY B 1 249 ? 18.060 50.324 39.590 1.00 33.93 229 GLY A CA 1
ATOM 4608 C C . GLY B 1 249 ? 18.676 51.681 39.300 1.00 46.63 229 GLY A C 1
ATOM 4609 O O . GLY B 1 249 ? 18.810 52.039 38.130 1.00 48.57 229 GLY A O 1
ATOM 4610 N N . LEU B 1 250 ? 19.023 52.454 40.332 1.00 50.69 230 LEU A N 1
ATOM 4611 C CA . LEU B 1 250 ? 19.697 53.742 40.144 1.00 55.91 230 LEU A CA 1
ATOM 4612 C C . LEU B 1 250 ? 21.096 53.510 39.584 1.00 69.77 230 LEU A C 1
ATOM 4613 O O . LEU B 1 250 ? 21.982 53.007 40.292 1.00 77.91 230 LEU A O 1
ATOM 4618 N N . ALA B 1 251 ? 21.303 53.919 38.334 1.00 78.11 231 ALA A N 1
ATOM 4619 C CA . ALA B 1 251 ? 22.579 53.744 37.642 1.00 83.13 231 ALA A CA 1
ATOM 4620 C C . ALA B 1 251 ? 23.724 54.448 38.371 1.00 87.93 231 ALA A C 1
ATOM 4621 O O . ALA B 1 251 ? 24.231 55.467 37.902 1.00 91.79 231 ALA A O 1
ATOM 4623 N N . GLU B 1 260 ? 19.030 58.594 25.978 1.00 66.25 240 GLU A N 1
ATOM 4624 C CA . GLU B 1 260 ? 18.024 59.201 25.103 1.00 80.47 240 GLU A CA 1
ATOM 4625 C C . GLU B 1 260 ? 18.649 60.080 24.010 1.00 81.46 240 GLU A C 1
ATOM 4626 O O . GLU B 1 260 ? 19.503 60.913 24.303 1.00 84.83 240 GLU A O 1
ATOM 4632 N N . PRO B 1 261 ? 18.229 59.894 22.755 1.00 73.58 241 PRO A N 1
ATOM 4633 C CA . PRO B 1 261 ? 18.632 60.840 21.704 1.00 68.26 241 PRO A CA 1
ATOM 4634 C C . PRO B 1 261 ? 17.998 62.204 21.934 1.00 65.53 241 PRO A C 1
ATOM 4635 O O . PRO B 1 261 ? 16.823 62.311 22.289 1.00 67.27 241 PRO A O 1
ATOM 4639 N N . ASP B 1 262 ? 18.801 63.250 21.742 1.00 59.62 242 ASP A N 1
ATOM 4640 C CA . ASP B 1 262 ? 18.465 64.596 22.180 1.00 64.43 242 ASP A CA 1
ATOM 4641 C C . ASP B 1 262 ? 18.212 65.532 21.021 1.00 59.86 242 ASP A C 1
ATOM 4642 O O . ASP B 1 262 ? 17.933 66.721 21.246 1.00 65.12 242 ASP A O 1
ATOM 4647 N N . TRP B 1 263 ? 18.334 65.054 19.784 1.00 52.19 243 TRP A N 1
ATOM 4648 C CA . TRP B 1 263 ? 18.348 66.024 18.701 1.00 46.12 243 TRP A CA 1
ATOM 4649 C C . TRP B 1 263 ? 16.954 66.467 18.312 1.00 41.98 243 TRP A C 1
ATOM 4650 O O . TRP B 1 263 ? 16.830 67.424 17.554 1.00 43.45 243 TRP A O 1
ATOM 4661 N N . ALA B 1 264 ? 15.920 65.827 18.847 1.00 41.28 244 ALA A N 1
ATOM 4662 C CA . ALA B 1 264 ? 14.526 66.169 18.581 1.00 39.60 244 ALA A CA 1
ATOM 4663 C C . ALA B 1 264 ? 13.687 65.413 19.596 1.00 39.96 244 ALA A C 1
ATOM 4664 O O . ALA B 1 264 ? 14.199 64.482 20.241 1.00 38.45 244 ALA A O 1
ATOM 4666 N N . PRO B 1 265 ? 12.378 65.731 19.735 1.00 39.79 245 PRO A N 1
ATOM 4667 C CA . PRO B 1 265 ? 11.512 64.862 20.556 1.00 38.76 245 PRO A CA 1
ATOM 4668 C C . PRO B 1 265 ? 11.238 63.554 19.815 1.00 36.32 245 PRO A C 1
ATOM 4669 O O . PRO B 1 265 ? 10.593 63.543 18.761 1.00 38.70 245 PRO A O 1
ATOM 4673 N N . LEU B 1 266 ? 11.749 62.455 20.346 1.00 31.27 246 LEU A N 1
ATOM 4674 C CA . LEU B 1 266 ? 11.752 61.172 19.659 1.00 29.00 246 LEU A CA 1
ATOM 4675 C C . LEU B 1 266 ? 11.106 60.164 20.570 1.00 37.03 246 LEU A C 1
ATOM 4676 O O . LEU B 1 266 ? 11.146 60.320 21.790 1.00 35.16 246 LEU A O 1
ATOM 4681 N N . THR B 1 267 ? 10.514 59.124 19.986 1.00 31.00 247 THR A N 1
ATOM 4682 C CA . THR B 1 267 ? 9.980 58.019 20.783 1.00 31.03 247 THR A CA 1
ATOM 4683 C C . THR B 1 267 ? 10.290 56.749 20.011 1.00 32.69 247 THR A C 1
ATOM 4684 O O . THR B 1 267 ? 10.430 56.790 18.784 1.00 32.49 247 THR A O 1
ATOM 4688 N N . CYS B 1 268 ? 10.493 55.645 20.718 1.00 30.07 248 CYS A N 1
ATOM 4689 C CA . CYS B 1 268 ? 10.792 54.383 20.049 1.00 32.15 248 CYS A CA 1
ATOM 4690 C C . CYS B 1 268 ? 9.520 53.537 20.019 1.00 33.72 248 CYS A C 1
ATOM 4691 O O . CYS B 1 268 ? 8.854 53.403 21.043 1.00 31.87 248 CYS A O 1
ATOM 4694 N N . SER B 1 269 ? 9.152 53.010 18.840 1.00 24.36 249 SER A N 1
ATOM 4695 C CA . SER B 1 269 ? 7.935 52.202 18.827 1.00 26.63 249 SER A CA 1
ATOM 4696 C C . SER B 1 269 ? 8.214 50.828 19.429 1.00 22.27 249 SER A C 1
ATOM 4697 O O . SER B 1 269 ? 9.358 50.404 19.567 1.00 24.20 249 SER A O 1
ATOM 4700 N N . PHE B 1 270 ? 7.144 50.089 19.707 1.00 22.34 250 PHE A N 1
ATOM 4701 C CA . PHE B 1 270 ? 7.339 48.715 20.192 1.00 23.24 250 PHE A CA 1
ATOM 4702 C C . PHE B 1 270 ? 8.049 47.864 19.130 1.00 29.18 250 PHE A C 1
ATOM 4703 O O . PHE B 1 270 ? 8.895 47.029 19.468 1.00 32.91 250 PHE A O 1
ATOM 4711 N N . ALA B 1 271 ? 7.806 48.137 17.833 1.00 26.65 251 ALA A N 1
ATOM 4712 C CA . ALA B 1 271 ? 8.583 47.490 16.770 1.00 28.52 251 ALA A CA 1
ATOM 4713 C C . ALA B 1 271 ? 10.054 47.908 16.765 1.00 32.53 251 ALA A C 1
ATOM 4714 O O . ALA B 1 271 ? 10.836 47.302 16.023 1.00 32.59 251 ALA A O 1
ATOM 4716 N N . GLY B 1 272 ? 10.462 48.871 17.597 1.00 26.69 252 GLY A N 1
ATOM 4717 C CA . GLY B 1 272 ? 11.870 49.282 17.622 1.00 32.74 252 GLY A CA 1
ATOM 4718 C C . GLY B 1 272 ? 12.274 50.397 16.663 1.00 34.02 252 GLY A C 1
ATOM 4719 O O . GLY B 1 272 ? 13.471 50.545 16.366 1.00 33.81 252 GLY A O 1
ATOM 4720 N N . ILE B 1 273 ? 11.328 51.180 16.155 1.00 26.77 253 ILE A N 1
ATOM 4721 C CA A ILE B 1 273 ? 11.603 52.232 15.171 0.89 28.77 253 ILE A CA 1
ATOM 4722 C CA B ILE B 1 273 ? 11.626 52.226 15.185 0.11 26.95 253 ILE A CA 1
ATOM 4723 C C . ILE B 1 273 ? 11.566 53.574 15.887 1.00 25.15 253 ILE A C 1
ATOM 4724 O O . ILE B 1 273 ? 10.588 53.886 16.575 1.00 25.44 253 ILE A O 1
ATOM 4733 N N . TRP B 1 274 ? 12.603 54.371 15.718 1.00 26.14 254 TRP A N 1
ATOM 4734 C CA . TRP B 1 274 ? 12.560 55.720 16.285 1.00 27.31 254 TRP A CA 1
ATOM 4735 C C . TRP B 1 274 ? 11.660 56.614 15.444 1.00 29.58 254 TRP A C 1
ATOM 4736 O O . TRP B 1 274 ? 11.815 56.678 14.211 1.00 31.34 254 TRP A O 1
ATOM 4747 N N . GLU B 1 275 ? 10.755 57.334 16.106 1.00 27.92 255 GLU A N 1
ATOM 4748 C CA . GLU B 1 275 ? 9.771 58.188 15.440 1.00 28.35 255 GLU A CA 1
ATOM 4749 C C . GLU B 1 275 ? 9.862 59.619 15.937 1.00 30.53 255 GLU A C 1
ATOM 4750 O O . GLU B 1 275 ? 9.935 59.867 17.159 1.00 27.98 255 GLU A O 1
ATOM 4756 N N . ILE B 1 276 ? 9.776 60.561 15.018 1.00 27.33 256 ILE A N 1
ATOM 4757 C CA . ILE B 1 276 ? 9.919 61.968 15.389 1.00 30.19 256 ILE A CA 1
ATOM 4758 C C . ILE B 1 276 ? 8.540 62.579 15.644 1.00 35.64 256 ILE A C 1
ATOM 4759 O O . ILE B 1 276 ? 7.543 62.123 15.106 1.00 32.86 256 ILE A O 1
ATOM 4764 N N . ASN B 1 277 ? 8.460 63.589 16.530 1.00 37.28 257 ASN A N 1
ATOM 4765 C CA . ASN B 1 277 ? 7.221 64.334 16.766 1.00 34.18 257 ASN A CA 1
ATOM 4766 C C . ASN B 1 277 ? 6.950 65.266 15.574 1.00 30.62 257 ASN A C 1
ATOM 4767 O O . ASN B 1 277 ? 7.803 66.085 15.202 1.00 32.40 257 ASN A O 1
ATOM 4772 N N . ALA B 1 278 ? 5.771 65.155 14.961 1.00 30.55 258 ALA A N 1
ATOM 4773 C CA . ALA B 1 278 ? 5.537 65.906 13.730 1.00 31.72 258 ALA A CA 1
ATOM 4774 C C . ALA B 1 278 ? 5.392 67.394 13.994 1.00 31.23 258 ALA A C 1
ATOM 4775 O O . ALA B 1 278 ? 5.759 68.216 13.141 1.00 35.80 258 ALA A O 1
ATOM 4777 N N . GLN B 1 279 ? 4.757 67.749 15.119 1.00 29.06 259 GLN A N 1
ATOM 4778 C CA . GLN B 1 279 ? 4.586 69.148 15.488 1.00 34.36 259 GLN A CA 1
ATOM 4779 C C . GLN B 1 279 ? 5.931 69.827 15.589 1.00 37.71 259 GLN A C 1
ATOM 4780 O O . GLN B 1 279 ? 6.120 70.946 15.088 1.00 35.58 259 GLN A O 1
ATOM 4786 N N . TRP B 1 280 ? 6.886 69.167 16.235 1.00 38.38 260 TRP A N 1
ATOM 4787 C CA . TRP B 1 280 ? 8.214 69.743 16.310 1.00 37.82 260 TRP A CA 1
ATOM 4788 C C . TRP B 1 280 ? 8.837 69.807 14.925 1.00 35.09 260 TRP A C 1
ATOM 4789 O O . TRP B 1 280 ? 9.343 70.865 14.536 1.00 35.32 260 TRP A O 1
ATOM 4800 N N . LEU B 1 281 ? 8.741 68.712 14.143 1.00 31.12 261 LEU A N 1
ATOM 4801 C CA . LEU B 1 281 ? 9.346 68.674 12.812 1.00 32.45 261 LEU A CA 1
ATOM 4802 C C . LEU B 1 281 ? 8.874 69.839 11.946 1.00 36.01 261 LEU A C 1
ATOM 4803 O O . LEU B 1 281 ? 9.687 70.501 11.283 1.00 34.14 261 LEU A O 1
ATOM 4808 N N . GLU B 1 282 ? 7.561 70.088 11.914 1.00 33.32 262 GLU A N 1
ATOM 4809 C CA . GLU B 1 282 ? 7.041 71.135 11.040 1.00 37.12 262 GLU A CA 1
ATOM 4810 C C . GLU B 1 282 ? 7.694 72.490 11.305 1.00 40.68 262 GLU A C 1
ATOM 4811 O O . GLU B 1 282 ? 7.970 73.246 10.366 1.00 40.26 262 GLU A O 1
ATOM 4817 N N . GLU B 1 283 ? 7.959 72.824 12.573 1.00 34.60 263 GLU A N 1
ATOM 4818 C CA . GLU B 1 283 ? 8.566 74.095 12.918 1.00 42.99 263 GLU A CA 1
ATOM 4819 C C . GLU B 1 283 ? 10.079 74.059 12.915 1.00 39.06 263 GLU A C 1
ATOM 4820 O O . GLU B 1 283 ? 10.690 75.093 13.165 1.00 43.66 263 GLU A O 1
ATOM 4826 N N . ASN B 1 284 ? 10.696 72.899 12.684 1.00 36.08 264 ASN A N 1
ATOM 4827 C CA . ASN B 1 284 ? 12.152 72.781 12.723 1.00 40.61 264 ASN A CA 1
ATOM 4828 C C . ASN B 1 284 ? 12.683 72.070 11.480 1.00 42.59 264 ASN A C 1
ATOM 4829 O O . ASN B 1 284 ? 13.720 71.399 11.550 1.00 40.04 264 ASN A O 1
ATOM 4834 N N . LEU B 1 285 ? 11.983 72.211 10.340 1.00 37.23 265 LEU A N 1
ATOM 4835 C CA . LEU B 1 285 ? 12.350 71.508 9.112 1.00 38.16 265 LEU A CA 1
ATOM 4836 C C . LEU B 1 285 ? 13.776 71.780 8.669 1.00 39.49 265 LEU A C 1
ATOM 4837 O O . LEU B 1 285 ? 14.417 70.897 8.110 1.00 43.90 265 LEU A O 1
ATOM 4842 N N . ARG B 1 286 ? 14.281 72.985 8.881 1.00 43.81 266 ARG A N 1
ATOM 4843 C CA . ARG B 1 286 ? 15.636 73.339 8.467 1.00 49.85 266 ARG A CA 1
ATOM 4844 C C . ARG B 1 286 ? 16.719 72.691 9.325 1.00 49.47 266 ARG A C 1
ATOM 4845 O O . ARG B 1 286 ? 17.890 72.762 8.948 1.00 47.90 266 ARG A O 1
ATOM 4853 N N . ALA B 1 287 ? 16.374 72.049 10.447 1.00 44.29 267 ALA A N 1
ATOM 4854 C CA . ALA B 1 287 ? 17.381 71.394 11.282 1.00 49.19 267 ALA A CA 1
ATOM 4855 C C . ALA B 1 287 ? 17.669 69.946 10.875 1.00 39.92 267 ALA A C 1
ATOM 4856 O O . ALA B 1 287 ? 18.573 69.315 11.434 1.00 40.08 267 ALA A O 1
ATOM 4858 N N . VAL B 1 288 ? 16.920 69.378 9.945 1.00 34.42 268 VAL A N 1
ATOM 4859 C CA . VAL B 1 288 ? 17.100 67.986 9.588 1.00 32.43 268 VAL A CA 1
ATOM 4860 C C . VAL B 1 288 ? 17.096 67.901 8.067 1.00 38.61 268 VAL A C 1
ATOM 4861 O O . VAL B 1 288 ? 16.726 68.857 7.374 1.00 36.20 268 VAL A O 1
ATOM 4865 N N . GLU B 1 289 ? 17.545 66.745 7.561 1.00 35.12 269 GLU A N 1
ATOM 4866 C CA . GLU B 1 289 ? 17.401 66.365 6.157 1.00 34.27 269 GLU A CA 1
ATOM 4867 C C . GLU B 1 289 ? 16.174 65.484 6.023 1.00 35.47 269 GLU A C 1
ATOM 4868 O O . GLU B 1 289 ? 16.093 64.417 6.655 1.00 30.89 269 GLU A O 1
ATOM 4874 N N . ILE B 1 290 ? 15.236 65.905 5.194 1.00 30.36 270 ILE A N 1
ATOM 4875 C CA . ILE B 1 290 ? 14.030 65.121 4.977 1.00 28.35 270 ILE A CA 1
ATOM 4876 C C . ILE B 1 290 ? 14.308 64.205 3.777 1.00 26.95 270 ILE A C 1
ATOM 4877 O O . ILE B 1 290 ? 14.582 64.697 2.674 1.00 29.19 270 ILE A O 1
ATOM 4882 N N . VAL B 1 291 ? 14.313 62.888 3.998 1.00 24.61 271 VAL A N 1
ATOM 4883 C CA . VAL B 1 291 ? 14.580 61.967 2.922 1.00 22.97 271 VAL A CA 1
ATOM 4884 C C . VAL B 1 291 ? 13.270 61.272 2.608 1.00 22.51 271 VAL A C 1
ATOM 4885 O O . VAL B 1 291 ? 12.772 60.477 3.410 1.00 28.93 271 VAL A O 1
ATOM 4889 N N . ASP B 1 292 ? 12.714 61.590 1.451 1.00 27.53 272 ASP A N 1
ATOM 4890 C CA . ASP B 1 292 ? 11.461 61.014 0.989 1.00 27.41 272 ASP A CA 1
ATOM 4891 C C . ASP B 1 292 ? 11.807 59.756 0.185 1.00 29.30 272 ASP A C 1
ATOM 4892 O O . ASP B 1 292 ? 12.537 59.846 -0.807 1.00 27.81 272 ASP A O 1
ATOM 4897 N N . VAL B 1 293 ? 11.307 58.594 0.622 1.00 26.40 273 VAL A N 1
ATOM 4898 C CA . VAL B 1 293 ? 11.691 57.329 0.004 1.00 28.47 273 VAL A CA 1
ATOM 4899 C C . VAL B 1 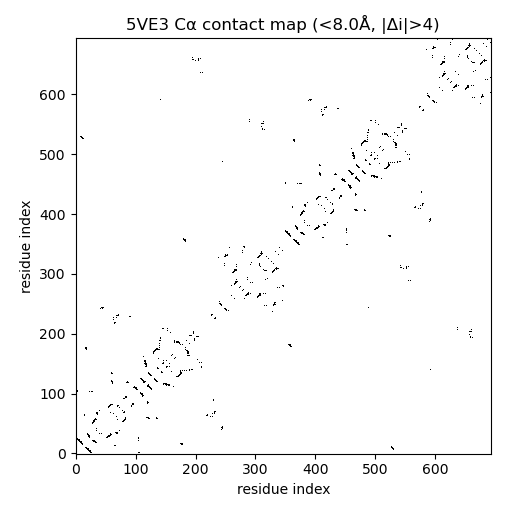293 ? 10.617 56.801 -0.917 1.00 28.15 273 VAL A C 1
ATOM 4900 O O . VAL B 1 293 ? 10.685 55.643 -1.355 1.00 26.34 273 VAL A O 1
ATOM 4904 N N . ARG B 1 294 ? 9.662 57.635 -1.287 1.00 25.88 274 ARG A N 1
ATOM 4905 C CA . ARG B 1 294 ? 8.630 57.224 -2.232 1.00 26.69 274 ARG A CA 1
ATOM 4906 C C . ARG B 1 294 ? 9.193 57.052 -3.648 1.00 32.38 274 ARG A C 1
ATOM 4907 O O . ARG B 1 294 ? 10.351 57.360 -3.938 1.00 31.28 274 ARG A O 1
ATOM 4915 N N . GLU B 1 295 ? 8.336 56.571 -4.569 1.00 28.27 275 GLU A N 1
ATOM 4916 C CA . GLU B 1 295 ? 8.631 56.535 -5.990 1.00 27.69 275 GLU A CA 1
ATOM 4917 C C . GLU B 1 295 ? 8.481 57.947 -6.564 1.00 34.41 275 GLU A C 1
ATOM 4918 O O . GLU B 1 295 ? 7.665 58.730 -6.079 1.00 33.38 275 GLU A O 1
ATOM 4924 N N . PRO B 1 296 ? 9.190 58.255 -7.625 1.00 38.00 276 PRO A N 1
ATOM 4925 C CA . PRO B 1 296 ? 9.053 59.592 -8.253 1.00 35.05 276 PRO A CA 1
ATOM 4926 C C . PRO B 1 296 ? 7.635 60.027 -8.600 1.00 39.82 276 PRO A C 1
ATOM 4927 O O . PRO B 1 296 ? 7.315 61.210 -8.457 1.00 44.79 276 PRO A O 1
ATOM 4931 N N . GLU B 1 297 ? 6.792 59.128 -9.109 1.00 39.66 277 GLU A N 1
ATOM 4932 C CA . GLU B 1 297 ? 5.406 59.479 -9.423 1.00 39.98 277 GLU A CA 1
ATOM 4933 C C . GLU B 1 297 ? 4.641 59.919 -8.186 1.00 39.37 277 GLU A C 1
ATOM 4934 O O . GLU B 1 297 ? 3.777 60.791 -8.276 1.00 39.85 277 GLU A O 1
ATOM 4940 N N . GLU B 1 298 ? 4.895 59.281 -7.032 1.00 37.13 278 GLU A N 1
ATOM 4941 C CA . GLU B 1 298 ? 4.266 59.713 -5.781 1.00 32.79 278 GLU A CA 1
ATOM 4942 C C . GLU B 1 298 ? 4.789 61.072 -5.328 1.00 33.44 278 GLU A C 1
ATOM 4943 O O . GLU B 1 298 ? 4.043 61.872 -4.764 1.00 36.90 278 GLU A O 1
ATOM 4949 N N . PHE B 1 299 ? 6.098 61.281 -5.439 1.00 33.97 279 PHE A N 1
ATOM 4950 C CA . PHE B 1 299 ? 6.695 62.551 -5.048 1.00 36.17 279 PHE A CA 1
ATOM 4951 C C . PHE B 1 299 ? 6.047 63.728 -5.798 1.00 44.04 279 PHE A C 1
ATOM 4952 O O . PHE B 1 299 ? 5.949 64.834 -5.258 1.00 44.15 279 PHE A O 1
ATOM 4960 N N . ASN B 1 300 ? 5.547 63.505 -7.004 1.00 42.44 280 ASN A N 1
ATOM 4961 C CA A ASN B 1 300 ? 4.861 64.546 -7.752 0.76 53.99 280 ASN A CA 1
ATOM 4962 C CA B ASN B 1 300 ? 4.866 64.548 -7.754 0.24 53.63 280 ASN A CA 1
ATOM 4963 C C . ASN B 1 300 ? 3.358 64.367 -7.766 1.00 52.10 280 ASN A C 1
ATOM 4964 O O . ASN B 1 300 ? 2.679 65.019 -8.558 1.00 55.68 280 ASN A O 1
ATOM 4973 N N . GLY B 1 301 ? 2.823 63.518 -6.908 1.00 43.62 281 GLY A N 1
ATOM 4974 C CA . GLY B 1 301 ? 1.410 63.262 -6.956 1.00 48.58 281 GLY A CA 1
ATOM 4975 C C . GLY B 1 301 ? 0.641 64.084 -5.952 1.00 50.90 281 GLY A C 1
ATOM 4976 O O . GLY B 1 301 ? 1.171 64.998 -5.324 1.00 49.99 281 GLY A O 1
ATOM 4977 N N . PRO B 1 302 ? -0.626 63.730 -5.748 1.00 55.45 282 PRO A N 1
ATOM 4978 C CA . PRO B 1 302 ? -1.534 64.605 -4.992 1.00 54.21 282 PRO A CA 1
ATOM 4979 C C . PRO B 1 302 ? -1.246 64.733 -3.494 1.00 45.16 282 PRO A C 1
ATOM 4980 O O . PRO B 1 302 ? -1.808 65.639 -2.876 1.00 48.75 282 PRO A O 1
ATOM 4984 N N . LEU B 1 303 ? -0.386 63.918 -2.877 1.00 39.71 283 LEU A N 1
ATOM 4985 C CA . LEU B 1 303 ? -0.085 64.171 -1.474 1.00 39.96 283 LEU A CA 1
ATOM 4986 C C . LEU B 1 303 ? 0.970 65.255 -1.274 1.00 46.55 283 LEU A C 1
ATOM 4987 O O . LEU B 1 303 ? 1.167 65.704 -0.135 1.00 44.23 283 LEU A O 1
ATOM 4992 N N . GLY B 1 304 ? 1.652 65.669 -2.336 1.00 44.33 284 GLY A N 1
ATOM 4993 C CA . GLY B 1 304 ? 2.628 66.731 -2.235 1.00 42.56 284 GLY A CA 1
ATOM 4994 C C . GLY B 1 304 ? 3.854 66.289 -1.463 1.00 37.45 284 GLY A C 1
ATOM 4995 O O . GLY B 1 304 ? 4.091 65.106 -1.209 1.00 38.63 284 GLY A O 1
ATOM 4996 N N . ARG B 1 305 ? 4.656 67.273 -1.090 1.00 35.08 285 ARG A N 1
ATOM 4997 C CA . ARG B 1 305 ? 5.866 66.903 -0.388 1.00 38.45 285 ARG A CA 1
ATOM 4998 C C . ARG B 1 305 ? 6.191 67.969 0.637 1.00 33.04 285 ARG A C 1
ATOM 4999 O O . ARG B 1 305 ? 5.831 69.129 0.483 1.00 34.66 285 ARG A O 1
ATOM 5007 N N . ILE B 1 306 ? 6.936 67.549 1.642 1.00 34.40 286 ILE A N 1
ATOM 5008 C CA . ILE B 1 306 ? 7.387 68.450 2.701 1.00 30.89 286 ILE A CA 1
ATOM 5009 C C . ILE B 1 306 ? 8.461 69.367 2.136 1.00 36.08 286 ILE A C 1
ATOM 5010 O O . ILE B 1 306 ? 9.307 68.906 1.345 1.00 38.80 286 ILE A O 1
ATOM 5015 N N . PRO B 1 307 ? 8.433 70.660 2.442 1.00 33.89 287 PRO A N 1
ATOM 5016 C CA . PRO B 1 307 ? 9.445 71.584 1.907 1.00 40.61 287 PRO A CA 1
ATOM 5017 C C . PRO B 1 307 ? 10.871 71.055 2.038 1.00 42.52 287 PRO A C 1
ATOM 5018 O O . PRO B 1 307 ? 11.288 70.558 3.099 1.00 36.29 287 PRO A O 1
ATOM 5022 N N . ALA B 1 308 ? 11.614 71.151 0.933 1.00 41.26 288 ALA A N 1
ATOM 5023 C CA . ALA B 1 308 ? 13.008 70.714 0.775 1.00 44.23 288 ALA A CA 1
ATOM 5024 C C . ALA B 1 308 ? 13.218 69.202 0.969 1.00 38.36 288 ALA A C 1
ATOM 5025 O O . ALA B 1 308 ? 14.351 68.746 1.134 1.00 37.62 288 ALA A O 1
ATOM 5027 N N . ALA B 1 309 ? 12.164 68.406 0.949 1.00 30.51 289 ALA A N 1
ATOM 5028 C CA . ALA B 1 309 ? 12.328 66.946 0.929 1.00 29.60 289 ALA A CA 1
ATOM 5029 C C . ALA B 1 309 ? 13.229 66.536 -0.243 1.00 24.96 289 ALA A C 1
ATOM 5030 O O . ALA B 1 309 ? 13.220 67.152 -1.309 1.00 30.65 289 ALA A O 1
ATOM 5032 N N . ARG B 1 310 ? 14.059 65.531 0.003 1.00 32.30 290 ARG A N 1
ATOM 5033 C CA . ARG B 1 310 ? 14.997 64.997 -0.968 1.00 33.09 290 ARG A CA 1
ATOM 5034 C C . ARG B 1 310 ? 14.481 63.615 -1.385 1.00 28.35 290 ARG A C 1
ATOM 5035 O O . ARG B 1 310 ? 14.356 62.740 -0.541 1.00 27.61 290 ARG A O 1
ATOM 5043 N N . LEU B 1 311 ? 14.182 63.434 -2.681 1.00 28.78 291 LEU A N 1
ATOM 5044 C CA . LEU B 1 311 ? 13.589 62.166 -3.124 1.00 29.08 291 LEU A CA 1
ATOM 5045 C C . LEU B 1 311 ? 14.730 61.185 -3.381 1.00 28.10 291 LEU A C 1
ATOM 5046 O O . LEU B 1 311 ? 15.570 61.424 -4.261 1.00 27.37 291 LEU A O 1
ATOM 5051 N N . ILE B 1 312 ? 14.804 60.136 -2.575 1.00 27.16 292 ILE A N 1
ATOM 5052 C CA . ILE B 1 312 ? 15.741 59.034 -2.797 1.00 31.26 292 ILE A CA 1
ATOM 5053 C C . ILE B 1 312 ? 14.909 57.774 -2.622 1.00 31.62 292 ILE A C 1
ATOM 5054 O O . ILE B 1 312 ? 14.655 57.358 -1.494 1.00 26.85 292 ILE A O 1
ATOM 5059 N N . SER B 1 313 ? 14.479 57.178 -3.725 1.00 31.18 293 SER A N 1
ATOM 5060 C CA . SER B 1 313 ? 13.574 56.043 -3.632 1.00 35.34 293 SER A CA 1
ATOM 5061 C C . SER B 1 313 ? 14.166 54.934 -2.781 1.00 31.39 293 SER A C 1
ATOM 5062 O O . SER B 1 313 ? 15.374 54.709 -2.773 1.00 28.87 293 SER A O 1
ATOM 5065 N N . LEU B 1 314 ? 13.283 54.228 -2.075 1.00 32.76 294 LEU A N 1
ATOM 5066 C CA . LEU B 1 314 ? 13.732 53.185 -1.154 1.00 29.46 294 LEU A CA 1
ATOM 5067 C C . LEU B 1 314 ? 14.633 52.173 -1.850 1.00 25.78 294 LEU A C 1
ATOM 5068 O O . LEU B 1 314 ? 15.667 51.791 -1.297 1.00 29.58 294 LEU A O 1
ATOM 5073 N N . GLY B 1 315 ? 14.315 51.781 -3.110 1.00 26.35 295 GLY A N 1
ATOM 5074 C CA . GLY B 1 315 ? 15.115 50.738 -3.757 1.00 28.07 295 GLY A CA 1
ATOM 5075 C C . GLY B 1 315 ? 16.488 51.214 -4.191 1.00 33.45 295 GLY A C 1
ATOM 5076 O O . GLY B 1 315 ? 17.286 50.404 -4.641 1.00 31.91 295 GLY A O 1
ATOM 5077 N N . GLU B 1 316 ? 16.770 52.520 -4.080 1.00 31.14 296 GLU A N 1
ATOM 5078 C CA . GLU B 1 316 ? 18.099 53.053 -4.356 1.00 34.73 296 GLU A CA 1
ATOM 5079 C C . GLU B 1 316 ? 18.822 53.573 -3.121 1.00 30.10 296 GLU A C 1
ATOM 5080 O O . GLU B 1 316 ? 20.028 53.816 -3.181 1.00 27.88 296 GLU A O 1
ATOM 5086 N N . LEU B 1 317 ? 18.132 53.699 -2.006 1.00 28.83 297 LEU A N 1
ATOM 5087 C CA . LEU B 1 317 ? 18.680 54.351 -0.830 1.00 29.44 297 LEU A CA 1
ATOM 5088 C C . LEU B 1 317 ? 19.940 53.663 -0.325 1.00 31.63 297 LEU A C 1
ATOM 5089 O O . LEU B 1 317 ? 20.932 54.332 -0.023 1.00 30.04 297 LEU A O 1
ATOM 5094 N N . ALA B 1 318 ? 19.921 52.313 -0.202 1.00 29.31 298 ALA A N 1
ATOM 5095 C CA . ALA B 1 318 ? 21.088 51.622 0.355 1.00 31.61 298 ALA A CA 1
ATOM 5096 C C . ALA B 1 318 ? 22.347 51.908 -0.454 1.00 33.41 298 ALA A C 1
ATOM 5097 O O . ALA B 1 318 ? 23.442 51.984 0.103 1.00 39.08 298 ALA A O 1
ATOM 5099 N N . GLY B 1 319 ? 22.222 52.019 -1.759 1.00 35.46 299 GLY A N 1
ATOM 5100 C CA . GLY B 1 319 ? 23.389 52.315 -2.592 1.00 35.82 299 GLY A CA 1
ATOM 5101 C C . GLY B 1 319 ? 23.762 53.786 -2.661 1.00 35.76 299 GLY A C 1
ATOM 5102 O O . GLY B 1 319 ? 24.767 54.133 -3.267 1.00 35.48 299 GLY A O 1
ATOM 5103 N N . ARG B 1 320 ? 23.000 54.691 -2.063 1.00 33.22 300 ARG A N 1
ATOM 5104 C CA A ARG B 1 320 ? 23.202 56.124 -2.257 0.50 36.66 300 ARG A CA 1
ATOM 5105 C CA B ARG B 1 320 ? 23.235 56.121 -2.263 0.50 36.59 300 ARG A CA 1
ATOM 5106 C C . ARG B 1 320 ? 23.525 56.853 -0.952 1.00 38.12 300 ARG A C 1
ATOM 5107 O O . ARG B 1 320 ? 23.456 58.085 -0.905 1.00 37.51 300 ARG A O 1
ATOM 5122 N N . THR B 1 321 ? 23.892 56.123 0.113 1.00 35.52 301 THR A N 1
ATOM 5123 C CA . THR B 1 321 ? 24.023 56.768 1.426 1.00 35.98 301 THR A CA 1
ATOM 5124 C C . THR B 1 321 ? 25.209 57.738 1.494 1.00 34.57 301 THR A C 1
ATOM 5125 O O . THR B 1 321 ? 25.242 58.596 2.388 1.00 39.09 301 THR A O 1
ATOM 5129 N N . ALA B 1 322 ? 26.182 57.609 0.590 1.00 38.87 302 ALA A N 1
ATOM 5130 C CA . ALA B 1 322 ? 27.220 58.632 0.432 1.00 42.08 302 ALA A CA 1
ATOM 5131 C C . ALA B 1 322 ? 26.647 60.023 0.170 1.00 41.58 302 ALA A C 1
ATOM 5132 O O . ALA B 1 322 ? 27.356 61.016 0.368 1.00 42.86 302 ALA A O 1
ATOM 5134 N N . GLU B 1 323 ? 25.392 60.131 -0.258 1.00 34.96 303 GLU A N 1
ATOM 5135 C CA . GLU B 1 323 ? 24.818 61.453 -0.464 1.00 41.89 303 GLU A CA 1
ATOM 5136 C C . GLU B 1 323 ? 24.356 62.123 0.828 1.00 37.18 303 GLU A C 1
ATOM 5137 O O . GLU B 1 323 ? 23.945 63.296 0.794 1.00 35.66 303 GLU A O 1
ATOM 5143 N N . LEU B 1 324 ? 24.334 61.398 1.939 1.00 34.87 304 LEU A N 1
ATOM 5144 C CA . LEU B 1 324 ? 23.750 61.862 3.195 1.00 33.15 304 LEU A CA 1
ATOM 5145 C C . LEU B 1 324 ? 24.858 62.052 4.213 1.00 38.40 304 LEU A C 1
ATOM 5146 O O . LEU B 1 324 ? 25.691 61.164 4.389 1.00 39.65 304 LEU A O 1
ATOM 5151 N N . THR B 1 325 ? 24.888 63.194 4.869 1.00 41.35 305 THR A N 1
ATOM 5152 C CA . THR B 1 325 ? 25.979 63.395 5.807 1.00 47.24 305 THR A CA 1
ATOM 5153 C C . THR B 1 325 ? 25.536 62.959 7.192 1.00 34.67 305 THR A C 1
ATOM 5154 O O . THR B 1 325 ? 24.352 62.853 7.473 1.00 37.95 305 THR A O 1
ATOM 5158 N N . LYS B 1 326 ? 26.505 62.701 8.064 1.00 40.56 306 LYS A N 1
ATOM 5159 C CA . LYS B 1 326 ? 26.161 62.341 9.436 1.00 43.66 306 LYS A CA 1
ATOM 5160 C C . LYS B 1 326 ? 26.219 63.534 10.373 1.00 50.34 306 LYS A C 1
ATOM 5161 O O . LYS B 1 326 ? 26.047 63.372 11.589 1.00 40.40 306 LYS A O 1
ATOM 5167 N N . ASP B 1 327 ? 26.469 64.724 9.847 1.00 40.68 307 ASP A N 1
ATOM 5168 C CA . ASP B 1 327 ? 26.504 65.896 10.703 1.00 45.9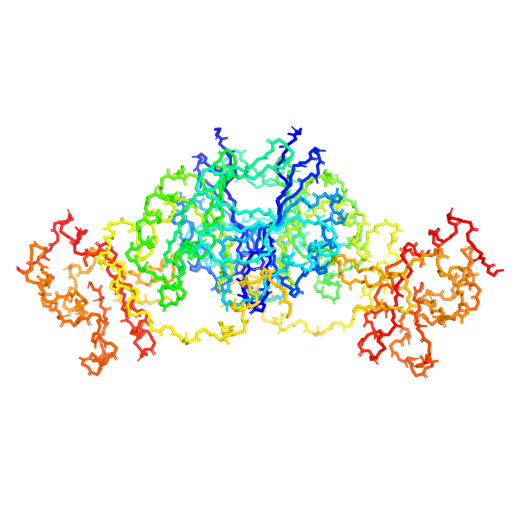7 307 ASP A CA 1
ATOM 5169 C C . ASP B 1 327 ? 25.140 66.575 10.788 1.00 44.86 307 ASP A C 1
ATOM 5170 O O . ASP B 1 327 ? 25.020 67.616 11.432 1.00 57.98 307 ASP A O 1
ATOM 5175 N N . ARG B 1 328 ? 24.109 65.998 10.163 1.00 45.24 308 ARG A N 1
ATOM 5176 C CA . ARG B 1 328 ? 22.743 66.454 10.385 1.00 47.92 308 ARG A CA 1
ATOM 5177 C C . ARG B 1 328 ? 21.842 65.242 10.543 1.00 42.60 308 ARG A C 1
ATOM 5178 O O . ARG B 1 328 ? 22.045 64.237 9.855 1.00 39.17 308 ARG A O 1
ATOM 5186 N N . PRO B 1 329 ? 20.836 65.326 11.412 1.00 38.10 309 PRO A N 1
ATOM 5187 C CA . PRO B 1 329 ? 19.872 64.240 11.549 1.00 32.38 309 PRO A CA 1
ATOM 5188 C C . PRO B 1 329 ? 19.083 64.064 10.270 1.00 32.00 309 PRO A C 1
ATOM 5189 O O . PRO B 1 329 ? 18.960 65.000 9.469 1.00 30.67 309 PRO A O 1
ATOM 5193 N N . ILE B 1 330 ? 18.520 62.853 10.108 1.00 28.79 310 ILE A N 1
ATOM 5194 C CA . ILE B 1 330 ? 17.689 62.478 8.964 1.00 27.31 310 ILE A CA 1
ATOM 5195 C C . ILE B 1 330 ? 16.298 62.110 9.438 1.00 29.14 310 ILE A C 1
ATOM 5196 O O . ILE B 1 330 ? 16.154 61.374 10.407 1.00 29.44 310 ILE A O 1
ATOM 5201 N N . VAL B 1 331 ? 15.276 62.567 8.723 1.00 25.00 311 VAL A N 1
ATOM 5202 C CA . VAL B 1 331 ? 13.909 62.104 8.936 1.00 22.76 311 VAL A CA 1
ATOM 5203 C C . VAL B 1 331 ? 13.448 61.473 7.632 1.00 22.80 311 VAL A C 1
ATOM 5204 O O . VAL B 1 331 ? 13.484 62.115 6.570 1.00 22.90 311 VAL A O 1
ATOM 5208 N N . THR B 1 332 ? 13.043 60.210 7.700 1.00 23.55 312 THR A N 1
ATOM 5209 C CA . THR B 1 332 ? 12.567 59.543 6.500 1.00 28.26 312 THR A CA 1
ATOM 5210 C C . THR B 1 332 ? 11.055 59.691 6.403 1.00 26.17 312 THR A C 1
ATOM 5211 O O . THR B 1 332 ? 10.366 59.700 7.435 1.00 22.92 312 THR A O 1
ATOM 5215 N N . VAL B 1 333 ? 10.553 59.792 5.160 1.00 24.43 313 VAL A N 1
ATOM 5216 C CA . VAL B 1 333 ? 9.144 60.102 4.911 1.00 24.59 313 VAL A CA 1
ATOM 5217 C C . VAL B 1 333 ? 8.654 59.209 3.803 1.00 25.38 313 VAL A C 1
ATOM 5218 O O . VAL B 1 333 ? 9.392 58.989 2.834 1.00 28.89 313 VAL A O 1
ATOM 5229 N N . ARG B 1 335 ? 4.524 57.443 2.168 1.00 22.70 315 ARG A N 1
ATOM 5230 C CA . ARG B 1 335 ? 3.091 57.720 2.083 1.00 25.60 315 ARG A CA 1
ATOM 5231 C C . ARG B 1 335 ? 2.392 57.557 3.460 1.00 26.50 315 ARG A C 1
ATOM 5232 O O . ARG B 1 335 ? 1.579 58.413 3.874 1.00 28.03 315 ARG A O 1
ATOM 5240 N N . ALA B 1 336 ? 2.692 56.476 4.179 1.00 26.25 316 ALA A N 1
ATOM 5241 C CA . ALA B 1 336 ? 1.925 56.212 5.398 1.00 25.44 316 ALA A CA 1
ATOM 5242 C C . ALA B 1 336 ? 2.813 55.746 6.536 1.00 25.28 316 ALA A C 1
ATOM 5243 O O . ALA B 1 336 ? 2.292 55.244 7.525 1.00 30.70 316 ALA A O 1
ATOM 5245 N N . GLY B 1 337 ? 4.136 55.809 6.381 1.00 25.30 317 GLY A N 1
ATOM 5246 C CA . GLY B 1 337 ? 5.053 55.569 7.471 1.00 23.95 317 GLY A CA 1
ATOM 5247 C C . GLY B 1 337 ? 5.766 54.235 7.433 1.00 32.83 317 GLY A C 1
ATOM 5248 O O . GLY B 1 337 ? 6.536 53.964 8.361 1.00 31.38 317 GLY A O 1
ATOM 5249 N N . GLY B 1 338 ? 5.543 53.394 6.400 1.00 25.96 318 GLY A N 1
ATOM 5250 C CA . GLY B 1 338 ? 6.052 52.011 6.444 1.00 23.04 318 GLY A CA 1
ATOM 5251 C C . GLY B 1 338 ? 7.389 51.905 5.710 1.00 29.35 318 GLY A C 1
ATOM 5252 O O . GLY B 1 338 ? 8.390 51.429 6.262 1.00 25.51 318 GLY A O 1
ATOM 5253 N N . ARG B 1 339 ? 7.422 52.310 4.431 1.00 25.48 319 ARG A N 1
ATOM 5254 C CA . ARG B 1 339 ? 8.685 52.256 3.695 1.00 26.56 319 ARG A CA 1
ATOM 5255 C C . ARG B 1 339 ? 9.731 53.121 4.373 1.00 26.10 319 ARG A C 1
ATOM 5256 O O . ARG B 1 339 ? 10.929 52.771 4.418 1.00 26.49 319 ARG A O 1
ATOM 5264 N N . SER B 1 340 ? 9.280 54.239 4.952 1.00 23.99 320 SER A N 1
ATOM 5265 C CA . SER B 1 340 ? 10.186 55.110 5.692 1.00 24.21 320 SER A CA 1
ATOM 5266 C C . SER B 1 340 ? 10.692 54.465 6.998 1.00 24.28 320 SER A C 1
ATOM 5267 O O . SER B 1 340 ? 11.832 54.712 7.381 1.00 26.20 320 SER A O 1
ATOM 5270 N N . ALA B 1 341 ? 9.923 53.579 7.654 1.00 22.42 321 ALA A N 1
ATOM 5271 C CA . ALA B 1 341 ? 10.490 52.827 8.777 1.00 24.65 321 ALA A CA 1
ATOM 5272 C C . ALA B 1 341 ? 11.602 51.894 8.321 1.00 31.86 321 ALA A C 1
ATOM 5273 O O . ALA B 1 341 ? 12.663 51.794 8.968 1.00 29.50 321 ALA A O 1
ATOM 5275 N N . GLN B 1 342 ? 11.358 51.150 7.232 1.00 29.23 322 GLN A N 1
ATOM 5276 C CA . GLN B 1 342 ? 12.406 50.279 6.716 1.00 28.36 322 GLN A CA 1
ATOM 5277 C C . GLN B 1 342 ? 13.626 51.108 6.327 1.00 24.83 322 GLN A C 1
ATOM 5278 O O . GLN B 1 342 ? 14.777 50.662 6.483 1.00 30.83 322 GLN A O 1
ATOM 5284 N N . ALA B 1 343 ? 13.402 52.297 5.783 1.00 21.90 323 ALA A N 1
ATOM 5285 C CA . ALA B 1 343 ? 14.546 53.168 5.464 1.00 27.40 323 ALA A CA 1
ATOM 5286 C C . ALA B 1 343 ? 15.376 53.493 6.705 1.00 32.69 323 ALA A C 1
ATOM 5287 O O . ALA B 1 343 ? 16.611 53.591 6.613 1.00 28.88 323 ALA A O 1
ATOM 5289 N N . THR B 1 344 ? 14.728 53.657 7.885 1.00 29.15 324 THR A N 1
ATOM 5290 C CA . THR B 1 344 ? 15.546 53.905 9.082 1.00 28.07 324 THR A CA 1
ATOM 5291 C C . THR B 1 344 ? 16.401 52.710 9.419 1.00 30.65 324 THR A C 1
ATOM 5292 O O . THR B 1 344 ? 17.529 52.879 9.888 1.00 34.14 324 THR A O 1
ATOM 5296 N N . VAL B 1 345 ? 15.874 51.491 9.204 1.00 32.29 325 VAL A N 1
ATOM 5297 C CA . VAL B 1 345 ? 16.648 50.279 9.438 1.00 31.97 325 VAL A CA 1
ATOM 5298 C C . VAL B 1 345 ? 17.876 50.272 8.557 1.00 29.45 325 VAL A C 1
ATOM 5299 O O . VAL B 1 345 ? 18.998 50.019 9.027 1.00 34.54 325 VAL A O 1
ATOM 5303 N N . MET B 1 346 ? 17.687 50.572 7.264 1.00 28.73 326 MET A N 1
ATOM 5304 C CA . MET B 1 346 ? 18.796 50.534 6.305 1.00 30.81 326 MET A CA 1
ATOM 5305 C C . MET B 1 346 ? 19.860 51.575 6.637 1.00 32.67 326 MET A C 1
ATOM 5306 O O . MET B 1 346 ? 21.063 51.313 6.521 1.00 36.05 326 MET A O 1
ATOM 5311 N N . LEU B 1 347 ? 19.435 52.768 7.022 1.00 32.74 327 LEU A N 1
ATOM 5312 C CA . LEU B 1 347 ? 20.400 53.801 7.399 1.00 36.04 327 LEU A CA 1
ATOM 5313 C C . LEU B 1 347 ? 21.114 53.448 8.702 1.00 35.46 327 LEU A C 1
ATOM 5314 O O . LEU B 1 347 ? 22.315 53.688 8.832 1.00 38.85 327 LEU A O 1
ATOM 5319 N N . ARG B 1 348 ? 20.402 52.887 9.684 1.00 32.39 328 ARG A N 1
ATOM 5320 C CA . ARG B 1 348 ? 21.071 52.418 10.898 1.00 38.62 328 ARG A CA 1
ATOM 5321 C C . ARG B 1 348 ? 22.149 51.404 10.565 1.00 42.20 328 ARG A C 1
ATOM 5322 O O . ARG B 1 348 ? 23.258 51.457 11.107 1.00 43.18 328 ARG A O 1
ATOM 5330 N N . GLN B 1 349 ? 21.874 50.521 9.606 1.00 45.97 329 GLN A N 1
ATOM 5331 C CA . GLN B 1 349 ? 22.855 49.508 9.245 1.00 46.44 329 GLN A CA 1
ATOM 5332 C C . GLN B 1 349 ? 24.058 50.108 8.537 1.00 46.13 329 GLN A C 1
ATOM 5333 O O . GLN B 1 349 ? 25.144 49.527 8.598 1.00 50.21 329 GLN A O 1
ATOM 5339 N N . ALA B 1 350 ? 23.888 51.270 7.903 1.00 41.64 330 ALA A N 1
ATOM 5340 C CA . ALA B 1 350 ? 24.954 52.060 7.290 1.00 46.03 330 ALA A CA 1
ATOM 5341 C C . ALA B 1 350 ? 25.648 53.006 8.289 1.00 49.35 330 ALA A C 1
ATOM 5342 O O . ALA B 1 350 ? 26.491 53.821 7.890 1.00 49.45 330 ALA A O 1
ATOM 5344 N N . GLY B 1 351 ? 25.307 52.940 9.570 1.00 45.75 331 GLY A N 1
ATOM 5345 C CA . GLY B 1 351 ? 26.035 53.741 10.528 1.00 45.68 331 GLY A CA 1
ATOM 5346 C C . GLY B 1 351 ? 25.479 55.128 10.785 1.00 45.19 331 GLY A C 1
ATOM 5347 O O . GLY B 1 351 ? 26.156 55.943 11.434 1.00 48.58 331 GLY A O 1
ATOM 5348 N N . PHE B 1 352 ? 24.273 55.429 10.317 1.00 34.49 332 PHE A N 1
ATOM 5349 C CA . PHE B 1 352 ? 23.615 56.679 10.675 1.00 35.68 332 PHE A CA 1
ATOM 5350 C C . PHE B 1 352 ? 22.899 56.503 12.012 1.00 43.21 332 PHE A C 1
ATOM 5351 O O . PHE B 1 352 ? 21.933 55.748 12.105 1.00 49.02 332 PHE A O 1
ATOM 5359 N N . GLU B 1 353 ? 23.358 57.214 13.048 1.00 38.13 333 GLU A N 1
ATOM 5360 C CA . GLU B 1 353 ? 22.759 57.105 14.365 1.00 41.60 333 GLU A CA 1
ATOM 5361 C C . GLU B 1 353 ? 21.657 58.125 14.631 1.00 47.55 333 GLU A C 1
ATOM 5362 O O . GLU B 1 353 ? 20.923 57.996 15.618 1.00 51.32 333 GLU A O 1
ATOM 5368 N N . ARG B 1 354 ? 21.537 59.167 13.828 1.00 36.36 334 ARG A N 1
ATOM 5369 C CA . ARG B 1 354 ? 20.577 60.222 14.145 1.00 36.16 334 ARG A CA 1
ATOM 5370 C C . ARG B 1 354 ? 19.539 60.181 13.045 1.00 35.74 334 ARG A C 1
ATOM 5371 O O . ARG B 1 354 ? 19.597 60.940 12.082 1.00 34.65 334 ARG A O 1
ATOM 5379 N N . VAL B 1 355 ? 18.613 59.229 13.154 1.00 29.52 335 VAL A N 1
ATOM 5380 C CA . VAL B 1 355 ? 17.647 58.982 12.095 1.00 26.06 335 VAL A CA 1
ATOM 5381 C C . VAL B 1 355 ? 16.310 58.731 12.743 1.00 28.62 335 VAL A C 1
ATOM 5382 O O . VAL B 1 355 ? 16.243 58.011 13.738 1.00 27.46 335 VAL A O 1
ATOM 5386 N N . ALA B 1 356 ? 15.236 59.240 12.151 1.00 25.27 336 ALA A N 1
ATOM 5387 C CA . ALA B 1 356 ? 13.935 58.924 12.711 1.00 26.93 336 ALA A CA 1
ATOM 5388 C C . ALA B 1 356 ? 12.943 58.842 11.581 1.00 29.21 336 ALA A C 1
ATOM 5389 O O . ALA B 1 356 ? 13.119 59.459 10.536 1.00 28.00 336 ALA A O 1
ATOM 5391 N N . ASN B 1 357 ? 11.894 58.067 11.824 1.00 25.55 337 ASN A N 1
ATOM 5392 C CA . ASN B 1 357 ? 10.751 57.913 10.938 1.00 26.26 337 ASN A CA 1
ATOM 5393 C C . ASN B 1 357 ? 9.723 59.003 11.209 1.00 26.28 337 ASN A C 1
ATOM 5394 O O . ASN B 1 357 ? 9.516 59.397 12.368 1.00 26.85 337 ASN A O 1
ATOM 5399 N N . LEU B 1 358 ? 8.986 59.385 10.174 1.00 23.49 338 LEU A N 1
ATOM 5400 C CA . LEU B 1 358 ? 7.808 60.247 10.360 1.00 24.15 338 LEU A CA 1
ATOM 5401 C C . LEU B 1 358 ? 6.551 59.386 10.449 1.00 30.04 338 LEU A C 1
ATOM 5402 O O . LEU B 1 358 ? 6.071 58.892 9.421 1.00 30.51 338 LEU A O 1
ATOM 5407 N N . PRO B 1 359 ? 6.019 59.111 11.631 1.00 33.19 339 PRO A N 1
ATOM 5408 C CA . PRO B 1 359 ? 4.907 58.151 11.705 1.00 32.67 339 PRO A CA 1
ATOM 5409 C C . PRO B 1 359 ? 3.690 58.700 10.972 1.00 30.16 339 PRO A C 1
ATOM 5410 O O . PRO B 1 359 ? 3.439 59.906 10.975 1.00 30.19 339 PRO A O 1
ATOM 5414 N N . GLY B 1 360 ? 2.944 57.801 10.331 1.00 27.44 340 GLY A N 1
ATOM 5415 C CA . GLY B 1 360 ? 1.792 58.176 9.548 1.00 24.92 340 GLY A CA 1
ATOM 5416 C C . GLY B 1 360 ? 2.121 58.799 8.209 1.00 23.42 340 GLY A C 1
ATOM 5417 O O . GLY B 1 360 ? 1.223 58.963 7.388 1.00 25.77 340 GLY A O 1
ATOM 5418 N N . GLY B 1 361 ? 3.372 59.148 7.946 1.00 24.47 341 GLY A N 1
ATOM 5419 C CA . GLY B 1 361 ? 3.674 59.526 6.560 1.00 27.36 341 GLY A CA 1
ATOM 5420 C C . GLY B 1 361 ? 2.987 60.808 6.073 1.00 30.90 341 GLY A C 1
ATOM 5421 O O . GLY B 1 361 ? 2.462 61.614 6.843 1.00 26.48 341 GLY A O 1
ATOM 5422 N N . MET B 1 362 ? 2.975 60.964 4.742 1.00 28.14 342 MET A N 1
ATOM 5423 C CA . MET B 1 362 ? 2.348 62.140 4.146 1.00 25.56 342 MET A CA 1
ATOM 5424 C C . MET B 1 362 ? 0.838 62.139 4.361 1.00 30.02 342 MET A C 1
ATOM 5425 O O . MET B 1 362 ? 0.210 63.214 4.349 1.00 29.64 342 MET A O 1
ATOM 5430 N N . LEU B 1 363 ? 0.219 60.961 4.504 1.00 23.85 343 LEU A N 1
ATOM 5431 C CA . LEU B 1 363 ? -1.225 60.940 4.721 1.00 23.69 343 LEU A CA 1
ATOM 5432 C C . LEU B 1 363 ? -1.558 61.712 5.989 1.00 29.89 343 LEU A C 1
ATOM 5433 O O . LEU B 1 363 ? -2.483 62.543 6.014 1.00 34.05 343 LEU A O 1
ATOM 5438 N N . ARG B 1 364 ? -0.830 61.425 7.059 1.00 27.68 344 ARG A N 1
ATOM 5439 C CA A ARG B 1 364 ? -1.124 62.061 8.335 0.55 28.34 344 ARG A CA 1
ATOM 5440 C CA B ARG B 1 364 ? -1.121 62.063 8.338 0.45 28.28 344 ARG A CA 1
ATOM 5441 C C . ARG B 1 364 ? -0.664 63.519 8.332 1.00 25.58 344 ARG A C 1
ATOM 5442 O O . ARG B 1 364 ? -1.344 64.395 8.871 1.00 31.04 344 ARG A O 1
ATOM 5457 N N . TRP B 1 365 ? 0.481 63.790 7.708 1.00 25.13 345 TRP A N 1
ATOM 5458 C CA . TRP B 1 365 ? 0.981 65.159 7.578 1.00 30.26 345 TRP A CA 1
ATOM 5459 C C . TRP B 1 365 ? -0.078 66.068 6.957 1.00 27.98 345 TRP A C 1
ATOM 5460 O O . TRP B 1 365 ? -0.353 67.174 7.448 1.00 32.43 345 TRP A O 1
ATOM 5471 N N . ARG B 1 366 ? -0.706 65.597 5.883 1.00 29.15 346 ARG A N 1
ATOM 5472 C CA . ARG B 1 366 ? -1.763 66.376 5.242 1.00 32.55 346 ARG A CA 1
ATOM 5473 C C . ARG B 1 366 ? -3.010 66.413 6.111 1.00 31.35 346 ARG A C 1
ATOM 5474 O O . ARG B 1 366 ? -3.710 67.434 6.167 1.00 32.75 346 ARG A O 1
ATOM 5482 N N . ALA B 1 367 ? -3.390 65.267 6.698 1.00 29.34 347 ALA A N 1
ATOM 5483 C CA . ALA B 1 367 ? -4.577 65.269 7.561 1.00 29.04 347 ALA A CA 1
ATOM 5484 C C . ALA B 1 367 ? -4.473 66.344 8.652 1.00 29.49 347 ALA A C 1
ATOM 5485 O O . ALA B 1 367 ? -5.458 66.978 8.998 1.00 31.53 347 ALA A O 1
ATOM 5487 N N . GLU B 1 368 ? -3.298 66.516 9.234 1.00 31.32 348 GLU A N 1
ATOM 5488 C CA . GLU B 1 368 ? -3.073 67.511 10.272 1.00 34.23 348 GLU A CA 1
ATOM 5489 C C . GLU B 1 368 ? -2.798 68.896 9.697 1.00 39.37 348 GLU A C 1
ATOM 5490 O O . GLU B 1 368 ? -2.482 69.807 10.468 1.00 41.11 348 GLU A O 1
ATOM 5496 N N . GLY B 1 369 ? -2.948 69.071 8.379 1.00 34.22 349 GLY A N 1
ATOM 5497 C CA . GLY B 1 369 ? -2.804 70.366 7.734 1.00 39.31 349 GLY A CA 1
ATOM 5498 C C . GLY B 1 369 ? -1.404 70.919 7.783 1.00 37.45 349 GLY A C 1
ATOM 5499 O O . GLY B 1 369 ? -1.237 72.131 7.922 1.00 42.74 349 GLY A O 1
ATOM 5500 N N . ARG B 1 370 ? -0.390 70.067 7.694 1.00 33.50 350 ARG A N 1
ATOM 5501 C CA . ARG B 1 370 ? 0.974 70.553 7.815 1.00 35.78 350 ARG A CA 1
ATOM 5502 C C . ARG B 1 370 ? 1.515 71.008 6.451 1.00 38.78 350 ARG A C 1
ATOM 5503 O O . ARG B 1 370 ? 0.980 70.673 5.397 1.00 39.48 350 ARG A O 1
ATOM 5511 N N . VAL B 1 371 ? 2.536 71.858 6.499 1.00 36.36 351 VAL A N 1
ATOM 5512 C CA . VAL B 1 371 ? 2.948 72.611 5.314 1.00 35.08 351 VAL A CA 1
ATOM 5513 C C . VAL B 1 371 ? 3.514 71.659 4.269 1.00 37.90 351 VAL A C 1
ATOM 5514 O O . VAL B 1 371 ? 4.259 70.738 4.594 1.00 37.22 351 VAL A O 1
ATOM 5518 N N . VAL B 1 372 ? 3.120 71.855 3.003 1.00 42.44 352 VAL A N 1
ATOM 5519 C CA . VAL B 1 372 ? 3.719 71.176 1.868 1.00 40.20 352 VAL A CA 1
ATOM 5520 C C . VAL B 1 372 ? 4.163 72.229 0.869 1.00 46.85 352 VAL A C 1
ATOM 5521 O O . VAL B 1 372 ? 3.756 73.391 0.944 1.00 46.70 352 VAL A O 1
ATOM 5525 N N . GLU B 1 373 ? 5.016 71.819 -0.068 1.00 46.33 353 GLU A N 1
ATOM 5526 C CA . GLU B 1 373 ? 5.486 72.766 -1.098 1.00 54.23 353 GLU A CA 1
ATOM 5527 C C . GLU B 1 373 ? 4.352 73.252 -1.996 1.00 63.27 353 GLU A C 1
ATOM 5528 O O . GLU B 1 373 ? 3.667 72.438 -2.623 1.00 65.84 353 GLU A O 1
#

Nearest PDB structures (foldseek):
  5ve3-assembly2_A  TM=1.003E+00  e=3.781E-80  Paraburkholderia phytofirmans PsJN
  5ve4-assembly1_A  TM=9.983E-01  e=4.858E-72  Paraburkholderia phytofirmans PsJN
  5ve5-assembly3_C  TM=9.886E-01  e=7.882E-73  Paraburkholderia phytofirmans PsJN
  5ve5-assembly2_B  TM=9.893E-01  e=1.360E-72  Paraburkholderia phytofirmans PsJN
  4chl-assembly1_A  TM=9.822E-01  e=1.499E-36  Homo sapiens

Organism: Paraburkholderia phytofirmans (strain DSM 17436 / LMG 22146 / PsJN) (NCBI:txid398527)

Solvent-accessible surface area: 27367 Å² total

Secondary structure (DSSP, 8-state):
--SPEEEEEEEETTTTEEEEEEEETTT-EEEEES-BGGGHHHHHHHHHHTT-EEEEEE-SS--SSS-BSHHHHHHHH-PEEEEEGGG-----SEEE-TT-EEEETTEEEEEEE--SSSTT-EEEEETTSSEEEEETTEETTEE---SSTT--HHHHHHHIIIIITTS-TT-EEEESB-SSSB--EEHHHHHHH-TTTSTT--HHHHHHHHHT--PPPPTTHHHHHHHHTTTT-----SS-EEE-TTS-EEE-HHHHHHTGGGSEEEE-S-HHHHTSTT---TT-EE--HHHHGGGGGGS-SSS-EEE---SSHHHHHHHHHHHTT--SEEE-TTHHHHHHHTT----/--SPEEEEEEEETTTTEEEEEEEETTT-EEEEES-BGGGHHHHHHHHHHTT-EEEEEE-SS--SSS-BSHHHHHHHH-PEEEEEGGG---S-SEEE-TT-EEEETTEEEEEEE--SSSTT-EEEEETTSSEEEEETTEETTEE---SSTT--HHHHHHHIIIIITTS-TT-EEEESB-SSSB--EEHHHHHHH-TTTSTT--HHHHHHHHHT--PPPPTTHHHHHHHHTTTS-----SS-EEE-TTS-EEE-HHHHHHTGGGSEEEE-S-HHHHTSTT---TT-EE--HHHHGGGGGGS-SSS-EEE---SHHHHHHHHHHHHTT--SEEE-TTHHHHHHHTT----

Radius of gyration: 27.78 Å; Cα contacts (8 Å, |Δi|>4): 1664; chains: 2; bounding box: 54×82×67 Å

Sequence (694 aa):
GSHMMLIIFRQLFDQQSSTYTYLLADSTTREAVLIDPVFEQVRRDAALIEELGLHLLYTIDTHVHADHVTGAWMLNRRIGSRIAISAASGAEGADRYLSHGDKVEEFGTRYLTVRATPGHTDGCITLVLDNETMAFTGDCLLIRGTGRTDFQRGDAHTMFRAVHGQIFTLPTACLLYPAHDYRGLTVTSVGEERRFNPRLGGELCEEDFTTGYMTNLHLPHPKQIDVAVPANLKCGLAEPDWAPLTCSFAGIWEINAQWLEENLRAVEIVDVREPEEFNGPLGRIPAARLISLGELAGRTAELTKDRPIVTVVVRAGGRSAQATVMLRQAGFERVANLPGGMLRWRAEGRVVEGSHMLIFRQLFDQQSSTYTYLLADSTTRREAVLIDPVFEEQVRRDAALIEELGLHLLYTIDTHVHADHVTGAWMLNRRIGSRIAISSAASGAEGADRYLSHHGDKVEFGTRYLTVRATPGHTDDGCITLVLDNETMAFTGDCLLIRGTGRTDFQRGDAHTMFRAVHGQIFTLPTTACLLYPAHDYRGLTVTSVGEERRRRFNPRLGGELCEEDFTGYMTNLHLPHPKQIDVAVPANLKCGLAEPDWAPLTCSFAGIIWEINAQWLEENLRAVEIVDVREPEEFNNGPLGRIPAARLISLGELAGRRTAELTKDRPIVTVRAGGRSAQATVMLRQAGFERVANLPGGMLRRWRAEGRVVE